Protein AF-L7FKV4-F1 (afdb_monomer)

Organism: NCBI:txid370355

Sequence (551 aa):
MDLTKKTTIVIPFEQIGYYVYSACMPSVFMKAMLFTLEYKGRGYVFIDTRAANRVVYLNQLHMEYADDGNVLERSCKKYSVGKKLDTILSREDDGNTHQGNGIHVRLDNTTDRHYLSFLSENFRVEVKMTLSIICPNDCNAEKGFGRCDTDLGECVCKNGYGGDDCHLLCYYNNIWQIPAESNLCYFGSKDCDQYCQCTNGKGVNNHMCVTAECRNGDIGNGDECKLDTEGCDGGCHCDDKMNYSSYGGVCVSNKCGNGIIDKYYESNGKYIRTEECDGGVNCNITCQCIEGFITSPDDPFSCIEKTLNAGDIVGIVIGSIAFFVIVLGSFLIIFIFVFRYKKIDINIYKTQQPSYHFYISGATRALSGKQSRYSITPTRLDFGNDTKLTAIGHTRFEKMEVKNYSKNKWMMIIFHTPNNPEYTFYFDPQVLIIRPRIASPHTVTCYITIHCTTRIRDLKIPYSTFENWMDDDRKKMKSLCKDVRRRHYDNLVITTDAMNTVHLDMDELNMSETPIAEGAMGRVYIGNYRSVPVAIKHLDGRVYQIQRWLN

InterPro domains:
  IPR000742 EGF-like domain [PS00022] (155-166)
  IPR053215 TKL Ser/Thr protein kinase [PTHR45756] (110-542)

Solvent-accessible surface area (backbone atoms only — not comparable to full-atom values): 30846 Å² total; per-residue (Å²): 131,75,37,87,44,81,41,76,47,76,43,54,38,60,82,72,36,46,80,44,62,37,67,76,41,69,89,48,79,28,36,32,39,80,48,76,49,78,54,82,48,38,25,27,42,38,40,37,43,69,88,48,76,57,75,44,36,39,36,34,46,45,76,43,66,43,98,87,70,48,78,71,46,74,44,56,69,47,76,47,70,45,64,79,82,91,50,74,70,72,63,67,62,50,85,77,56,53,52,46,62,44,46,76,44,80,36,89,43,65,80,57,75,42,40,35,31,44,36,30,84,64,65,82,43,69,46,39,33,35,34,26,55,28,16,41,61,39,1,32,36,94,80,65,28,19,37,61,35,66,53,52,44,38,39,50,46,40,93,65,29,32,60,68,29,14,45,78,31,54,38,48,97,95,38,64,73,46,86,86,53,84,74,35,25,44,52,83,41,70,61,26,38,77,86,16,40,47,46,96,85,27,43,58,44,97,34,23,32,23,43,75,37,27,76,73,56,35,70,34,93,92,46,30,12,29,48,90,37,71,50,29,36,86,41,15,35,35,34,58,92,75,44,21,40,63,55,95,52,38,32,27,45,71,61,51,56,68,80,52,83,50,77,44,60,47,100,88,69,48,78,74,50,64,48,40,12,25,63,34,54,58,30,38,86,73,14,35,44,40,92,69,37,36,57,27,94,91,40,62,37,19,29,36,73,66,71,80,51,74,67,54,57,52,48,53,54,54,51,51,52,54,49,52,52,52,52,53,51,51,51,52,51,50,49,55,54,61,75,61,60,75,81,78,66,72,66,64,55,66,44,80,61,83,76,62,88,84,76,60,83,84,40,45,81,49,68,72,29,82,90,65,32,28,38,59,42,65,48,62,48,45,62,83,60,86,84,62,65,41,54,68,72,43,73,45,60,42,74,28,38,40,36,54,63,32,83,83,38,24,36,36,38,40,60,42,53,74,91,50,91,54,39,32,49,26,50,50,63,42,68,44,78,43,63,41,70,56,88,69,61,47,77,32,37,41,29,42,27,34,63,46,80,48,77,44,75,67,43,68,40,47,33,42,39,39,65,68,63,57,84,74,47,74,79,45,65,88,79,54,93,79,76,70,87,53,32,34,36,50,61,36,32,32,39,47,46,40,40,80,72,90,71,78,64,67,91,53,49,48,67,51,94,60,65,78,46,76,52,101,79,33,40,28,23,48,30,30,50,82,88,40,67,26,41,37,36,42,32,94,84,87,47,76,48,78,43,71,70,77,129

Foldseek 3Di:
DAQQDWDKDKDQLLPAWDWDQDLVHNPDIWTKDKDKDADQFWAKKWKDQVVQQDKKKKWWWDWDADPVRHTPDIHTDDIDIQDHDPDPVVVPVVVQAFSQRTDIDGDDHRDDIIMMMITDRDRRDTGMMIIHTAQTNQLVVVVPQWHGDNRRSATGGDAQFDDRSRDGQCAHPNDGPDPDDQFFAHPPAPQQDRNRHHPPPFTDDPRETEHPQLVVQHADDPAQAGPPAPQADPHSHGPVVQQWGGDPRHTAHPQAQPQDFDWDADPVRHTDGIAQAHPAEQADRNRHHPPQWGQDPVHSRYTDGDDDDPVVVVVVVVVVVVVVVVVVVVVVVVVVVVVPPDDDDPCVQQDADDADDDDPVQADADDADVVVQKHKPPLEDALPPPDDAAEAQDKGKDKIWIDGNDAFKKKKKAWGWDDDPQKHKQKVVRIDIDGHPDPGTDIIMIMMHGHDFDWAFFDWTKMKMFIHDDPVVVVVVVPDPDPGNYMYMDTRTYGHGHDDDPDQDPVQKAWDPDFPDADPFFTWTWTDRNNATWIWGDGPPRDIDTDGDDD

Mean predicted aligned error: 21.02 Å

pLDDT: mean 78.42, std 12.34, range [36.84, 95.25]

Radius of gyration: 61.45 Å; Cα contacts (8 Å, |Δi|>4): 1120; chains: 1; bounding box: 142×75×134 Å

Secondary structure (DSSP, 8-state):
--TTS-EEEEEEHHHH-EEEE-SS-TT-EEEEEEEEE--SSSEEEEEE-GGGTS--EEEEEEEEE-TTS-EEEEEEEEEEEPPPP--SHHHHGGGS--STTSEEEEE--TT--EEEEEEES-TT-EEEEEEEEESGGGGGGGGTSEEEETTTTEEEEPTTEETTTTEEPSEETTEESS---TT-PPTTSTTB-TTS-B-TTPEEETTEEE-HHHHTTS--TT--S-TTSTTB-TTS-B-GGGTEEEETTEEEETTTTSSS--EEE-TTS-EEEE-S-SSSTTB-TTSSBPTTEEE-SS-TTSEEE-PPPHHHHHHHHHHHHHHHHHHHHHHHHHHHHHHT-PPP-GGGGGSPPPPPP---TTEEE--SBGGGTEEEE-SEE-SS-SS-PBPTT-EEEEEEEEEE--SS--EEEEE-----SSEEEEEETSEEEE-TT-SSPEEEEEEEEE-SS-EEEEEEEEEEEEE---TTHHHHTTT-TT----EEEEEEEEEEEBPPPSS--GGGEEEEEEEEEEETTEEEEEEEETTEEEEEEEETTTEEEEEE---

Structure (mmCIF, N/CA/C/O backbone):
data_AF-L7FKV4-F1
#
_entry.id   AF-L7FKV4-F1
#
loop_
_atom_site.group_PDB
_atom_site.id
_atom_site.type_symbol
_atom_site.label_atom_id
_atom_site.label_alt_id
_atom_site.label_comp_id
_atom_site.label_asym_id
_atom_site.label_entity_id
_atom_site.label_seq_id
_atom_site.pdbx_PDB_ins_code
_atom_site.Cartn_x
_atom_site.Cartn_y
_atom_site.Cartn_z
_atom_site.occupancy
_atom_site.B_iso_or_equiv
_atom_site.auth_seq_id
_atom_site.auth_comp_id
_atom_site.auth_asym_id
_atom_site.auth_atom_id
_atom_site.pdbx_PDB_model_num
ATOM 1 N N . MET A 1 1 ? 11.588 -6.712 -40.160 1.00 59.09 1 MET A N 1
ATOM 2 C CA . MET A 1 1 ? 12.020 -7.091 -38.798 1.00 59.09 1 MET A CA 1
ATOM 3 C C . MET A 1 1 ? 12.086 -5.824 -37.976 1.00 59.09 1 MET A C 1
ATOM 5 O O . MET A 1 1 ? 12.503 -4.811 -38.524 1.00 59.09 1 MET A O 1
ATOM 9 N N . ASP A 1 2 ? 11.644 -5.864 -36.723 1.00 61.81 2 ASP A N 1
ATOM 10 C CA . ASP A 1 2 ? 11.835 -4.743 -35.805 1.00 61.81 2 ASP A CA 1
ATOM 11 C C . ASP A 1 2 ? 13.271 -4.790 -35.267 1.00 61.81 2 ASP A C 1
ATOM 13 O O . ASP A 1 2 ? 13.619 -5.668 -34.483 1.00 61.81 2 ASP A O 1
ATOM 17 N N . LEU A 1 3 ? 14.118 -3.888 -35.763 1.00 66.81 3 LEU A N 1
ATOM 18 C CA . LEU A 1 3 ? 15.536 -3.819 -35.404 1.00 66.81 3 LEU A CA 1
ATOM 19 C C . LEU A 1 3 ? 15.799 -2.883 -34.214 1.00 66.81 3 LEU A C 1
ATOM 21 O O . LEU A 1 3 ? 16.955 -2.718 -33.832 1.00 66.81 3 LEU A O 1
ATOM 25 N N . THR A 1 4 ? 14.759 -2.291 -33.609 1.00 65.94 4 THR A N 1
ATOM 26 C CA . THR A 1 4 ? 14.898 -1.584 -32.319 1.00 65.94 4 THR A CA 1
ATOM 27 C C . THR A 1 4 ? 15.267 -2.557 -31.195 1.00 65.94 4 THR A C 1
ATOM 29 O O . THR A 1 4 ? 15.900 -2.181 -30.213 1.00 65.94 4 THR A O 1
ATOM 32 N N . LYS A 1 5 ? 14.952 -3.845 -31.380 1.00 72.38 5 LYS A N 1
ATOM 33 C CA . LYS A 1 5 ? 15.403 -4.953 -30.539 1.00 72.38 5 LYS A CA 1
ATOM 34 C C . LYS A 1 5 ? 16.470 -5.769 -31.260 1.00 72.38 5 LYS A C 1
ATOM 36 O O . LYS A 1 5 ? 16.435 -5.944 -32.480 1.00 72.38 5 LYS A O 1
ATOM 41 N N . LYS A 1 6 ? 17.398 -6.331 -30.480 1.00 80.38 6 LYS A N 1
ATOM 42 C CA . LYS A 1 6 ? 18.415 -7.267 -30.974 1.00 80.38 6 LYS A CA 1
ATOM 43 C C . LYS A 1 6 ? 17.732 -8.460 -31.640 1.00 80.38 6 LYS A C 1
ATOM 45 O O . LYS A 1 6 ? 17.094 -9.271 -30.974 1.00 80.38 6 LYS A O 1
ATOM 50 N N . THR A 1 7 ? 17.888 -8.568 -32.952 1.00 81.88 7 THR A N 1
ATOM 51 C CA . THR A 1 7 ? 17.335 -9.660 -33.749 1.00 81.88 7 THR A CA 1
ATOM 52 C C . THR A 1 7 ? 18.468 -10.544 -34.228 1.00 81.88 7 THR A C 1
ATOM 54 O O . THR A 1 7 ? 19.352 -10.092 -34.953 1.00 81.88 7 THR A O 1
ATOM 57 N N . THR A 1 8 ? 18.447 -11.816 -33.843 1.00 82.19 8 THR A N 1
ATOM 58 C CA . THR A 1 8 ? 19.435 -12.779 -34.324 1.00 82.19 8 THR A CA 1
ATOM 59 C C . THR A 1 8 ? 18.953 -13.460 -35.599 1.00 82.19 8 THR A C 1
ATOM 61 O O . THR A 1 8 ? 17.874 -14.044 -35.633 1.00 82.19 8 THR A O 1
ATOM 64 N N . ILE A 1 9 ? 19.783 -13.417 -36.637 1.00 79.88 9 ILE A N 1
ATOM 65 C CA . ILE A 1 9 ? 19.579 -14.093 -37.915 1.00 79.88 9 ILE A CA 1
ATOM 66 C C . ILE A 1 9 ? 20.662 -15.157 -38.078 1.00 79.88 9 ILE A C 1
ATOM 68 O O . ILE A 1 9 ? 21.834 -14.931 -37.769 1.00 79.88 9 ILE A O 1
ATOM 72 N N . VAL A 1 10 ? 20.266 -16.327 -38.570 1.00 82.69 10 VAL A N 1
ATOM 73 C CA . VAL A 1 10 ? 21.190 -17.386 -38.978 1.00 82.69 10 VAL A CA 1
ATOM 74 C C . VAL A 1 10 ? 21.200 -17.428 -40.497 1.00 82.69 10 VAL A C 1
ATOM 76 O O . VAL A 1 10 ? 20.161 -17.634 -41.119 1.00 82.69 10 VAL A O 1
ATOM 79 N N . ILE A 1 11 ? 22.368 -17.198 -41.094 1.00 77.25 11 ILE A N 1
ATOM 80 C CA . ILE A 1 11 ? 22.549 -17.231 -42.544 1.00 77.25 11 ILE A CA 1
ATOM 81 C C . ILE A 1 11 ? 23.153 -18.584 -42.938 1.00 77.25 11 ILE A C 1
ATOM 83 O O . ILE A 1 11 ? 24.327 -18.829 -42.629 1.00 77.25 11 ILE A O 1
ATOM 87 N N . PRO A 1 12 ? 22.406 -19.447 -43.654 1.00 79.19 12 PRO A N 1
ATOM 88 C CA . PRO A 1 12 ? 22.924 -20.716 -44.146 1.00 79.19 12 PRO A CA 1
ATOM 89 C C . PRO A 1 12 ? 23.738 -20.482 -45.425 1.00 79.19 12 PRO A C 1
ATOM 91 O O . PRO A 1 12 ? 23.258 -20.708 -46.537 1.00 79.19 12 PRO A O 1
ATOM 94 N N . PHE A 1 13 ? 24.989 -20.020 -45.294 1.00 77.75 13 PHE A N 1
ATOM 95 C CA . PHE A 1 13 ? 25.847 -19.727 -46.453 1.00 77.75 13 PHE A CA 1
ATOM 96 C C . PHE A 1 13 ? 25.974 -20.908 -47.408 1.00 77.75 13 PHE A C 1
ATOM 98 O O . PHE A 1 13 ? 26.132 -20.693 -48.606 1.00 77.75 13 PHE A O 1
ATOM 105 N N . GLU A 1 14 ? 25.913 -22.145 -46.910 1.00 77.25 14 GLU A N 1
ATOM 106 C CA . GLU A 1 14 ? 25.954 -23.344 -47.745 1.00 77.25 14 GLU A CA 1
ATOM 107 C C . GLU A 1 14 ? 24.843 -23.343 -48.806 1.00 77.25 14 GLU A C 1
ATOM 109 O O . GLU A 1 14 ? 25.138 -23.577 -49.977 1.00 77.25 14 GLU A O 1
ATOM 114 N N . GLN A 1 15 ? 23.621 -22.979 -48.413 1.00 80.62 15 GLN A N 1
ATOM 115 C CA . GLN A 1 15 ? 22.418 -23.075 -49.239 1.00 80.62 15 GLN A CA 1
ATOM 116 C C . GLN A 1 15 ? 22.200 -21.854 -50.140 1.00 80.62 15 GLN A C 1
ATOM 118 O O . GLN A 1 15 ? 21.789 -22.015 -51.285 1.00 80.62 15 GLN A O 1
ATOM 123 N N . ILE A 1 16 ? 22.463 -20.641 -49.634 1.00 82.62 16 ILE A N 1
ATOM 124 C CA . ILE A 1 16 ? 22.066 -19.389 -50.314 1.00 82.62 16 ILE A CA 1
ATOM 125 C C . ILE A 1 16 ? 23.235 -18.506 -50.769 1.00 82.62 16 ILE A C 1
ATOM 127 O O . ILE A 1 16 ? 23.020 -17.501 -51.442 1.00 82.62 16 ILE A O 1
ATOM 131 N N . GLY A 1 17 ? 24.474 -18.840 -50.398 1.00 82.94 17 GLY A N 1
ATOM 132 C CA . GLY A 1 17 ? 25.644 -18.065 -50.811 1.00 82.94 17 GLY A CA 1
ATOM 133 C C . GLY A 1 17 ? 26.100 -18.404 -52.234 1.00 82.94 17 GLY A C 1
ATOM 134 O O . GLY A 1 17 ? 26.022 -19.555 -52.662 1.00 82.94 17 GLY A O 1
ATOM 135 N N . TYR A 1 18 ? 26.665 -17.426 -52.936 1.00 85.00 18 TYR A N 1
ATOM 136 C CA . TYR A 1 18 ? 27.261 -17.585 -54.266 1.00 85.00 18 TYR A CA 1
ATOM 137 C C . TYR A 1 18 ? 28.745 -17.207 -54.243 1.00 85.00 18 TYR A C 1
ATOM 139 O O . TYR A 1 18 ? 29.188 -16.444 -53.388 1.00 85.00 18 TYR A O 1
ATOM 147 N N . TYR A 1 19 ? 29.540 -17.750 -55.161 1.00 86.00 19 TYR A N 1
ATOM 148 C CA . TYR A 1 19 ? 30.972 -17.457 -55.219 1.00 86.00 19 TYR A CA 1
ATOM 149 C C . TYR A 1 19 ? 31.251 -16.223 -56.070 1.00 86.00 19 TYR A C 1
ATOM 151 O O . TYR A 1 19 ? 30.723 -16.096 -57.175 1.00 86.00 19 TYR A O 1
ATOM 159 N N . VAL A 1 20 ? 32.075 -15.306 -55.563 1.00 86.44 20 VAL A N 1
ATOM 160 C CA . VAL A 1 20 ? 32.351 -14.044 -56.252 1.00 86.44 20 VAL A CA 1
ATOM 161 C C . VAL A 1 20 ? 33.702 -13.457 -55.850 1.00 86.44 20 VAL A C 1
ATOM 163 O O . VAL A 1 20 ? 34.158 -13.618 -54.717 1.00 86.44 20 VAL A O 1
ATOM 166 N N . TYR A 1 21 ? 34.312 -12.714 -56.775 1.00 84.44 21 TYR A N 1
ATOM 167 C CA . TYR A 1 21 ? 35.337 -11.730 -56.438 1.00 84.44 21 TYR A CA 1
ATOM 168 C C . TYR A 1 21 ? 34.661 -10.472 -55.893 1.00 84.44 21 TYR A C 1
ATOM 170 O O . TYR A 1 21 ? 33.859 -9.816 -56.567 1.00 84.44 21 TYR A O 1
ATOM 178 N N . SER A 1 22 ? 34.955 -10.176 -54.635 1.00 82.88 22 SER A N 1
ATOM 179 C CA . SER A 1 22 ? 34.403 -9.043 -53.900 1.00 82.88 22 SER A CA 1
ATOM 180 C C . SER A 1 22 ? 34.744 -7.715 -54.580 1.00 82.88 22 SER A C 1
ATOM 182 O O . SER A 1 22 ? 35.899 -7.483 -54.919 1.00 82.88 22 SER A O 1
ATOM 184 N N . ALA A 1 23 ? 33.784 -6.792 -54.706 1.00 82.81 23 ALA A N 1
ATOM 185 C CA . ALA A 1 23 ? 34.069 -5.451 -55.237 1.00 82.81 23 ALA A CA 1
ATOM 186 C C . ALA A 1 23 ? 35.072 -4.673 -54.361 1.00 82.81 23 ALA A C 1
ATOM 188 O O . ALA A 1 23 ? 35.854 -3.879 -54.870 1.00 82.81 23 ALA A O 1
ATOM 189 N N . CYS A 1 24 ? 35.068 -4.922 -53.047 1.00 83.19 24 CYS A N 1
ATOM 190 C CA . CYS A 1 24 ? 36.008 -4.315 -52.102 1.00 83.19 24 CYS A CA 1
ATOM 191 C C . CYS A 1 24 ? 37.323 -5.098 -51.954 1.00 83.19 24 CYS A C 1
ATOM 193 O O . CYS A 1 24 ? 38.296 -4.558 -51.438 1.00 83.19 24 CYS A O 1
ATOM 195 N N . MET A 1 25 ? 37.358 -6.364 -52.386 1.00 83.31 25 MET A N 1
ATOM 196 C CA . MET A 1 25 ? 38.546 -7.229 -52.354 1.00 83.31 25 MET A CA 1
ATOM 197 C C . MET A 1 25 ? 38.645 -8.027 -53.663 1.00 83.31 25 MET A C 1
ATOM 199 O O . MET A 1 25 ? 38.372 -9.230 -53.673 1.00 83.31 25 MET A O 1
ATOM 203 N N . PRO A 1 26 ? 39.014 -7.377 -54.782 1.00 82.50 26 PRO A N 1
ATOM 204 C CA . PRO A 1 26 ? 38.943 -7.997 -56.107 1.00 82.50 26 PRO A CA 1
ATOM 205 C C . PRO A 1 26 ? 39.879 -9.198 -56.279 1.00 82.50 26 PRO A C 1
ATOM 207 O O . PRO A 1 26 ? 39.667 -10.018 -57.164 1.00 82.50 26 PRO A O 1
ATOM 210 N N . SER A 1 27 ? 40.913 -9.310 -55.441 1.00 83.19 27 SER A N 1
ATOM 211 C CA . SER A 1 27 ? 41.920 -10.373 -55.477 1.00 83.19 27 SER A CA 1
ATOM 212 C C . SER A 1 27 ? 41.555 -11.624 -54.672 1.00 83.19 27 SER A C 1
ATOM 214 O O . SER A 1 27 ? 42.265 -12.623 -54.771 1.00 83.19 27 SER A O 1
ATOM 216 N N . VAL A 1 28 ? 40.472 -11.603 -53.884 1.00 81.75 28 VAL A N 1
ATOM 217 C CA . VAL A 1 28 ? 40.096 -12.712 -52.993 1.00 81.75 28 VAL A CA 1
ATOM 218 C C . VAL A 1 28 ? 38.787 -13.337 -53.469 1.00 81.75 28 VAL A C 1
ATOM 220 O O . VAL A 1 28 ? 37.767 -12.659 -53.606 1.00 81.75 28 VAL A O 1
ATOM 223 N N . PHE A 1 29 ? 38.818 -14.645 -53.728 1.00 84.44 29 PHE A N 1
ATOM 224 C CA . PHE A 1 29 ? 37.644 -15.414 -54.132 1.00 84.44 29 PHE A CA 1
ATOM 225 C C . PHE A 1 29 ? 36.951 -15.995 -52.901 1.00 84.44 29 PHE A C 1
ATOM 227 O O . PHE A 1 29 ? 37.546 -16.776 -52.160 1.00 84.44 29 PHE A O 1
ATOM 234 N N . MET A 1 30 ? 35.700 -15.604 -52.664 1.00 86.50 30 MET A N 1
ATOM 235 C CA . MET A 1 30 ? 34.978 -15.937 -51.433 1.00 86.50 30 MET A CA 1
ATOM 236 C C . MET A 1 30 ? 33.529 -16.304 -51.733 1.00 86.50 30 MET A C 1
ATOM 238 O O . MET A 1 30 ? 32.995 -15.975 -52.796 1.00 86.50 30 MET A O 1
ATOM 242 N N . LYS A 1 31 ? 32.866 -16.956 -50.772 1.00 85.62 31 LYS A N 1
ATOM 243 C CA . LYS A 1 31 ? 31.413 -17.117 -50.819 1.00 85.62 31 LYS A CA 1
ATOM 244 C C . LYS A 1 31 ? 30.771 -15.867 -50.229 1.00 85.62 31 LYS A C 1
ATOM 246 O O . LYS A 1 31 ? 31.114 -15.464 -49.117 1.00 85.62 31 LYS A O 1
ATOM 251 N N . ALA A 1 32 ? 29.865 -15.259 -50.981 1.00 84.88 32 ALA A N 1
ATOM 252 C CA . ALA A 1 32 ? 29.153 -14.054 -50.607 1.00 84.88 32 ALA A CA 1
ATOM 253 C C . ALA A 1 32 ? 27.649 -14.304 -50.501 1.00 84.88 32 ALA A C 1
ATOM 255 O O . ALA A 1 32 ? 27.081 -15.139 -51.205 1.00 84.88 32 ALA A O 1
ATOM 256 N N . MET A 1 33 ? 27.005 -13.542 -49.627 1.00 86.06 33 MET A N 1
ATOM 257 C CA . MET A 1 33 ? 25.555 -13.439 -49.537 1.00 86.06 33 MET A CA 1
ATOM 258 C C . MET A 1 33 ? 25.200 -11.958 -49.590 1.00 86.06 33 MET A C 1
ATOM 260 O O . MET A 1 33 ? 25.654 -11.181 -48.749 1.00 86.06 33 MET A O 1
ATOM 264 N N . LEU A 1 34 ? 24.454 -11.573 -50.624 1.00 85.31 34 LEU A N 1
ATOM 265 C CA . LEU A 1 34 ? 23.971 -10.212 -50.816 1.00 85.31 34 LEU A CA 1
ATOM 266 C C . LEU A 1 34 ? 22.630 -10.064 -50.109 1.00 85.31 34 LEU A C 1
ATOM 268 O O . LEU A 1 34 ? 21.748 -10.910 -50.247 1.00 85.31 34 LEU A O 1
ATOM 272 N N . PHE A 1 35 ? 22.471 -8.965 -49.392 1.00 83.38 35 PHE A N 1
ATOM 273 C CA . PHE A 1 35 ? 21.214 -8.591 -48.781 1.00 83.38 35 PHE A CA 1
ATOM 274 C C . PHE A 1 35 ? 21.026 -7.083 -48.849 1.00 83.38 35 PHE A C 1
ATOM 276 O O . PHE A 1 35 ? 21.955 -6.297 -49.065 1.00 83.38 35 PHE A O 1
ATOM 283 N N . THR A 1 36 ? 19.778 -6.692 -48.670 1.00 84.56 36 THR A N 1
ATOM 284 C CA . THR A 1 36 ? 19.360 -5.308 -48.728 1.00 84.56 36 THR A CA 1
ATOM 285 C C . THR A 1 36 ? 18.807 -4.906 -47.378 1.00 84.56 36 THR A C 1
ATOM 287 O O . THR A 1 36 ? 18.013 -5.631 -46.781 1.00 84.56 36 THR A O 1
ATOM 290 N N . LEU A 1 37 ? 19.227 -3.738 -46.911 1.00 78.81 37 LEU A N 1
ATOM 291 C CA . LEU A 1 37 ? 18.707 -3.118 -45.711 1.00 78.81 37 LEU A CA 1
ATOM 292 C C . LEU A 1 37 ? 17.935 -1.857 -46.104 1.00 78.81 37 LEU A C 1
ATOM 294 O O . LEU A 1 37 ? 18.493 -0.931 -46.692 1.00 78.81 37 LEU A O 1
ATOM 298 N N . GLU A 1 38 ? 16.653 -1.838 -45.754 1.00 78.12 38 GLU A N 1
ATOM 299 C CA . GLU A 1 38 ? 15.785 -0.669 -45.857 1.00 78.12 38 GLU A CA 1
ATOM 300 C C . GLU A 1 38 ? 15.372 -0.256 -44.448 1.00 78.12 38 GLU A C 1
ATOM 302 O O . GLU A 1 38 ? 14.773 -1.042 -43.709 1.00 78.12 38 GLU A O 1
ATOM 307 N N . TYR A 1 39 ? 15.707 0.973 -44.065 1.00 74.81 39 TYR A N 1
ATOM 308 C CA . TYR A 1 39 ? 15.358 1.526 -42.766 1.00 74.81 39 TYR A CA 1
ATOM 309 C C . TYR A 1 39 ? 14.837 2.951 -42.922 1.00 74.81 39 TYR A C 1
ATOM 311 O O . TYR A 1 39 ? 15.443 3.780 -43.595 1.00 74.81 39 TYR A O 1
ATOM 319 N N . LYS A 1 40 ? 13.703 3.235 -42.280 1.00 75.19 40 LYS A N 1
ATOM 320 C CA . LYS A 1 40 ? 13.104 4.570 -42.253 1.00 75.19 40 LYS A CA 1
ATOM 321 C C . LYS A 1 40 ? 13.513 5.272 -40.965 1.00 75.19 40 LYS A C 1
ATOM 323 O O . LYS A 1 40 ? 12.808 5.192 -39.966 1.00 75.19 40 LYS A O 1
ATOM 328 N N . GLY A 1 41 ? 14.652 5.950 -40.997 1.00 77.69 41 GLY A N 1
ATOM 329 C CA . GLY A 1 41 ? 15.142 6.753 -39.881 1.00 77.69 41 GLY A CA 1
ATOM 330 C C . GLY A 1 41 ? 16.622 7.083 -40.029 1.00 77.69 41 GLY A C 1
ATOM 331 O O . GLY A 1 41 ? 17.247 6.723 -41.024 1.00 77.69 41 GLY A O 1
ATOM 332 N N . ARG A 1 42 ? 17.177 7.758 -39.020 1.00 82.75 42 ARG A N 1
ATOM 333 C CA . ARG A 1 42 ? 18.614 8.048 -38.917 1.00 82.75 42 ARG A CA 1
ATOM 334 C C . ARG A 1 42 ? 19.235 7.255 -37.774 1.00 82.75 42 ARG A C 1
ATOM 336 O O . ARG A 1 42 ? 18.547 6.972 -36.793 1.00 82.75 42 ARG A O 1
ATOM 343 N N . GLY A 1 43 ? 20.511 6.910 -37.907 1.00 85.12 43 GLY A N 1
ATOM 344 C CA . GLY A 1 43 ? 21.277 6.199 -36.883 1.00 85.12 43 GLY A CA 1
ATOM 345 C C . GLY A 1 43 ? 22.283 5.235 -37.497 1.00 85.12 43 GLY A C 1
ATOM 346 O O . GLY A 1 43 ? 22.772 5.455 -38.606 1.00 85.12 43 GLY A O 1
ATOM 347 N N . TYR A 1 44 ? 22.578 4.145 -36.793 1.00 84.50 44 TYR A N 1
ATOM 348 C CA . TYR A 1 44 ? 23.475 3.107 -37.290 1.00 84.50 44 TYR A CA 1
ATOM 349 C C . TYR A 1 44 ? 22.838 1.731 -37.126 1.00 84.50 44 TYR A C 1
ATOM 351 O O . TYR A 1 44 ? 22.268 1.422 -36.084 1.00 84.50 44 TYR A O 1
ATOM 359 N N . VAL A 1 45 ? 22.980 0.869 -38.133 1.00 82.69 45 VAL A N 1
ATOM 360 C CA . VAL A 1 45 ? 22.779 -0.567 -37.927 1.00 82.69 45 VAL A CA 1
ATOM 361 C C . VAL A 1 45 ? 24.062 -1.154 -37.377 1.00 82.69 45 VAL A C 1
ATOM 363 O O . VAL A 1 45 ? 25.122 -1.066 -38.001 1.00 82.69 45 VAL A O 1
ATOM 366 N N . PHE A 1 46 ? 23.934 -1.764 -36.210 1.00 81.94 46 PHE A N 1
ATOM 367 C CA . PHE A 1 46 ? 24.941 -2.586 -35.584 1.00 81.94 46 PHE A CA 1
ATOM 368 C C . PHE A 1 46 ? 24.767 -4.042 -36.005 1.00 81.94 46 PHE A C 1
ATOM 370 O O . PHE A 1 46 ? 23.673 -4.605 -35.924 1.00 81.94 46 PHE A O 1
ATOM 377 N N . ILE A 1 47 ? 25.861 -4.643 -36.462 1.00 78.88 47 ILE A N 1
ATOM 378 C CA . ILE A 1 47 ? 25.929 -6.039 -36.878 1.00 78.88 47 ILE A CA 1
ATOM 379 C C . ILE A 1 47 ? 26.983 -6.739 -36.025 1.00 78.88 47 ILE A C 1
ATOM 381 O O . ILE A 1 47 ? 28.183 -6.496 -36.170 1.00 78.88 47 ILE A O 1
ATOM 385 N N . ASP A 1 48 ? 26.526 -7.637 -35.158 1.00 76.44 48 ASP A N 1
ATOM 386 C CA . ASP A 1 48 ? 27.371 -8.446 -34.287 1.00 76.44 48 ASP A CA 1
ATOM 387 C C . ASP A 1 48 ? 27.488 -9.875 -34.818 1.00 76.44 48 ASP A C 1
ATOM 389 O O . ASP A 1 48 ? 26.507 -10.618 -34.869 1.00 76.44 48 ASP A O 1
ATOM 393 N N . THR A 1 49 ? 28.700 -10.284 -35.187 1.00 72.25 49 THR A N 1
ATOM 394 C CA . THR A 1 49 ? 29.009 -11.650 -35.636 1.00 72.25 49 THR A CA 1
ATOM 395 C C . THR A 1 49 ? 29.860 -12.428 -34.625 1.00 72.25 49 THR A C 1
ATOM 397 O O . THR A 1 49 ? 30.329 -13.524 -34.937 1.00 72.25 49 THR A O 1
ATOM 400 N N . ARG A 1 50 ? 30.073 -11.906 -33.406 1.00 69.50 50 ARG A N 1
ATOM 401 C CA . ARG A 1 50 ? 30.960 -12.509 -32.389 1.00 69.50 50 ARG A CA 1
ATOM 402 C C . ARG A 1 50 ? 30.502 -13.900 -31.956 1.00 69.50 50 ARG A C 1
ATOM 404 O O . ARG A 1 50 ? 31.335 -14.773 -31.720 1.00 69.50 50 ARG A O 1
ATOM 411 N N . ALA A 1 51 ? 29.190 -14.148 -31.942 1.00 65.50 51 ALA A N 1
ATOM 412 C CA . ALA A 1 51 ? 28.614 -15.457 -31.622 1.00 65.50 51 ALA A CA 1
ATOM 413 C C . ALA A 1 51 ? 29.084 -16.581 -32.568 1.00 65.50 51 ALA A C 1
ATOM 415 O O . ALA A 1 51 ? 29.114 -17.743 -32.169 1.00 65.50 51 ALA A O 1
ATOM 416 N N . ALA A 1 52 ? 29.477 -16.249 -33.803 1.00 63.97 52 ALA A N 1
ATOM 417 C CA . ALA A 1 52 ? 29.999 -17.217 -34.763 1.00 63.97 52 ALA A CA 1
ATOM 418 C C . ALA A 1 52 ? 31.483 -17.575 -34.525 1.00 63.97 52 ALA A C 1
ATOM 420 O O . ALA A 1 52 ? 31.977 -18.519 -35.142 1.00 63.97 52 ALA A O 1
ATOM 421 N N . ASN A 1 53 ? 32.192 -16.844 -33.646 1.00 61.12 53 ASN A N 1
ATOM 422 C CA . ASN A 1 53 ? 33.622 -16.997 -33.325 1.00 61.12 53 ASN A CA 1
ATOM 423 C C . ASN A 1 53 ? 34.535 -17.102 -34.567 1.00 61.12 53 ASN A C 1
ATOM 425 O O . ASN A 1 53 ? 35.474 -17.902 -34.615 1.00 61.12 53 ASN A O 1
ATOM 429 N N . ARG A 1 54 ? 34.221 -16.346 -35.624 1.00 65.00 54 ARG A N 1
ATOM 430 C CA . ARG A 1 54 ? 34.916 -16.387 -36.918 1.00 65.00 54 ARG A CA 1
ATOM 431 C C . ARG A 1 54 ? 34.967 -14.995 -37.530 1.00 65.00 54 ARG A C 1
ATOM 433 O O . ARG A 1 54 ? 34.076 -14.182 -37.300 1.00 65.00 54 ARG A O 1
ATOM 440 N N . VAL A 1 55 ? 36.002 -14.746 -38.330 1.00 62.12 55 VAL A N 1
ATOM 441 C CA . VAL A 1 55 ? 36.115 -13.507 -39.104 1.00 62.12 55 VAL A CA 1
ATOM 442 C C . VAL A 1 55 ? 35.094 -13.563 -40.235 1.00 62.12 55 VAL A C 1
ATOM 444 O O . VAL A 1 55 ? 35.135 -14.457 -41.082 1.00 62.12 55 VAL A O 1
ATOM 447 N N . VAL A 1 56 ? 34.155 -12.624 -40.211 1.00 72.00 56 VAL A N 1
ATOM 448 C CA . VAL A 1 56 ? 33.198 -12.386 -41.290 1.00 72.00 56 VAL A CA 1
ATOM 449 C C . VAL A 1 56 ? 33.475 -10.995 -41.830 1.00 72.00 56 VAL A C 1
ATOM 451 O O . VAL A 1 56 ? 33.702 -10.045 -41.074 1.00 72.00 56 VAL A O 1
ATOM 454 N N . TYR A 1 57 ? 33.476 -10.894 -43.149 1.00 79.12 57 TYR A N 1
ATOM 455 C CA . TYR A 1 57 ? 33.695 -9.649 -43.858 1.00 79.12 57 TYR A CA 1
ATOM 456 C C . TYR A 1 57 ? 32.352 -9.058 -44.260 1.00 79.12 57 TYR A C 1
ATOM 458 O O . TYR A 1 57 ? 31.464 -9.790 -44.699 1.00 79.12 57 TYR A O 1
ATOM 466 N N . LEU A 1 58 ? 32.207 -7.743 -44.140 1.00 82.12 58 LEU A N 1
ATOM 467 C CA . LEU A 1 58 ? 31.050 -7.015 -44.640 1.00 82.12 58 LEU A CA 1
ATOM 468 C C . LEU A 1 58 ? 31.508 -5.989 -45.668 1.00 82.12 58 LEU A C 1
ATOM 470 O O . LEU A 1 58 ? 32.325 -5.115 -45.371 1.00 82.12 58 LEU A O 1
ATOM 474 N N . ASN A 1 59 ? 30.921 -6.054 -46.857 1.00 85.19 59 ASN A N 1
ATOM 475 C CA . ASN A 1 59 ? 31.003 -4.961 -47.812 1.00 85.19 59 ASN A CA 1
ATOM 476 C C . ASN A 1 59 ? 29.705 -4.175 -47.815 1.00 85.19 59 ASN A C 1
ATOM 478 O O . ASN A 1 59 ? 28.619 -4.752 -47.846 1.00 85.19 59 ASN A O 1
ATOM 482 N N . GLN A 1 60 ? 29.845 -2.865 -47.919 1.00 85.50 60 GLN A N 1
ATOM 483 C CA . GLN A 1 60 ? 28.817 -1.975 -48.412 1.00 85.50 60 GLN A CA 1
ATOM 484 C C . GLN A 1 60 ? 29.113 -1.662 -49.876 1.00 85.50 60 GLN A C 1
ATOM 486 O O . GLN A 1 60 ? 30.219 -1.238 -50.225 1.00 85.50 60 GLN A O 1
ATOM 491 N N . LEU A 1 61 ? 28.120 -1.886 -50.728 1.00 85.44 61 LEU A N 1
ATOM 492 C CA . LEU A 1 61 ? 28.237 -1.762 -52.173 1.00 85.44 61 LEU A CA 1
ATOM 493 C C . LEU A 1 61 ? 27.459 -0.541 -52.660 1.00 85.44 61 LEU A C 1
ATOM 495 O O . LEU A 1 61 ? 26.389 -0.222 -52.140 1.00 85.44 61 LEU A O 1
ATOM 499 N N . HIS A 1 62 ? 28.000 0.121 -53.674 1.00 83.94 62 HIS A N 1
ATOM 500 C CA . HIS A 1 62 ? 27.223 0.983 -54.550 1.00 83.94 62 HIS A CA 1
ATOM 501 C C . HIS A 1 62 ? 26.783 0.140 -55.750 1.00 83.94 62 HIS A C 1
ATOM 503 O O . HIS A 1 62 ? 27.607 -0.567 -56.337 1.00 83.94 62 HIS A O 1
ATOM 509 N N . MET A 1 63 ? 25.484 0.151 -56.048 1.00 82.62 63 MET A N 1
ATOM 510 C CA . MET A 1 63 ? 24.916 -0.558 -57.191 1.00 82.62 63 MET A CA 1
ATOM 511 C C . MET A 1 63 ? 24.085 0.414 -58.014 1.00 82.62 63 MET A C 1
ATOM 513 O O . MET A 1 63 ? 23.141 1.006 -57.490 1.00 82.62 63 MET A O 1
ATOM 517 N N . GLU A 1 64 ? 24.443 0.548 -59.284 1.00 81.50 64 GLU A N 1
ATOM 518 C CA . GLU A 1 64 ? 23.671 1.275 -60.285 1.00 81.50 64 GLU A CA 1
ATOM 519 C C . GLU A 1 64 ? 22.953 0.261 -61.175 1.00 81.50 64 GLU A C 1
ATOM 521 O O . GLU A 1 64 ? 23.523 -0.770 -61.540 1.00 81.50 64 GLU A O 1
ATOM 526 N N . TYR A 1 65 ? 21.692 0.532 -61.496 1.00 80.69 65 TYR A N 1
ATOM 527 C CA . TYR A 1 65 ? 20.850 -0.349 -62.298 1.00 80.69 65 TYR A CA 1
ATOM 528 C C . TYR A 1 65 ? 20.434 0.363 -63.579 1.00 80.69 65 TYR A C 1
ATOM 530 O O . TYR A 1 65 ? 20.135 1.554 -63.554 1.00 80.69 65 TYR A O 1
ATOM 538 N N . ALA A 1 66 ? 20.397 -0.375 -64.681 1.00 80.06 66 ALA A N 1
ATOM 539 C CA . ALA A 1 66 ? 19.791 0.059 -65.927 1.00 80.06 66 ALA A CA 1
ATOM 540 C C . ALA A 1 66 ? 18.264 0.064 -65.811 1.00 80.06 66 ALA A C 1
ATOM 542 O O . ALA A 1 66 ? 17.684 -0.594 -64.943 1.00 80.06 66 ALA A O 1
ATOM 543 N N . ASP A 1 67 ? 17.610 0.761 -66.741 1.00 79.50 67 ASP A N 1
ATOM 544 C CA . ASP A 1 67 ? 16.146 0.841 -66.831 1.00 79.50 67 ASP A CA 1
ATOM 545 C C . ASP A 1 67 ? 15.473 -0.535 -67.019 1.00 79.50 67 ASP A C 1
ATOM 547 O O . ASP A 1 67 ? 14.292 -0.700 -66.718 1.00 79.50 67 ASP A O 1
ATOM 551 N N . ASP A 1 68 ? 16.219 -1.543 -67.485 1.00 80.06 68 ASP A N 1
ATOM 552 C CA . ASP A 1 68 ? 15.775 -2.936 -67.630 1.00 80.06 68 ASP A CA 1
ATOM 553 C C . ASP A 1 68 ? 15.965 -3.788 -66.355 1.00 80.06 68 ASP A C 1
ATOM 555 O O . ASP A 1 68 ? 15.610 -4.969 -66.334 1.00 80.06 68 ASP A O 1
ATOM 559 N N . GLY A 1 69 ? 16.507 -3.198 -65.285 1.00 74.00 69 GLY A N 1
ATOM 560 C CA . GLY A 1 69 ? 16.788 -3.855 -64.010 1.00 74.00 69 GLY A CA 1
ATOM 561 C C . GLY A 1 69 ? 18.126 -4.599 -63.943 1.00 74.00 69 GLY A C 1
ATOM 562 O O . GLY A 1 69 ? 18.429 -5.187 -62.901 1.00 74.00 69 GLY A O 1
ATOM 563 N N . ASN A 1 70 ? 18.948 -4.575 -64.996 1.00 78.81 70 ASN A N 1
ATOM 564 C CA . ASN A 1 70 ? 20.294 -5.146 -64.958 1.00 78.81 70 ASN A CA 1
ATOM 565 C C . ASN A 1 70 ? 21.267 -4.237 -64.194 1.00 78.81 70 ASN A C 1
ATOM 567 O O . ASN A 1 70 ? 21.158 -3.016 -64.225 1.00 78.81 70 ASN A O 1
ATOM 571 N N . VAL A 1 71 ? 22.246 -4.825 -63.501 1.00 76.94 71 VAL A N 1
ATOM 572 C CA . VAL A 1 71 ? 23.273 -4.065 -62.765 1.00 76.94 71 VAL A CA 1
ATOM 573 C C . VAL A 1 71 ? 24.266 -3.455 -63.762 1.00 76.94 71 VAL A C 1
ATOM 575 O O . VAL A 1 71 ? 24.976 -4.196 -64.440 1.00 76.94 71 VAL A O 1
ATOM 578 N N . LEU A 1 72 ? 24.321 -2.122 -63.834 1.00 75.19 72 LEU A N 1
ATOM 579 C CA . LEU A 1 72 ? 25.243 -1.346 -64.675 1.00 75.19 72 LEU A CA 1
ATOM 580 C C . LEU A 1 72 ? 26.629 -1.236 -64.045 1.00 75.19 72 LEU A C 1
ATOM 582 O O . LEU A 1 72 ? 27.636 -1.529 -64.687 1.00 75.19 72 LEU A O 1
ATOM 586 N N . GLU A 1 73 ? 26.678 -0.847 -62.772 1.00 79.50 73 GLU A N 1
ATOM 587 C CA . GLU A 1 73 ? 27.924 -0.664 -62.038 1.00 79.50 73 GLU A CA 1
ATOM 588 C C . GLU A 1 73 ? 27.814 -1.276 -60.642 1.00 79.50 73 GLU A C 1
ATOM 590 O O . GLU A 1 73 ? 26.805 -1.141 -59.948 1.00 79.50 73 GLU A O 1
ATOM 595 N N . ARG A 1 74 ? 28.887 -1.954 -60.220 1.00 82.25 74 ARG A N 1
ATOM 596 C CA . ARG A 1 74 ? 29.063 -2.443 -58.853 1.00 82.25 74 ARG A CA 1
ATOM 597 C C . ARG A 1 74 ? 30.426 -2.014 -58.330 1.00 82.25 74 ARG A C 1
ATOM 599 O O . ARG A 1 74 ? 31.435 -2.636 -58.665 1.00 82.25 74 ARG A O 1
ATOM 606 N N . SER A 1 75 ? 30.444 -1.021 -57.451 1.00 84.25 75 SER A N 1
ATOM 607 C CA . SER A 1 75 ? 31.667 -0.495 -56.841 1.00 84.25 75 SER A CA 1
ATOM 608 C C . SER A 1 75 ? 31.645 -0.598 -55.311 1.00 84.25 75 SER A C 1
ATOM 610 O O . SER A 1 75 ? 30.600 -0.751 -54.668 1.00 84.25 75 SER A O 1
ATOM 612 N N . CYS A 1 76 ? 32.834 -0.612 -54.704 1.00 86.00 76 CYS A N 1
ATOM 613 C CA . CYS A 1 76 ? 32.977 -0.683 -53.253 1.00 86.00 76 CYS A CA 1
ATOM 614 C C . CYS A 1 76 ? 32.699 0.683 -52.621 1.00 86.00 76 CYS A C 1
ATOM 616 O O . CYS A 1 76 ? 33.385 1.651 -52.940 1.00 86.00 76 CYS A O 1
ATOM 618 N N . LYS A 1 77 ? 31.751 0.753 -51.679 1.00 84.06 77 LYS A N 1
ATOM 619 C CA . LYS A 1 77 ? 31.521 1.961 -50.870 1.00 84.06 77 LYS A CA 1
ATOM 620 C C . LYS A 1 77 ? 32.322 1.920 -49.574 1.00 84.06 77 LYS A C 1
ATOM 622 O O . LYS A 1 77 ? 32.999 2.881 -49.225 1.00 84.06 77 LYS A O 1
ATOM 627 N N . LYS A 1 78 ? 32.227 0.812 -48.840 1.00 81.62 78 LYS A N 1
ATOM 628 C CA . LYS A 1 78 ? 32.936 0.621 -47.572 1.00 81.62 78 LYS A CA 1
ATOM 629 C C . LYS A 1 78 ? 33.194 -0.856 -47.342 1.00 81.62 78 LYS A C 1
ATOM 631 O O . LYS A 1 78 ? 32.360 -1.699 -47.655 1.00 81.62 78 LYS A O 1
ATOM 636 N N . TYR A 1 79 ? 34.335 -1.147 -46.747 1.00 80.31 79 TYR A N 1
ATOM 637 C CA . TYR A 1 79 ? 34.705 -2.479 -46.304 1.00 80.31 79 TYR A CA 1
ATOM 638 C C . TYR A 1 79 ? 34.852 -2.486 -44.786 1.00 80.31 79 TYR A C 1
ATOM 640 O O . TYR A 1 79 ? 35.313 -1.510 -44.189 1.00 80.31 79 TYR A O 1
ATOM 648 N N . SER A 1 80 ? 34.402 -3.553 -44.138 1.00 75.31 80 SER A N 1
ATOM 649 C CA . SER A 1 80 ? 34.484 -3.707 -42.690 1.00 75.31 80 SER A CA 1
ATOM 650 C C . SER A 1 80 ? 34.765 -5.158 -42.326 1.00 75.31 80 SER A C 1
ATOM 652 O O . SER A 1 80 ? 34.209 -6.087 -42.911 1.00 75.31 80 SER A O 1
ATOM 654 N N . VAL A 1 81 ? 35.648 -5.342 -41.349 1.00 71.81 81 VAL A N 1
ATOM 655 C CA . VAL A 1 81 ? 36.066 -6.652 -40.846 1.00 71.81 81 VAL A CA 1
ATOM 656 C C . VAL A 1 81 ? 35.637 -6.744 -39.396 1.00 71.81 81 VAL A C 1
ATOM 658 O O . VAL A 1 81 ? 35.966 -5.854 -38.613 1.00 71.81 81 VAL A O 1
ATOM 661 N N . GLY A 1 82 ? 34.920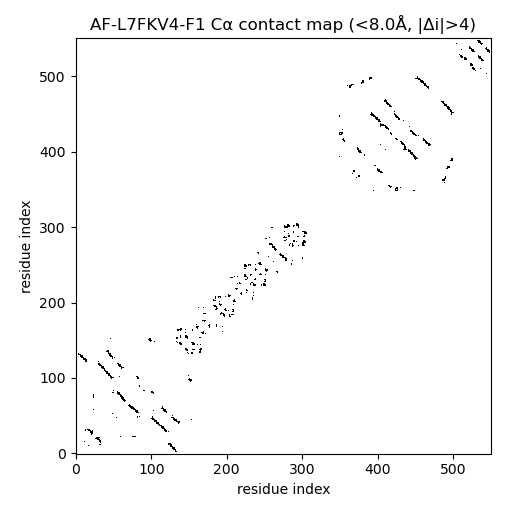 -7.805 -39.029 1.00 62.94 82 GLY A N 1
ATOM 662 C CA . GLY A 1 82 ? 34.674 -8.086 -37.616 1.00 62.94 82 GLY A CA 1
ATOM 663 C C . GLY A 1 82 ? 35.996 -8.378 -36.899 1.00 62.94 82 GLY A C 1
ATOM 664 O O . GLY A 1 82 ? 36.783 -9.201 -37.374 1.00 62.94 82 GLY A O 1
ATOM 665 N N . LYS A 1 83 ? 36.262 -7.716 -35.767 1.00 58.38 83 LYS A N 1
ATOM 666 C CA . LYS A 1 83 ? 37.440 -8.020 -34.942 1.00 58.38 83 LYS A CA 1
ATOM 667 C C . LYS A 1 83 ? 37.236 -9.347 -34.205 1.00 58.38 83 LYS A C 1
ATOM 669 O O . LYS A 1 83 ? 36.154 -9.628 -33.693 1.00 58.38 83 LYS A O 1
ATOM 674 N N . LYS A 1 84 ? 38.286 -10.169 -34.147 1.00 52.41 84 LYS A N 1
ATOM 675 C CA . LYS A 1 84 ? 38.319 -11.377 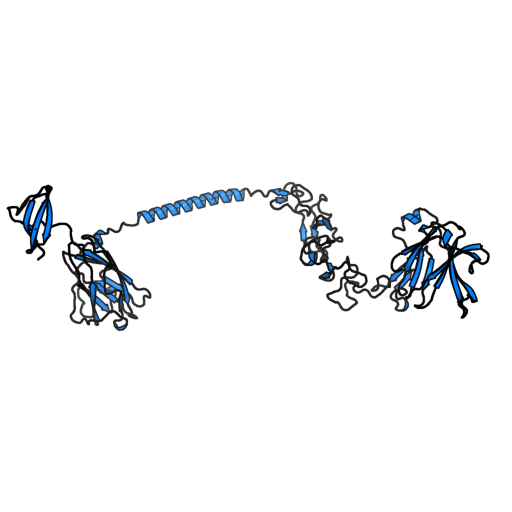-33.315 1.00 52.41 84 LYS A CA 1
ATOM 676 C C . LYS A 1 84 ? 38.578 -10.956 -31.862 1.00 52.41 84 LYS A C 1
ATOM 678 O O . LYS A 1 84 ? 39.434 -10.113 -31.626 1.00 52.41 84 LYS A O 1
ATOM 683 N N . LEU A 1 85 ? 37.842 -11.523 -30.906 1.00 54.22 85 LEU A N 1
ATOM 684 C CA . LEU A 1 85 ? 38.163 -11.385 -29.482 1.00 54.22 85 LEU A CA 1
ATOM 685 C C . LEU A 1 85 ? 39.420 -12.219 -29.196 1.00 54.22 85 LEU A C 1
ATOM 687 O O . LEU A 1 85 ? 39.409 -13.436 -29.394 1.00 54.22 85 LEU A O 1
ATOM 691 N N . ASP A 1 86 ? 40.504 -11.564 -28.781 1.00 45.12 86 ASP A N 1
ATOM 692 C CA . ASP A 1 86 ? 41.819 -12.199 -28.611 1.00 45.12 86 ASP A CA 1
ATOM 693 C C . ASP A 1 86 ? 41.938 -13.049 -27.326 1.00 45.12 86 ASP A C 1
ATOM 695 O O . ASP A 1 86 ? 42.883 -13.828 -27.197 1.00 45.12 86 ASP A O 1
ATOM 699 N N . THR A 1 87 ? 40.983 -12.979 -26.385 1.00 48.44 87 THR A N 1
ATOM 700 C CA . THR A 1 87 ? 41.037 -13.719 -25.104 1.00 48.44 87 THR A CA 1
ATOM 701 C C . THR A 1 87 ? 39.667 -14.210 -24.613 1.00 48.44 87 THR A C 1
ATOM 703 O O . THR A 1 87 ? 38.629 -13.648 -24.938 1.00 48.44 87 THR A O 1
ATOM 706 N N . ILE A 1 88 ? 39.654 -15.271 -23.794 1.00 46.34 88 ILE A N 1
ATOM 707 C CA . ILE A 1 88 ? 38.436 -15.813 -23.151 1.00 46.34 88 ILE A CA 1
ATOM 708 C C . ILE A 1 88 ? 37.885 -14.852 -22.081 1.00 46.34 88 ILE A C 1
ATOM 710 O O . ILE A 1 88 ? 36.674 -14.731 -21.952 1.00 46.34 88 ILE A O 1
ATOM 714 N N . LEU A 1 89 ? 38.751 -14.104 -21.388 1.00 45.22 89 LEU A N 1
ATOM 715 C CA . LEU A 1 89 ? 38.361 -13.126 -20.357 1.00 45.22 89 LEU A CA 1
ATOM 716 C C . LEU A 1 89 ? 37.519 -11.964 -20.917 1.00 45.22 89 LEU A C 1
ATOM 718 O O . LEU A 1 89 ? 36.615 -11.484 -20.250 1.00 45.22 89 LEU A O 1
ATOM 722 N N . SER A 1 90 ? 37.730 -11.581 -22.181 1.00 48.00 90 SER A N 1
ATOM 723 C CA . SER A 1 90 ? 36.899 -10.574 -22.861 1.00 48.00 90 SER A CA 1
ATOM 724 C C . SER A 1 90 ? 35.527 -11.099 -23.318 1.00 48.00 90 SER A C 1
ATOM 726 O O . SER A 1 90 ? 34.731 -10.332 -23.845 1.00 48.00 90 SER A O 1
ATOM 728 N N . ARG A 1 91 ? 35.219 -12.395 -23.119 1.00 46.69 91 ARG A N 1
ATOM 729 C CA . ARG A 1 91 ? 33.867 -12.959 -23.319 1.00 46.69 91 ARG A CA 1
ATOM 730 C C . ARG A 1 91 ? 33.011 -12.949 -22.052 1.00 46.69 91 ARG A C 1
ATOM 732 O O . ARG A 1 91 ? 31.797 -13.049 -22.192 1.00 46.69 91 ARG A O 1
ATOM 739 N N . GLU A 1 92 ? 33.616 -12.894 -20.863 1.00 41.00 92 GLU A N 1
ATOM 740 C CA . GLU A 1 92 ? 32.904 -13.017 -19.577 1.00 41.00 92 GLU A CA 1
ATOM 741 C C . GLU A 1 92 ? 32.501 -11.656 -18.980 1.00 41.00 92 GLU A C 1
ATOM 743 O O . GLU A 1 92 ? 31.418 -11.564 -18.409 1.00 41.00 92 GLU A O 1
ATOM 748 N N . ASP A 1 93 ? 33.272 -10.583 -19.209 1.00 43.12 93 ASP A N 1
ATOM 749 C CA . ASP A 1 93 ? 32.893 -9.209 -18.807 1.00 43.12 93 ASP A CA 1
ATOM 750 C C . ASP A 1 93 ? 31.779 -8.590 -19.691 1.00 43.12 93 ASP A C 1
ATOM 752 O O . ASP A 1 93 ? 31.063 -7.674 -19.281 1.00 43.12 93 ASP A O 1
ATOM 756 N N . ASP A 1 94 ? 31.542 -9.152 -20.882 1.00 45.75 94 ASP A N 1
ATOM 757 C CA . ASP A 1 94 ? 30.587 -8.659 -21.893 1.00 45.75 94 ASP A CA 1
ATOM 758 C C . ASP A 1 94 ? 29.106 -8.946 -21.577 1.00 45.75 94 ASP A C 1
ATOM 760 O O . ASP A 1 94 ? 28.219 -8.654 -22.385 1.00 45.75 94 ASP A O 1
ATOM 764 N N . GLY A 1 95 ? 28.808 -9.447 -20.374 1.00 44.09 95 GLY A N 1
ATOM 765 C CA . GLY A 1 95 ? 27.464 -9.323 -19.808 1.00 44.09 95 GLY A CA 1
ATOM 766 C C . GLY A 1 95 ? 27.017 -7.858 -19.693 1.00 44.09 95 GLY A C 1
ATOM 767 O O . GLY A 1 95 ? 25.815 -7.605 -19.731 1.00 44.09 95 GLY A O 1
ATOM 768 N N . ASN A 1 96 ? 27.971 -6.911 -19.623 1.00 42.34 96 ASN A N 1
ATOM 769 C CA . ASN A 1 96 ? 27.708 -5.480 -19.445 1.00 42.34 96 ASN A CA 1
ATOM 770 C C . ASN A 1 96 ? 28.519 -4.504 -20.327 1.00 42.34 96 ASN A C 1
ATOM 772 O O . ASN A 1 96 ? 28.312 -3.301 -20.199 1.00 42.34 96 ASN A O 1
ATOM 776 N N . THR A 1 97 ? 29.395 -4.934 -21.241 1.00 42.16 97 THR A N 1
ATOM 777 C CA . THR A 1 97 ? 30.286 -3.997 -21.958 1.00 42.16 97 THR A CA 1
ATOM 778 C C . THR A 1 97 ? 30.010 -3.877 -23.464 1.00 42.16 97 THR A C 1
ATOM 780 O O . THR A 1 97 ? 30.229 -4.785 -24.255 1.00 42.16 97 THR A O 1
ATOM 783 N N . HIS A 1 98 ? 29.489 -2.703 -23.833 1.00 51.84 98 HIS A N 1
ATOM 784 C CA . HIS A 1 98 ? 29.856 -1.868 -24.987 1.00 51.84 98 HIS A CA 1
ATOM 785 C C . HIS A 1 98 ? 30.032 -2.535 -26.370 1.00 51.84 98 HIS A C 1
ATOM 787 O O . HIS A 1 98 ? 30.923 -3.341 -26.626 1.00 51.84 98 HIS A O 1
ATOM 793 N N . GLN A 1 99 ? 29.184 -2.137 -27.325 1.00 54.22 99 GLN A N 1
ATOM 794 C CA . GLN A 1 99 ? 29.061 -2.745 -28.660 1.00 54.22 99 GLN A CA 1
ATOM 795 C C . GLN A 1 99 ? 30.226 -2.445 -29.634 1.00 54.22 99 GLN A C 1
ATOM 797 O O . GLN A 1 99 ? 30.124 -2.760 -30.816 1.00 54.22 99 GLN A O 1
ATOM 802 N N . GLY A 1 100 ? 31.352 -1.893 -29.187 1.00 51.22 100 GLY A N 1
ATOM 803 C CA . GLY A 1 100 ? 32.403 -1.321 -30.046 1.00 51.22 100 GLY A CA 1
ATOM 804 C C . GLY A 1 100 ? 33.213 -2.292 -30.901 1.00 51.22 100 GLY A C 1
ATOM 805 O O . GLY A 1 100 ? 34.086 -1.877 -31.660 1.00 51.22 100 GLY A O 1
ATOM 806 N N . ASN A 1 101 ? 32.942 -3.594 -30.805 1.00 56.66 101 ASN A N 1
ATOM 807 C CA . ASN A 1 101 ? 33.654 -4.630 -31.557 1.00 56.66 101 ASN A CA 1
ATOM 808 C C . ASN A 1 101 ? 32.865 -5.202 -32.750 1.00 56.66 101 ASN A C 1
ATOM 810 O O . ASN A 1 101 ? 33.363 -6.111 -33.421 1.00 56.66 101 ASN A O 1
ATOM 814 N N . GLY A 1 102 ? 31.654 -4.707 -33.029 1.00 65.56 102 GLY A N 1
ATOM 815 C CA . GLY A 1 102 ? 30.877 -5.109 -34.210 1.00 65.56 102 GLY A CA 1
ATOM 816 C C . GLY A 1 102 ? 30.996 -4.138 -35.387 1.00 65.56 102 GLY A C 1
ATOM 817 O O . GLY A 1 102 ? 31.810 -3.217 -35.399 1.00 65.56 102 GLY A O 1
ATOM 818 N N . ILE A 1 103 ? 30.212 -4.385 -36.437 1.00 72.75 103 ILE A N 1
ATOM 819 C CA . ILE A 1 103 ? 30.245 -3.580 -37.661 1.00 72.75 103 ILE A CA 1
ATOM 820 C C . ILE A 1 103 ? 29.101 -2.568 -37.636 1.00 72.75 103 ILE A C 1
ATOM 822 O O . ILE A 1 103 ? 27.947 -2.943 -37.440 1.00 72.75 103 ILE A O 1
ATOM 826 N N . HIS A 1 104 ? 29.421 -1.297 -37.890 1.00 76.12 104 HIS A N 1
ATOM 827 C CA . HIS A 1 104 ? 28.455 -0.199 -37.897 1.00 76.12 104 HIS A CA 1
ATOM 828 C C . HIS A 1 104 ? 28.229 0.327 -39.319 1.00 76.12 104 HIS A C 1
ATOM 830 O O . HIS A 1 104 ? 29.162 0.787 -39.993 1.00 76.12 104 HIS A O 1
ATOM 836 N N . VAL A 1 105 ? 26.973 0.297 -39.763 1.00 77.62 105 VAL A N 1
ATOM 837 C CA . VAL A 1 105 ? 26.529 0.863 -41.042 1.00 77.62 105 VAL A CA 1
ATOM 838 C C . VAL A 1 105 ? 25.704 2.111 -40.759 1.00 77.62 105 VAL A C 1
ATOM 840 O O . VAL A 1 105 ? 24.634 2.019 -40.164 1.00 77.62 105 VAL A O 1
ATOM 843 N N . ARG A 1 106 ? 26.207 3.275 -41.179 1.00 80.62 106 ARG A N 1
ATOM 844 C CA . ARG A 1 106 ? 25.526 4.564 -41.014 1.00 80.62 106 ARG A CA 1
ATOM 845 C C . ARG A 1 106 ? 24.303 4.658 -41.932 1.00 80.62 106 ARG A C 1
ATOM 847 O O . ARG A 1 106 ? 24.392 4.295 -43.108 1.00 80.62 106 ARG A O 1
ATOM 854 N N . LEU A 1 107 ? 23.198 5.153 -41.383 1.00 78.81 107 LEU A N 1
ATOM 855 C CA . LEU A 1 107 ? 21.908 5.342 -42.042 1.00 78.81 107 LEU A CA 1
ATOM 856 C C . LEU A 1 107 ? 21.609 6.843 -42.060 1.00 78.81 107 LEU A C 1
ATOM 858 O O . LEU A 1 107 ? 21.201 7.414 -41.048 1.00 78.81 107 LEU A O 1
ATOM 862 N N . ASP A 1 108 ? 21.871 7.486 -43.196 1.00 68.69 108 ASP A N 1
ATOM 863 C CA . ASP A 1 108 ? 21.818 8.948 -43.314 1.00 68.69 108 ASP A CA 1
ATOM 864 C C . ASP A 1 108 ? 20.516 9.485 -43.916 1.00 68.69 108 ASP A C 1
ATOM 866 O O . ASP A 1 108 ? 20.304 10.697 -43.898 1.00 68.69 108 ASP A O 1
ATOM 870 N N . ASN A 1 109 ? 19.614 8.634 -44.422 1.00 64.00 109 ASN A N 1
ATOM 871 C CA . ASN A 1 109 ? 18.358 9.120 -44.990 1.00 64.00 109 ASN A CA 1
ATOM 872 C C . ASN A 1 109 ? 17.247 8.065 -45.075 1.00 64.00 109 ASN A C 1
ATOM 874 O O . ASN A 1 109 ? 17.501 6.869 -45.175 1.00 64.00 109 ASN A O 1
ATOM 878 N N . THR A 1 110 ? 15.997 8.533 -45.085 1.00 55.44 110 THR A N 1
ATOM 879 C CA . THR A 1 110 ? 14.772 7.711 -44.987 1.00 55.44 110 THR A CA 1
ATOM 880 C C . THR A 1 110 ? 14.393 6.946 -46.266 1.00 55.44 110 THR A C 1
ATOM 882 O O . THR A 1 110 ? 13.383 6.239 -46.270 1.00 55.44 110 THR A O 1
ATOM 885 N N . THR A 1 111 ? 15.184 7.054 -47.338 1.00 54.56 111 THR A N 1
ATOM 886 C CA . THR A 1 111 ? 14.882 6.474 -48.662 1.00 54.56 111 THR A CA 1
ATOM 887 C C . THR A 1 111 ? 15.998 5.623 -49.259 1.00 54.56 111 THR A C 1
ATOM 889 O O . THR A 1 111 ? 15.799 5.036 -50.321 1.00 54.56 111 THR A O 1
ATOM 892 N N . ASP A 1 112 ? 17.157 5.527 -48.607 1.00 65.12 112 ASP A N 1
ATOM 893 C CA . ASP A 1 112 ? 18.303 4.849 -49.205 1.00 65.12 112 ASP A CA 1
ATOM 894 C C . ASP A 1 112 ? 18.236 3.342 -48.962 1.00 65.12 112 ASP A C 1
ATOM 896 O O . ASP A 1 112 ? 18.238 2.843 -47.835 1.00 65.12 112 ASP A O 1
ATOM 900 N N . ARG A 1 113 ? 18.191 2.594 -50.062 1.00 76.94 113 ARG A N 1
ATOM 901 C CA . ARG A 1 113 ? 18.349 1.146 -50.064 1.00 76.94 113 ARG A CA 1
ATOM 902 C C . ARG A 1 113 ? 19.835 0.822 -49.906 1.00 76.94 113 ARG A C 1
ATOM 904 O O . ARG A 1 113 ? 20.630 1.072 -50.810 1.00 76.94 113 ARG A O 1
ATOM 911 N N . HIS A 1 114 ? 20.226 0.254 -48.767 1.00 79.50 114 HIS A N 1
ATOM 912 C CA . HIS A 1 114 ? 21.617 -0.119 -48.517 1.00 79.50 114 HIS A CA 1
ATOM 913 C C . HIS A 1 114 ? 21.889 -1.535 -49.025 1.00 79.50 114 HIS A C 1
ATOM 915 O O . HIS A 1 114 ? 21.278 -2.500 -48.564 1.00 79.50 114 HIS A O 1
ATOM 921 N N . TYR A 1 115 ? 22.842 -1.663 -49.946 1.00 85.38 115 TYR A N 1
ATOM 922 C CA . TYR A 1 115 ? 23.301 -2.951 -50.455 1.00 85.38 115 TYR A CA 1
ATOM 923 C C . TYR A 1 115 ? 24.519 -3.428 -49.677 1.00 85.38 115 TYR A C 1
ATOM 925 O O . TYR A 1 115 ? 25.564 -2.771 -49.652 1.00 85.38 115 TYR A O 1
ATOM 933 N N . LEU A 1 116 ? 24.371 -4.576 -49.028 1.00 84.50 116 LEU A N 1
ATOM 934 C CA . LEU A 1 116 ? 25.367 -5.142 -48.136 1.00 84.50 116 LEU A CA 1
ATOM 935 C C . LEU A 1 116 ? 25.661 -6.579 -48.558 1.00 84.50 116 LEU A C 1
ATOM 937 O O . LEU A 1 116 ? 24.759 -7.319 -48.944 1.00 84.50 116 LEU A O 1
ATOM 941 N N . SER A 1 117 ? 26.922 -6.992 -48.485 1.00 84.31 117 SER A N 1
ATOM 942 C CA . SER A 1 117 ? 27.288 -8.385 -48.734 1.00 84.31 117 SER A CA 1
ATOM 943 C C . SER A 1 117 ? 28.175 -8.920 -47.629 1.00 84.31 117 SER A C 1
ATOM 945 O O . SER A 1 117 ? 29.244 -8.357 -47.378 1.00 84.31 117 SER A O 1
ATOM 947 N N . PHE A 1 118 ? 27.770 -10.032 -47.025 1.00 83.56 118 PHE A N 1
ATOM 948 C CA . PHE A 1 118 ? 28.650 -10.790 -46.148 1.00 83.56 118 PHE A CA 1
ATOM 949 C C . PHE A 1 118 ? 29.546 -11.697 -46.974 1.00 83.56 118 PHE A C 1
ATOM 951 O O . PHE A 1 118 ? 29.060 -12.343 -47.902 1.00 83.56 118 PHE A O 1
ATOM 958 N N . LEU A 1 119 ? 30.825 -11.787 -46.617 1.00 81.62 119 LEU A N 1
ATOM 959 C CA . LEU A 1 119 ? 31.770 -12.694 -47.257 1.00 81.62 119 LEU A CA 1
ATOM 960 C C . LEU A 1 119 ? 32.450 -13.585 -46.230 1.00 81.62 119 LEU A C 1
ATOM 962 O O . LEU A 1 119 ? 32.808 -13.150 -45.132 1.00 81.62 119 LEU A O 1
ATOM 966 N N . SER A 1 120 ? 32.655 -14.838 -46.623 1.00 79.62 120 SER A N 1
ATOM 967 C CA . SER A 1 120 ? 33.415 -15.809 -45.852 1.00 79.62 120 SER A CA 1
ATOM 968 C C . SER A 1 120 ? 34.288 -16.663 -46.764 1.00 79.62 120 SER A C 1
ATOM 970 O O . SER A 1 120 ? 33.872 -17.076 -47.849 1.00 79.62 120 SER A O 1
ATOM 972 N N . GLU A 1 121 ? 35.501 -16.954 -46.299 1.00 76.75 121 GLU A N 1
ATOM 973 C CA . GLU A 1 121 ? 36.387 -17.948 -46.915 1.00 76.75 121 GLU A CA 1
ATOM 974 C C . GLU A 1 121 ? 35.926 -19.380 -46.601 1.00 76.75 121 GLU A C 1
ATOM 976 O O . GLU A 1 121 ? 36.268 -20.319 -47.317 1.00 76.75 121 GLU A O 1
ATOM 981 N N . ASN A 1 122 ? 35.112 -19.569 -45.553 1.00 74.25 122 ASN A N 1
ATOM 982 C CA . ASN A 1 122 ? 34.640 -20.883 -45.140 1.00 74.25 122 ASN A CA 1
ATOM 983 C C . ASN A 1 122 ? 33.220 -21.154 -45.662 1.00 74.25 122 ASN A C 1
ATOM 985 O O . ASN A 1 122 ? 32.226 -20.615 -45.181 1.00 74.25 122 ASN A O 1
ATOM 989 N N . PHE A 1 123 ? 33.142 -22.022 -46.665 1.00 69.06 123 PHE A N 1
ATOM 990 C CA . PHE A 1 123 ? 31.986 -22.209 -47.544 1.00 69.06 123 PHE A CA 1
ATOM 991 C C . PHE A 1 123 ? 30.863 -23.112 -46.994 1.00 69.06 123 PHE A C 1
ATOM 993 O O . PHE A 1 123 ? 29.810 -23.192 -47.631 1.00 69.06 123 PHE A O 1
ATOM 1000 N N . ARG A 1 124 ? 31.057 -23.771 -45.839 1.00 68.88 124 ARG A N 1
ATOM 1001 C CA . ARG A 1 124 ? 30.085 -24.704 -45.209 1.00 68.88 124 ARG A CA 1
ATOM 1002 C C . ARG A 1 124 ? 29.519 -24.212 -43.870 1.00 68.88 124 ARG A C 1
ATOM 1004 O O . ARG A 1 124 ? 29.189 -25.012 -43.004 1.00 68.88 124 ARG A O 1
ATOM 1011 N N . VAL A 1 125 ? 29.518 -22.903 -43.630 1.00 67.31 125 VAL A N 1
ATOM 1012 C CA . VAL A 1 125 ? 29.297 -22.360 -42.279 1.00 67.31 125 VAL A CA 1
ATOM 1013 C C . VAL A 1 125 ? 27.954 -21.668 -42.173 1.00 67.31 125 VAL A C 1
ATOM 1015 O O . VAL A 1 125 ? 27.609 -20.842 -43.009 1.00 67.31 125 VAL A O 1
ATOM 1018 N N . GLU A 1 126 ? 27.228 -21.940 -41.097 1.00 73.25 126 GLU A N 1
ATOM 1019 C CA . GLU A 1 126 ? 26.117 -21.094 -40.679 1.00 73.25 126 GLU A CA 1
ATOM 1020 C C . GLU A 1 126 ? 26.660 -19.880 -39.925 1.00 73.25 126 GLU A C 1
ATOM 1022 O O . GLU A 1 126 ? 27.324 -20.008 -38.893 1.00 73.25 126 GLU A O 1
ATOM 1027 N N . VAL A 1 127 ? 26.404 -18.683 -40.449 1.00 73.75 127 VAL A N 1
ATOM 1028 C CA . VAL A 1 127 ? 26.821 -17.441 -39.794 1.00 73.75 127 VAL A CA 1
ATOM 1029 C C . VAL A 1 127 ? 25.660 -16.931 -38.956 1.00 73.75 127 VAL A C 1
ATOM 1031 O O . VAL A 1 127 ? 24.650 -16.475 -39.491 1.00 73.75 127 VAL A O 1
ATOM 1034 N N . LYS A 1 128 ? 25.812 -17.007 -37.633 1.00 76.50 128 LYS A N 1
ATOM 1035 C CA . LYS A 1 128 ? 24.889 -16.392 -36.678 1.00 76.50 128 LYS A CA 1
ATOM 1036 C C . LYS A 1 128 ? 25.281 -14.934 -36.465 1.00 76.50 128 LYS A C 1
ATOM 1038 O O . LYS A 1 128 ? 26.419 -14.653 -36.088 1.00 76.50 128 LYS A O 1
ATOM 1043 N N . MET A 1 129 ? 24.337 -14.028 -36.682 1.00 76.56 129 MET A N 1
ATOM 1044 C CA . MET A 1 129 ? 24.532 -12.593 -36.506 1.00 76.56 129 MET A CA 1
ATOM 1045 C C . MET A 1 129 ? 23.389 -11.957 -35.744 1.00 76.56 129 MET A C 1
ATOM 1047 O O . MET A 1 129 ? 22.245 -12.373 -35.888 1.00 76.56 129 MET A O 1
ATOM 1051 N N . THR A 1 130 ? 23.693 -10.923 -34.977 1.00 79.00 130 THR A N 1
ATOM 1052 C CA . THR A 1 130 ? 22.695 -10.113 -34.289 1.00 79.00 130 THR A CA 1
ATOM 1053 C C . THR A 1 130 ? 22.679 -8.725 -34.904 1.00 79.00 130 THR A C 1
ATOM 1055 O O . THR A 1 130 ? 23.714 -8.072 -34.997 1.00 79.00 130 THR A O 1
ATOM 1058 N N . LEU A 1 131 ? 21.500 -8.299 -35.340 1.00 80.38 131 LEU A N 1
ATOM 1059 C CA . LEU A 1 131 ? 21.239 -6.976 -35.883 1.00 80.38 131 LEU A CA 1
ATOM 1060 C C . LEU A 1 131 ? 20.504 -6.138 -34.840 1.00 80.38 131 LEU A C 1
ATOM 1062 O O . LEU A 1 131 ? 19.548 -6.616 -34.224 1.00 80.38 131 LEU A O 1
ATOM 1066 N N . SER A 1 132 ? 20.912 -4.887 -34.680 1.00 84.00 132 SER A N 1
ATOM 1067 C CA . SER A 1 132 ? 20.173 -3.886 -33.908 1.00 84.00 132 SER A CA 1
ATOM 1068 C C . SER A 1 132 ? 20.425 -2.490 -34.454 1.00 84.00 132 SER A C 1
ATOM 1070 O O . SER A 1 132 ? 21.451 -2.233 -35.078 1.00 84.00 132 SER A O 1
ATOM 1072 N N . ILE A 1 133 ? 19.498 -1.575 -34.212 1.00 84.19 133 ILE A N 1
ATOM 1073 C CA . ILE A 1 133 ? 19.720 -0.149 -34.425 1.00 84.19 133 ILE A CA 1
ATOM 1074 C C . ILE A 1 133 ? 20.371 0.415 -33.170 1.00 84.19 133 ILE A C 1
ATOM 1076 O O . ILE A 1 133 ? 19.922 0.149 -32.058 1.00 84.19 133 ILE A O 1
ATOM 1080 N N . ILE A 1 134 ? 21.427 1.193 -33.365 1.00 86.12 134 ILE A N 1
ATOM 1081 C CA . ILE A 1 134 ? 22.028 2.018 -32.324 1.00 86.12 134 ILE A CA 1
ATOM 1082 C C . ILE A 1 134 ? 21.922 3.479 -32.725 1.00 86.12 134 ILE A C 1
ATOM 1084 O O . ILE A 1 134 ? 21.851 3.817 -33.914 1.00 86.12 134 ILE A O 1
ATOM 1088 N N . CYS A 1 135 ? 21.957 4.340 -31.717 1.00 87.69 135 CYS A N 1
ATOM 1089 C CA . CYS A 1 135 ? 21.886 5.781 -31.889 1.00 87.69 135 CYS A CA 1
ATOM 1090 C C . CYS A 1 135 ? 20.709 6.242 -32.768 1.00 87.69 135 CYS A C 1
ATOM 1092 O O . CYS A 1 135 ? 20.929 6.908 -33.789 1.00 87.69 135 CYS A O 1
ATOM 1094 N N . PRO A 1 136 ? 19.462 5.862 -32.429 1.00 88.25 136 PRO A N 1
ATOM 1095 C CA . PRO A 1 136 ? 18.288 6.343 -33.146 1.00 88.25 136 PRO A CA 1
ATOM 1096 C C . PRO A 1 136 ? 18.288 7.876 -33.231 1.00 88.25 136 PRO A C 1
ATOM 1098 O O . PRO A 1 136 ? 18.764 8.574 -32.337 1.00 88.25 136 PRO A O 1
ATOM 1101 N N . ASN A 1 137 ? 17.808 8.403 -34.360 1.00 88.06 137 ASN A N 1
ATOM 1102 C CA . ASN A 1 137 ? 17.771 9.839 -34.663 1.00 88.06 137 ASN A CA 1
ATOM 1103 C C . ASN A 1 137 ? 19.129 10.556 -34.544 1.00 88.06 137 ASN A C 1
ATOM 1105 O O . ASN A 1 137 ? 19.159 11.773 -34.347 1.00 88.06 137 ASN A O 1
ATOM 1109 N N . ASP A 1 138 ? 20.234 9.815 -34.675 1.00 89.56 138 ASP A N 1
ATOM 1110 C CA . ASP A 1 138 ? 21.598 10.313 -34.459 1.00 89.56 138 ASP A CA 1
ATOM 1111 C C . ASP A 1 138 ? 21.766 10.987 -33.083 1.00 89.56 138 ASP A C 1
ATOM 1113 O O . ASP A 1 138 ? 22.414 12.024 -32.948 1.00 89.56 138 ASP A O 1
ATOM 1117 N N . CYS A 1 139 ? 21.106 10.439 -32.054 1.00 91.50 139 CYS A N 1
ATOM 1118 C CA . CYS A 1 139 ? 21.119 10.964 -30.683 1.00 91.50 139 CYS A CA 1
ATOM 1119 C C . CYS A 1 139 ? 20.729 12.449 -30.581 1.00 91.50 139 CYS A C 1
ATOM 1121 O O . CYS A 1 139 ? 21.229 13.176 -29.717 1.00 91.50 139 CYS A O 1
ATOM 1123 N N . ASN A 1 140 ? 19.913 12.932 -31.529 1.00 91.94 140 ASN A N 1
ATOM 1124 C CA . ASN A 1 140 ? 19.572 14.344 -31.684 1.00 91.94 140 ASN A CA 1
ATOM 1125 C C . ASN A 1 140 ? 20.817 15.270 -31.682 1.00 91.94 140 ASN A C 1
ATOM 1127 O O . ASN A 1 140 ? 20.767 16.398 -31.176 1.00 91.94 140 ASN A O 1
ATOM 1131 N N . ALA A 1 141 ? 21.936 14.821 -32.266 1.00 90.69 141 ALA A N 1
ATOM 1132 C CA . ALA A 1 141 ? 23.206 15.549 -32.276 1.00 90.69 141 ALA A CA 1
ATOM 1133 C C . ALA A 1 141 ? 23.111 16.925 -32.953 1.00 90.69 141 ALA A C 1
ATOM 1135 O O . ALA A 1 141 ? 23.695 17.891 -32.466 1.00 90.69 141 ALA A O 1
ATOM 1136 N N . GLU A 1 142 ? 22.303 17.056 -34.010 1.00 89.38 142 GLU A N 1
ATOM 1137 C CA . GLU A 1 142 ? 22.033 18.339 -34.683 1.00 89.38 142 GLU A CA 1
ATOM 1138 C C . GLU A 1 142 ? 21.377 19.375 -33.761 1.00 89.38 142 GLU A C 1
ATOM 1140 O O . GLU A 1 142 ? 21.638 20.570 -33.882 1.00 89.38 142 GLU A O 1
ATOM 1145 N N . LYS A 1 143 ? 20.543 18.922 -32.815 1.00 91.06 143 LYS A N 1
ATOM 1146 C CA . LYS A 1 143 ? 19.943 19.778 -31.779 1.00 91.06 143 LYS A CA 1
ATOM 1147 C C . LYS A 1 143 ? 20.892 19.997 -30.598 1.00 91.06 143 LYS A C 1
ATOM 1149 O O . LYS A 1 143 ? 20.604 20.783 -29.700 1.00 91.06 143 LYS A O 1
ATOM 1154 N N . GLY A 1 144 ? 22.025 19.297 -30.590 1.00 92.31 144 GLY A N 1
ATOM 1155 C CA . GLY A 1 144 ? 23.028 19.348 -29.541 1.00 92.31 144 GLY A CA 1
ATOM 1156 C C . GLY A 1 144 ? 22.625 18.621 -28.260 1.00 92.31 144 GLY A C 1
ATOM 1157 O O . GLY A 1 144 ? 23.170 18.977 -27.217 1.00 92.31 144 GLY A O 1
ATOM 1158 N N . PHE A 1 145 ? 21.702 17.655 -28.307 1.00 94.88 145 PHE A N 1
ATOM 1159 C CA . PHE A 1 145 ? 21.190 16.955 -27.115 1.00 94.88 145 PHE A CA 1
ATOM 1160 C C . PHE A 1 145 ? 22.070 15.782 -26.677 1.00 94.88 145 PHE A C 1
ATOM 1162 O O . PHE A 1 145 ? 22.195 15.503 -25.487 1.00 94.88 145 PHE A O 1
ATOM 1169 N N . GLY A 1 146 ? 22.747 15.143 -27.623 1.00 94.62 146 GLY A N 1
ATOM 1170 C CA . GLY A 1 146 ? 23.677 14.057 -27.358 1.00 94.62 146 GLY A CA 1
ATOM 1171 C C . GLY A 1 146 ? 24.647 13.849 -28.509 1.00 94.62 146 GLY A C 1
ATOM 1172 O O . GLY A 1 146 ? 24.699 14.637 -29.454 1.00 94.62 146 GLY A O 1
ATOM 1173 N N . ARG A 1 147 ? 25.442 12.788 -28.410 1.00 93.38 147 ARG A N 1
ATOM 1174 C CA . ARG A 1 147 ? 26.281 12.281 -29.499 1.00 93.38 147 ARG A CA 1
ATOM 1175 C C . ARG A 1 147 ? 26.192 10.763 -29.536 1.00 93.38 147 ARG A C 1
ATOM 1177 O O . ARG A 1 147 ? 26.096 10.134 -28.485 1.00 93.38 147 ARG A O 1
ATOM 1184 N N . CYS A 1 148 ? 26.268 10.184 -30.727 1.00 88.88 148 CYS A N 1
ATOM 1185 C CA . CYS A 1 148 ? 26.415 8.741 -30.854 1.00 88.88 148 CYS A CA 1
ATOM 1186 C C . CYS A 1 148 ? 27.828 8.327 -30.444 1.00 88.88 148 CYS A C 1
ATOM 1188 O O . CYS A 1 148 ? 28.805 8.890 -30.947 1.00 88.88 148 CYS A O 1
ATOM 1190 N N . ASP A 1 149 ? 27.932 7.349 -29.550 1.00 86.31 149 ASP A N 1
ATOM 1191 C CA . ASP A 1 149 ? 29.188 6.680 -29.252 1.00 86.31 149 ASP A CA 1
ATOM 1192 C C . ASP A 1 149 ? 29.140 5.262 -29.822 1.00 86.31 149 ASP A C 1
ATOM 1194 O O . ASP A 1 149 ? 28.514 4.355 -29.273 1.00 86.31 149 ASP A O 1
ATOM 1198 N N . THR A 1 150 ? 29.754 5.085 -30.991 1.00 77.50 150 THR A N 1
ATOM 1199 C CA . THR A 1 150 ? 29.737 3.805 -31.708 1.00 77.50 150 THR A CA 1
ATOM 1200 C C . THR A 1 150 ? 30.521 2.720 -30.980 1.00 77.50 150 THR A C 1
ATOM 1202 O O . THR A 1 150 ? 30.191 1.549 -31.139 1.00 77.50 150 THR A O 1
ATOM 1205 N N . ASP A 1 151 ? 31.505 3.099 -30.159 1.00 72.75 151 ASP A N 1
ATOM 1206 C CA . ASP A 1 151 ? 32.298 2.151 -29.374 1.00 72.75 151 ASP A CA 1
ATOM 1207 C C . ASP A 1 151 ? 31.495 1.616 -28.177 1.00 72.75 151 ASP A C 1
ATOM 1209 O O . ASP A 1 151 ? 31.637 0.459 -27.784 1.00 72.75 151 ASP A O 1
ATOM 1213 N N . LEU A 1 152 ? 30.592 2.424 -27.620 1.00 74.06 152 LEU A N 1
ATOM 1214 C CA . LEU A 1 152 ? 29.653 1.972 -26.590 1.00 74.06 152 LEU A CA 1
ATOM 1215 C C . LEU A 1 152 ? 28.394 1.328 -27.196 1.00 74.06 152 LEU A C 1
ATOM 1217 O O . LEU A 1 152 ? 27.809 0.421 -26.602 1.00 74.06 152 LEU A O 1
ATOM 1221 N N . GLY A 1 153 ? 28.024 1.720 -28.417 1.00 76.62 153 GLY A N 1
ATOM 1222 C CA . GLY A 1 153 ? 26.794 1.287 -29.079 1.00 76.62 153 GLY A CA 1
ATOM 1223 C C . GLY A 1 153 ? 25.544 1.990 -28.569 1.00 76.62 153 GLY A C 1
ATOM 1224 O O . GLY A 1 153 ? 24.451 1.435 -28.676 1.00 76.62 153 GLY A O 1
ATOM 1225 N N . GLU A 1 154 ? 25.698 3.172 -27.984 1.00 85.31 154 GLU A N 1
ATOM 1226 C CA . GLU A 1 154 ? 24.627 3.903 -27.313 1.00 85.31 154 GLU A CA 1
ATOM 1227 C C . GLU A 1 154 ? 24.769 5.413 -27.519 1.00 85.31 154 GLU A C 1
ATOM 1229 O O . GLU A 1 154 ? 25.795 5.924 -27.984 1.00 85.31 154 GLU A O 1
ATOM 1234 N N . CYS A 1 155 ? 23.706 6.138 -27.189 1.00 89.81 155 CYS A N 1
ATOM 1235 C CA . CYS A 1 155 ? 23.734 7.586 -27.188 1.00 89.81 155 CYS A CA 1
ATOM 1236 C C . CYS A 1 155 ? 24.307 8.125 -25.877 1.00 89.81 155 CYS A C 1
ATOM 1238 O O . CYS A 1 155 ? 23.813 7.821 -24.795 1.00 89.81 155 CYS A O 1
ATOM 1240 N N . VAL A 1 156 ? 25.305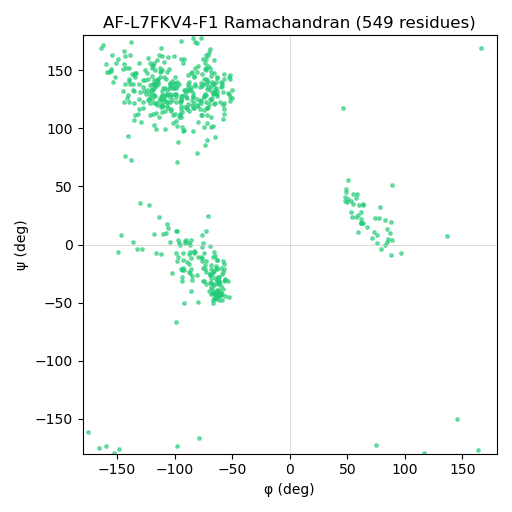 9.003 -25.977 1.00 93.00 156 VAL A N 1
ATOM 1241 C CA . VAL A 1 156 ? 25.828 9.759 -24.835 1.00 93.00 156 VAL A CA 1
ATOM 1242 C C . VAL A 1 156 ? 25.102 11.098 -24.777 1.00 93.00 156 VAL A C 1
ATOM 1244 O O . VAL A 1 156 ? 25.395 12.018 -25.550 1.00 93.00 156 VAL A O 1
ATOM 1247 N N . CYS A 1 157 ? 24.129 11.189 -23.875 1.00 94.56 157 CYS A N 1
ATOM 1248 C CA . CYS A 1 157 ? 23.266 12.357 -23.729 1.00 94.56 157 CYS A CA 1
ATOM 1249 C C . CYS A 1 157 ? 23.884 13.434 -22.835 1.00 94.56 157 CYS A C 1
ATOM 1251 O O . CYS A 1 157 ? 24.631 13.151 -21.899 1.00 94.56 157 CYS A O 1
ATOM 1253 N N . LYS A 1 158 ? 23.563 14.699 -23.120 1.00 95.25 158 LYS A N 1
ATOM 1254 C CA . LYS A 1 158 ? 23.863 15.811 -22.214 1.00 95.25 158 LYS A CA 1
ATOM 1255 C C . LYS A 1 158 ? 22.889 15.815 -21.037 1.00 95.25 158 LYS A C 1
ATOM 1257 O O . LYS A 1 158 ? 21.776 15.310 -21.134 1.00 95.25 158 LYS A O 1
ATOM 1262 N N . ASN A 1 159 ? 23.285 16.474 -19.950 1.00 93.62 159 ASN A N 1
ATOM 1263 C CA . ASN A 1 159 ? 22.427 16.700 -18.785 1.00 93.62 159 ASN A CA 1
ATOM 1264 C C . ASN A 1 159 ? 21.064 17.289 -19.193 1.00 93.62 159 ASN A C 1
ATOM 1266 O O . ASN A 1 159 ? 21.015 18.245 -19.968 1.00 93.62 159 ASN A O 1
ATOM 1270 N N . GLY A 1 160 ? 19.978 16.726 -18.656 1.00 90.56 160 GLY A N 1
ATOM 1271 C CA . GLY A 1 160 ? 18.596 17.083 -19.008 1.00 90.56 160 GLY A CA 1
ATOM 1272 C C . GLY A 1 160 ? 18.011 16.301 -20.193 1.00 90.56 160 GLY A C 1
ATOM 1273 O O . GLY A 1 160 ? 16.803 16.359 -20.416 1.00 90.56 160 GLY A O 1
ATOM 1274 N N . TYR A 1 161 ? 18.824 15.524 -20.909 1.00 93.81 161 TYR A N 1
ATOM 1275 C CA . TYR A 1 161 ? 18.405 14.671 -22.022 1.00 93.81 161 TYR A CA 1
ATOM 1276 C C . TYR A 1 161 ? 18.706 13.203 -21.715 1.00 93.81 161 TYR A C 1
ATOM 1278 O O . TYR A 1 161 ? 19.619 12.897 -20.948 1.00 93.81 161 TYR A O 1
ATOM 1286 N N . GLY A 1 162 ? 17.946 12.289 -22.310 1.00 91.19 162 GLY A N 1
ATOM 1287 C CA . GLY A 1 162 ? 18.120 10.856 -22.093 1.00 91.19 162 GLY A CA 1
ATOM 1288 C C . GLY A 1 162 ? 17.210 10.011 -22.975 1.00 91.19 162 GLY A C 1
ATOM 1289 O O . GLY A 1 162 ? 16.735 10.476 -24.009 1.00 91.19 162 GLY A O 1
ATOM 1290 N N . GLY A 1 163 ? 17.016 8.755 -22.579 1.00 88.75 163 GLY A N 1
ATOM 1291 C CA . GLY A 1 163 ? 16.429 7.744 -23.454 1.00 88.75 163 GLY A CA 1
ATOM 1292 C C . GLY A 1 163 ? 17.408 7.252 -24.522 1.00 88.75 163 GLY A C 1
ATOM 1293 O O . GLY A 1 163 ? 18.595 7.581 -24.510 1.00 88.75 163 GLY A O 1
ATOM 1294 N N . ASP A 1 164 ? 16.900 6.448 -25.444 1.00 89.00 164 ASP A N 1
ATOM 1295 C CA . ASP A 1 164 ? 17.664 5.820 -26.521 1.00 89.00 164 ASP A CA 1
ATOM 1296 C C . ASP A 1 164 ? 18.160 6.803 -27.594 1.00 89.00 164 ASP A C 1
ATOM 1298 O O . ASP A 1 164 ? 19.168 6.519 -28.237 1.00 89.00 164 ASP A O 1
ATOM 1302 N N . ASP A 1 165 ? 17.496 7.950 -27.774 1.00 90.69 165 ASP A N 1
ATOM 1303 C CA . ASP A 1 165 ? 17.811 8.967 -28.787 1.00 90.69 165 ASP A CA 1
ATOM 1304 C C . ASP A 1 165 ? 18.214 10.344 -28.218 1.00 90.69 165 ASP A C 1
ATOM 1306 O O . ASP A 1 165 ? 18.346 11.313 -28.972 1.00 90.69 165 ASP A O 1
ATOM 1310 N N . CYS A 1 166 ? 18.433 10.456 -26.904 1.00 93.38 166 CYS A N 1
ATOM 1311 C CA . CYS A 1 166 ? 18.681 11.725 -26.203 1.00 93.38 166 CYS A CA 1
ATOM 1312 C C . CYS A 1 166 ? 17.592 12.786 -26.413 1.00 93.38 166 CYS A C 1
ATOM 1314 O O . CYS A 1 166 ? 17.890 13.965 -26.633 1.00 93.38 166 CYS A O 1
ATOM 1316 N N . HIS A 1 167 ? 16.322 12.404 -26.350 1.00 92.19 167 HIS A N 1
ATOM 1317 C CA . HIS A 1 167 ? 15.243 13.378 -26.250 1.00 92.19 167 HIS A CA 1
ATOM 1318 C C . HIS A 1 167 ? 15.242 14.079 -24.879 1.00 92.19 167 HIS A C 1
ATOM 1320 O O . HIS A 1 167 ? 15.960 13.713 -23.945 1.00 92.19 167 HIS A O 1
ATOM 1326 N N . LEU A 1 168 ? 14.455 15.152 -24.773 1.00 92.50 168 LEU A N 1
ATOM 1327 C CA . LEU A 1 168 ? 14.292 15.907 -23.531 1.00 92.50 168 LEU A CA 1
ATOM 1328 C C . LEU A 1 168 ? 13.626 15.021 -22.470 1.00 92.50 168 LEU A C 1
ATOM 1330 O O . LEU A 1 168 ? 12.503 14.569 -22.683 1.00 92.50 168 LEU A O 1
ATOM 1334 N N . LEU A 1 169 ? 14.283 14.813 -21.326 1.00 92.56 169 LEU A N 1
ATOM 1335 C CA . LEU A 1 169 ? 13.698 14.033 -20.231 1.00 92.56 169 LEU A CA 1
ATOM 1336 C C . LEU A 1 169 ? 12.483 14.756 -19.664 1.00 92.56 169 LEU A C 1
ATOM 1338 O O . LEU A 1 169 ? 12.555 15.956 -19.408 1.00 92.56 169 LEU A O 1
ATOM 1342 N N . CYS A 1 170 ? 11.398 14.043 -19.367 1.00 92.00 170 CYS A N 1
ATOM 1343 C CA . CYS A 1 170 ? 10.237 14.680 -18.744 1.00 92.00 170 CYS A CA 1
ATOM 1344 C C . CYS A 1 170 ? 10.570 15.275 -17.359 1.00 92.00 170 CYS A C 1
ATOM 1346 O O . CYS A 1 170 ? 10.042 16.324 -16.989 1.00 92.00 170 CYS A O 1
ATOM 1348 N N . TYR A 1 171 ? 11.470 14.622 -16.616 1.00 91.00 171 TYR A N 1
ATOM 1349 C CA . TYR A 1 171 ? 11.803 14.916 -15.229 1.00 91.00 171 TYR A CA 1
ATOM 1350 C C . TYR A 1 171 ? 13.306 14.744 -15.008 1.00 91.00 171 TYR A C 1
ATOM 1352 O O . TYR A 1 171 ? 13.875 13.706 -15.339 1.00 91.00 171 TYR A O 1
ATOM 1360 N N . TYR A 1 172 ? 13.958 15.772 -14.471 1.00 91.62 172 TYR A N 1
ATOM 1361 C CA . TYR A 1 172 ? 15.400 15.785 -14.233 1.00 91.62 172 TYR A CA 1
ATOM 1362 C C . TYR A 1 172 ? 15.741 16.740 -13.084 1.00 91.62 172 TYR A C 1
ATOM 1364 O O . TYR A 1 172 ? 15.159 17.817 -12.981 1.00 91.62 172 TYR A O 1
ATOM 1372 N N . ASN A 1 173 ? 16.683 16.362 -12.211 1.00 88.81 173 ASN A N 1
ATOM 1373 C CA . ASN A 1 173 ? 17.093 17.158 -11.041 1.00 88.81 173 ASN A CA 1
ATOM 1374 C C . ASN A 1 173 ? 15.915 17.672 -10.190 1.00 88.81 173 ASN A C 1
ATOM 1376 O O . ASN A 1 173 ? 15.887 18.829 -9.776 1.00 88.81 173 ASN A O 1
ATOM 1380 N N . ASN A 1 174 ? 14.946 16.796 -9.921 1.00 86.50 174 ASN A N 1
ATOM 1381 C CA . ASN A 1 174 ? 13.725 17.085 -9.166 1.00 86.50 174 ASN A CA 1
ATOM 1382 C C . ASN A 1 174 ? 12.791 18.144 -9.791 1.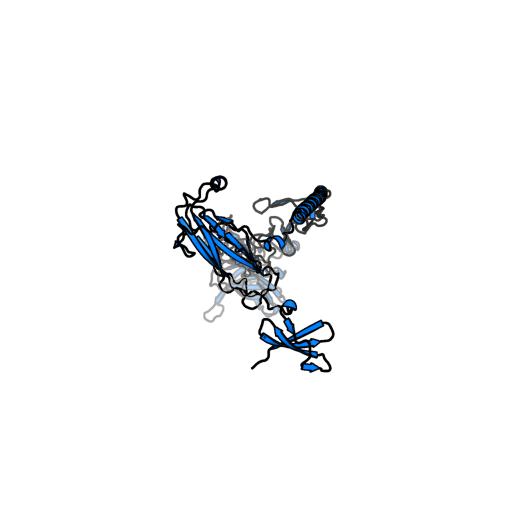00 86.50 174 ASN A C 1
ATOM 1384 O O . ASN A 1 174 ? 11.936 18.698 -9.099 1.00 86.50 174 ASN A O 1
ATOM 1388 N N . ILE A 1 175 ? 12.939 18.437 -11.088 1.00 88.38 175 ILE A N 1
ATOM 1389 C CA . ILE A 1 175 ? 12.151 19.438 -11.814 1.00 88.38 175 ILE A CA 1
ATOM 1390 C C . ILE A 1 175 ? 11.555 18.802 -13.077 1.00 88.38 175 ILE A C 1
ATOM 1392 O O . ILE A 1 175 ? 12.236 18.096 -13.822 1.00 88.38 175 ILE A O 1
ATOM 1396 N N . TRP A 1 176 ? 10.276 19.081 -13.336 1.00 90.44 176 TRP A N 1
ATOM 1397 C CA . TRP A 1 176 ? 9.627 18.752 -14.605 1.00 90.44 176 TRP A CA 1
ATOM 1398 C C . TRP A 1 176 ? 10.132 19.686 -15.708 1.00 90.44 176 TRP A C 1
ATOM 1400 O O . TRP A 1 176 ? 10.031 20.907 -15.587 1.00 90.44 176 TRP A O 1
ATOM 1410 N N . GLN A 1 177 ? 10.687 19.121 -16.780 1.00 90.06 177 GLN A N 1
ATOM 1411 C CA . GLN A 1 177 ? 11.163 19.893 -17.938 1.00 90.06 177 GLN A CA 1
ATOM 1412 C C . GLN A 1 177 ? 10.073 20.096 -18.998 1.00 90.06 177 GLN A C 1
ATOM 1414 O O . GLN A 1 177 ? 10.205 20.948 -19.875 1.00 90.06 177 GLN A O 1
ATOM 1419 N N . ILE A 1 178 ? 8.993 19.323 -18.905 1.00 87.56 178 ILE A N 1
ATOM 1420 C CA . ILE A 1 178 ? 7.755 19.496 -19.667 1.00 87.56 178 ILE A CA 1
ATOM 1421 C C . ILE A 1 178 ? 6.637 19.946 -18.716 1.00 87.56 178 ILE A C 1
ATOM 1423 O O . ILE A 1 178 ? 6.790 19.792 -17.503 1.00 87.56 178 ILE A O 1
ATOM 1427 N N . PRO A 1 179 ? 5.523 20.517 -19.213 1.00 81.88 179 PRO A N 1
ATOM 1428 C CA . PRO A 1 179 ? 4.377 20.829 -18.365 1.00 81.88 179 PRO A CA 1
ATOM 1429 C C . PRO A 1 179 ? 3.984 19.606 -17.531 1.00 81.88 179 PRO A C 1
ATOM 1431 O O . PRO A 1 179 ? 3.818 18.515 -18.073 1.00 81.88 179 PRO A O 1
ATOM 1434 N N . ALA A 1 180 ? 3.908 19.783 -16.210 1.00 69.81 180 ALA A N 1
ATOM 1435 C CA . ALA A 1 180 ? 3.606 18.694 -15.293 1.00 69.81 180 ALA A CA 1
ATOM 1436 C C . ALA A 1 180 ? 2.152 18.246 -15.495 1.00 69.81 180 ALA A C 1
ATOM 1438 O O . ALA A 1 180 ? 1.217 18.896 -15.029 1.00 69.81 180 ALA A O 1
ATOM 1439 N N . GLU A 1 181 ? 1.975 17.141 -16.210 1.00 72.75 181 GLU A N 1
ATOM 1440 C CA . GLU A 1 181 ? 0.688 16.476 -16.375 1.00 72.75 181 GLU A CA 1
ATOM 1441 C C . GLU A 1 181 ? 0.478 15.479 -15.229 1.00 72.75 181 GLU A C 1
ATOM 1443 O O . GLU A 1 181 ? 1.394 14.748 -14.844 1.00 72.75 181 GLU A O 1
ATOM 1448 N N . SER A 1 182 ? -0.746 15.388 -14.703 1.00 73.31 182 SER A N 1
ATOM 1449 C CA . SER A 1 182 ? -1.092 14.452 -13.616 1.00 73.31 182 SER A CA 1
ATOM 1450 C C . SER A 1 182 ? -0.951 12.971 -13.997 1.00 73.31 182 SER A C 1
ATOM 1452 O O . SER A 1 182 ? -0.963 12.108 -13.123 1.00 73.31 182 SER A O 1
ATOM 1454 N N . ASN A 1 183 ? -0.804 12.677 -15.291 1.00 85.06 183 ASN A N 1
ATOM 1455 C CA . ASN A 1 183 ? -0.776 11.330 -15.860 1.00 85.06 183 ASN A CA 1
ATOM 1456 C C . ASN A 1 183 ? 0.626 10.872 -16.299 1.00 85.06 183 ASN A C 1
ATOM 1458 O O . ASN A 1 183 ? 0.727 9.941 -17.095 1.00 85.06 183 ASN A O 1
ATOM 1462 N N . LEU A 1 184 ? 1.696 11.514 -15.820 1.00 91.75 184 LEU A N 1
ATOM 1463 C CA . LEU A 1 184 ? 3.080 11.124 -16.122 1.00 91.75 184 LEU A CA 1
ATOM 1464 C C . LEU A 1 184 ? 3.797 10.593 -14.881 1.00 91.75 184 LEU A C 1
ATOM 1466 O O . LEU A 1 184 ? 3.588 11.106 -13.781 1.00 91.75 184 LEU A O 1
ATOM 1470 N N . CYS A 1 185 ? 4.660 9.595 -15.062 1.00 91.25 185 CYS A N 1
ATOM 1471 C CA . CYS A 1 185 ? 5.511 9.051 -14.003 1.00 91.25 185 CYS A CA 1
ATOM 1472 C C . CYS A 1 185 ? 6.885 9.736 -13.950 1.00 91.25 185 CYS A C 1
ATOM 1474 O O . CYS A 1 185 ? 7.320 10.361 -14.915 1.00 91.25 185 CYS A O 1
ATOM 1476 N N . TYR A 1 186 ? 7.585 9.648 -12.819 1.00 90.25 186 TYR A N 1
ATOM 1477 C CA . TYR A 1 186 ? 8.941 10.185 -12.711 1.00 90.25 186 TYR A CA 1
ATOM 1478 C C . TYR A 1 186 ? 9.912 9.385 -13.579 1.00 90.25 186 TYR A C 1
ATOM 1480 O O . TYR A 1 186 ? 10.029 8.169 -13.422 1.00 90.25 186 TYR A O 1
ATOM 1488 N N . PHE A 1 187 ? 10.655 10.065 -14.453 1.00 90.56 187 PHE A N 1
ATOM 1489 C CA . PHE A 1 187 ? 11.690 9.420 -15.261 1.00 90.56 187 PHE A CA 1
ATOM 1490 C C . PHE A 1 187 ? 12.688 8.646 -14.382 1.00 90.56 187 PHE A C 1
ATOM 1492 O O . PHE A 1 187 ? 13.213 9.186 -13.406 1.00 90.56 187 PHE A O 1
ATOM 1499 N N . GLY A 1 188 ? 12.950 7.386 -14.739 1.00 84.94 188 GLY A N 1
ATOM 1500 C CA . GLY A 1 188 ? 13.840 6.490 -13.992 1.00 84.94 188 GLY A CA 1
ATOM 1501 C C . GLY A 1 188 ? 13.192 5.784 -12.795 1.00 84.94 188 GLY A C 1
ATOM 1502 O O . GLY A 1 188 ? 13.866 4.997 -12.133 1.00 84.94 188 GLY A O 1
ATOM 1503 N N . SER A 1 189 ? 11.908 6.034 -12.511 1.00 86.81 189 SER A N 1
ATOM 1504 C CA . SER A 1 189 ? 11.138 5.208 -11.571 1.00 86.81 189 SER A CA 1
ATOM 1505 C C . SER A 1 189 ? 10.793 3.840 -12.176 1.00 86.81 189 SER A C 1
ATOM 1507 O O . SER A 1 189 ? 10.834 3.644 -13.394 1.00 86.81 189 SER A O 1
ATOM 1509 N N . LYS A 1 190 ? 10.483 2.864 -11.319 1.00 85.88 190 LYS A N 1
ATOM 1510 C CA . LYS A 1 190 ? 10.157 1.496 -11.738 1.00 85.88 190 LYS A CA 1
ATOM 1511 C C . LYS A 1 190 ? 8.879 1.474 -12.581 1.00 85.88 190 LYS A C 1
ATOM 1513 O O . LYS A 1 190 ? 7.935 2.210 -12.311 1.00 85.88 190 LYS A O 1
ATOM 1518 N N . ASP A 1 191 ? 8.888 0.655 -13.633 1.00 88.38 191 ASP A N 1
ATOM 1519 C CA . ASP A 1 191 ? 7.818 0.541 -14.638 1.00 88.38 191 ASP A CA 1
ATOM 1520 C C . ASP A 1 191 ? 7.478 1.836 -15.407 1.00 88.38 191 ASP A C 1
ATOM 1522 O O . ASP A 1 191 ? 6.506 1.855 -16.167 1.00 88.38 191 ASP A O 1
ATOM 1526 N N . CYS A 1 192 ? 8.292 2.885 -15.272 1.00 91.06 192 CYS A N 1
ATOM 1527 C CA . CYS A 1 192 ? 8.178 4.127 -16.025 1.00 91.06 192 CYS A CA 1
ATOM 1528 C C . CYS A 1 192 ? 9.096 4.084 -17.252 1.00 91.06 192 CYS A C 1
ATOM 1530 O O . CYS A 1 192 ? 10.304 3.870 -17.126 1.00 91.06 192 CYS A O 1
ATOM 1532 N N . ASP A 1 193 ? 8.536 4.264 -18.447 1.00 91.25 193 ASP A N 1
ATOM 1533 C CA . ASP A 1 193 ? 9.326 4.273 -19.675 1.00 91.25 193 ASP A CA 1
ATOM 1534 C C . ASP A 1 193 ? 10.090 5.591 -19.890 1.00 91.25 193 ASP A C 1
ATOM 1536 O O . ASP A 1 193 ? 9.987 6.558 -19.130 1.00 91.25 193 ASP A O 1
ATOM 1540 N N . GLN A 1 194 ? 10.874 5.633 -20.970 1.00 89.62 194 GLN A N 1
ATOM 1541 C CA . GLN A 1 194 ? 11.674 6.805 -21.319 1.00 89.62 194 GLN A CA 1
ATOM 1542 C C . GLN A 1 194 ? 10.845 8.059 -21.641 1.00 89.62 194 GLN A C 1
ATOM 1544 O O . GLN A 1 194 ? 11.353 9.167 -21.506 1.00 89.62 194 GLN A O 1
ATOM 1549 N N . TYR A 1 195 ? 9.565 7.896 -21.989 1.00 89.56 195 TYR A N 1
ATOM 1550 C CA . TYR A 1 195 ? 8.621 8.984 -22.252 1.00 89.56 195 TYR A CA 1
ATOM 1551 C C . TYR A 1 195 ? 7.722 9.290 -21.050 1.00 89.56 195 TYR A C 1
ATOM 1553 O O . TYR A 1 195 ? 6.761 10.055 -21.172 1.00 89.56 195 TYR A O 1
ATOM 1561 N N . CYS A 1 196 ? 8.054 8.734 -19.885 1.00 91.75 196 CYS A N 1
ATOM 1562 C CA . CYS A 1 196 ? 7.364 8.951 -18.625 1.00 91.75 196 CYS A CA 1
ATOM 1563 C C . CYS A 1 196 ? 5.922 8.458 -18.608 1.00 91.75 196 CYS A C 1
ATOM 1565 O O . CYS A 1 196 ? 5.046 9.038 -17.958 1.00 91.75 196 CYS A O 1
ATOM 1567 N N . GLN A 1 197 ? 5.697 7.357 -19.316 1.00 92.12 197 GLN A N 1
ATOM 1568 C CA . GLN A 1 197 ? 4.456 6.609 -19.316 1.00 92.12 197 GLN A CA 1
ATOM 1569 C C . GLN A 1 197 ? 4.641 5.303 -18.551 1.00 92.12 197 GLN A C 1
ATOM 1571 O O . GLN A 1 197 ? 5.683 4.648 -18.620 1.00 92.12 197 GLN A O 1
ATOM 1576 N N . CYS A 1 198 ? 3.603 4.916 -17.818 1.00 91.00 198 CYS A N 1
ATOM 1577 C CA . CYS A 1 198 ? 3.609 3.639 -17.132 1.00 91.00 198 CYS A CA 1
ATOM 1578 C C . CYS A 1 198 ? 3.456 2.490 -18.120 1.00 91.00 198 CYS A C 1
ATOM 1580 O O . CYS A 1 198 ? 2.594 2.493 -19.000 1.00 91.00 198 CYS A O 1
ATOM 1582 N N . THR A 1 199 ? 4.297 1.485 -17.938 1.00 89.69 199 THR A N 1
ATOM 1583 C CA . THR A 1 199 ? 4.309 0.267 -18.743 1.00 89.69 199 THR A CA 1
ATOM 1584 C C . THR A 1 199 ? 3.480 -0.834 -18.079 1.00 89.69 199 THR A C 1
ATOM 1586 O O . THR A 1 199 ? 2.941 -0.666 -16.984 1.00 89.69 199 THR A O 1
ATOM 1589 N N . ASN A 1 200 ? 3.319 -1.972 -18.761 1.00 84.88 200 ASN A N 1
ATOM 1590 C CA . ASN A 1 200 ? 2.663 -3.168 -18.210 1.00 84.88 200 ASN A CA 1
ATOM 1591 C C . ASN A 1 200 ? 1.201 -2.967 -17.754 1.00 84.88 200 ASN A C 1
ATOM 1593 O O . ASN A 1 200 ? 0.709 -3.700 -16.902 1.00 84.88 200 ASN A O 1
ATOM 1597 N N . GLY A 1 201 ? 0.487 -1.989 -18.327 1.00 82.50 201 GLY A N 1
ATOM 1598 C CA . GLY A 1 201 ? -0.913 -1.707 -17.984 1.00 82.50 201 GLY A CA 1
ATOM 1599 C C . GLY A 1 201 ? -1.111 -1.031 -16.621 1.00 82.50 201 GLY A C 1
ATOM 1600 O O . GLY A 1 201 ? -2.248 -0.928 -16.164 1.00 82.50 201 GLY A O 1
ATOM 1601 N N . LYS A 1 202 ? -0.030 -0.563 -15.981 1.00 87.50 202 LYS A N 1
ATOM 1602 C CA . LYS A 1 202 ? -0.077 0.205 -14.732 1.00 87.50 202 LYS A CA 1
ATOM 1603 C C . LYS A 1 202 ? -0.590 1.629 -14.973 1.00 87.50 202 LYS A C 1
ATOM 1605 O O . LYS A 1 202 ? -0.401 2.206 -16.043 1.00 87.50 202 LYS A O 1
ATOM 1610 N N . GLY A 1 203 ? -1.246 2.197 -13.965 1.00 88.00 203 GLY A N 1
ATOM 1611 C CA . GLY A 1 203 ? -1.703 3.587 -13.955 1.00 88.00 203 GLY A CA 1
ATOM 1612 C C . GLY A 1 203 ? -0.768 4.487 -13.150 1.00 88.00 203 GLY A C 1
ATOM 1613 O O . GLY A 1 203 ? 0.002 4.012 -12.321 1.00 88.00 203 GLY A O 1
ATOM 1614 N N . VAL A 1 204 ? -0.862 5.799 -13.363 1.00 89.31 204 VAL A N 1
ATOM 1615 C CA . VAL A 1 204 ? -0.112 6.781 -12.567 1.00 89.31 204 VAL A CA 1
ATOM 1616 C C . VAL A 1 204 ? -0.861 7.098 -11.271 1.00 89.31 204 VAL A C 1
ATOM 1618 O O . VAL A 1 204 ? -2.049 7.429 -11.294 1.00 89.31 204 VAL A O 1
ATOM 1621 N N . ASN A 1 205 ? -0.155 7.040 -10.144 1.00 87.06 205 ASN A N 1
ATOM 1622 C CA . ASN A 1 205 ? -0.594 7.547 -8.846 1.00 87.06 205 ASN A CA 1
ATOM 1623 C C . ASN A 1 205 ? 0.566 8.319 -8.204 1.00 87.06 205 ASN A C 1
ATOM 1625 O O . ASN A 1 205 ? 1.648 7.768 -8.046 1.00 87.06 205 ASN A O 1
ATOM 1629 N N . ASN A 1 206 ? 0.373 9.604 -7.888 1.00 85.44 206 ASN A N 1
ATOM 1630 C CA . ASN A 1 206 ? 1.431 10.488 -7.373 1.00 85.44 206 ASN A CA 1
ATOM 1631 C C . ASN A 1 206 ? 2.744 10.432 -8.183 1.00 85.44 206 ASN A C 1
ATOM 1633 O O . ASN A 1 206 ? 3.833 10.432 -7.611 1.00 85.44 206 ASN A O 1
ATOM 1637 N N . HIS A 1 207 ? 2.635 10.382 -9.516 1.00 89.31 207 HIS A N 1
ATOM 1638 C CA . HIS A 1 207 ? 3.768 10.248 -10.443 1.00 89.31 207 HIS A CA 1
ATOM 1639 C C . HIS A 1 207 ? 4.592 8.948 -10.290 1.00 89.31 207 HIS A C 1
ATOM 1641 O O . HIS A 1 207 ? 5.706 8.859 -10.802 1.00 89.31 207 HIS A O 1
ATOM 1647 N N . MET A 1 208 ? 4.032 7.919 -9.650 1.00 88.56 208 MET A N 1
ATOM 1648 C CA . MET A 1 208 ? 4.560 6.551 -9.603 1.00 88.56 208 MET A CA 1
ATOM 1649 C C . MET A 1 208 ? 3.643 5.600 -10.378 1.00 88.56 208 MET A C 1
ATOM 1651 O O . MET A 1 208 ? 2.431 5.819 -10.461 1.00 88.56 208 MET A O 1
ATOM 1655 N N . CYS A 1 209 ? 4.217 4.547 -10.957 1.00 88.94 209 CYS A N 1
ATOM 1656 C CA . CYS A 1 209 ? 3.468 3.540 -11.703 1.00 88.94 209 CYS A CA 1
ATOM 1657 C C . CYS A 1 209 ? 2.957 2.437 -10.784 1.00 88.94 209 CYS A C 1
ATOM 1659 O O . CYS A 1 209 ? 3.740 1.665 -10.243 1.00 88.94 209 CYS A O 1
ATOM 1661 N N . VAL A 1 210 ? 1.635 2.335 -10.654 1.00 89.94 210 VAL A N 1
ATOM 1662 C CA . VAL A 1 210 ? 0.970 1.392 -9.748 1.00 89.94 210 VAL A CA 1
ATOM 1663 C C . VAL A 1 210 ? -0.048 0.525 -10.476 1.00 89.94 210 VAL A C 1
ATOM 1665 O O . VAL A 1 210 ? -0.673 0.943 -11.456 1.00 89.94 210 VAL A O 1
ATOM 1668 N N . THR A 1 211 ? -0.250 -0.692 -9.981 1.00 90.50 211 THR A N 1
ATOM 1669 C CA . THR A 1 211 ? -1.370 -1.541 -10.404 1.00 90.50 211 THR A CA 1
ATOM 1670 C C . THR A 1 211 ? -2.705 -0.978 -9.890 1.00 90.50 211 THR A C 1
ATOM 1672 O O . THR A 1 211 ? -2.755 -0.101 -9.017 1.00 90.50 211 THR A O 1
ATOM 1675 N N . ALA A 1 212 ? -3.819 -1.472 -10.435 1.00 88.62 212 ALA A N 1
ATOM 1676 C CA . ALA A 1 212 ? -5.146 -1.085 -9.958 1.00 88.62 212 ALA A CA 1
ATOM 1677 C C . ALA A 1 212 ? -5.400 -1.592 -8.526 1.00 88.62 212 ALA A C 1
ATOM 1679 O O . ALA A 1 212 ? -6.059 -0.917 -7.738 1.00 88.62 212 ALA A O 1
ATOM 1680 N N . GLU A 1 213 ? -4.854 -2.757 -8.192 1.00 89.94 213 GLU A N 1
ATOM 1681 C CA . GLU A 1 213 ? -4.929 -3.405 -6.887 1.00 89.94 213 GLU A CA 1
ATOM 1682 C C . GLU A 1 213 ? -4.166 -2.602 -5.826 1.00 89.94 213 GLU A C 1
ATOM 1684 O O . GLU A 1 213 ? -4.763 -2.220 -4.819 1.00 89.94 213 GLU A O 1
ATOM 1689 N N . CYS A 1 214 ? -2.908 -2.231 -6.103 1.00 88.44 214 CYS A N 1
ATOM 1690 C CA . CYS A 1 214 ? -2.092 -1.356 -5.250 1.00 88.44 214 CYS A CA 1
ATOM 1691 C C . CYS A 1 214 ? -2.817 -0.049 -4.922 1.00 88.44 214 CYS A C 1
ATOM 1693 O O . CYS A 1 214 ? -2.889 0.374 -3.767 1.00 88.44 214 CYS A O 1
ATOM 1695 N N . ARG A 1 215 ? -3.433 0.572 -5.934 1.00 85.06 215 ARG A N 1
ATOM 1696 C CA . ARG A 1 215 ? -4.199 1.811 -5.760 1.00 85.06 215 ARG A CA 1
ATOM 1697 C C . ARG A 1 215 ? -5.395 1.651 -4.814 1.00 85.06 215 ARG A C 1
ATOM 1699 O O . ARG A 1 215 ? -5.793 2.626 -4.181 1.00 85.06 215 ARG A O 1
ATOM 1706 N N . ASN A 1 216 ? -5.956 0.449 -4.717 1.00 86.44 216 ASN A N 1
ATOM 1707 C CA . ASN A 1 216 ? -7.058 0.129 -3.810 1.00 86.44 216 ASN A CA 1
ATOM 1708 C C . ASN A 1 216 ? -6.580 -0.371 -2.434 1.00 86.44 216 ASN A C 1
ATOM 1710 O O . ASN A 1 216 ? -7.411 -0.664 -1.575 1.00 86.44 216 ASN A O 1
ATOM 1714 N N . GLY A 1 217 ? -5.265 -0.435 -2.199 1.00 83.75 217 GLY A N 1
ATOM 1715 C CA . GLY A 1 217 ? -4.678 -0.925 -0.955 1.00 83.75 217 GLY A CA 1
ATOM 1716 C C . GLY A 1 217 ? -4.561 -2.449 -0.880 1.00 83.75 217 GLY A C 1
ATOM 1717 O O . GLY A 1 217 ? -4.456 -2.983 0.223 1.00 83.75 217 GLY A O 1
ATOM 1718 N N . ASP A 1 218 ? -4.575 -3.147 -2.012 1.00 86.75 218 ASP A N 1
ATOM 1719 C CA . ASP A 1 218 ? -4.309 -4.584 -2.111 1.00 86.75 218 ASP A CA 1
ATOM 1720 C C . ASP A 1 218 ? -2.991 -4.844 -2.854 1.00 86.75 218 ASP A C 1
ATOM 1722 O O . ASP A 1 218 ? -2.400 -3.936 -3.429 1.00 86.75 218 ASP A O 1
ATOM 1726 N N . ILE A 1 219 ? -2.501 -6.083 -2.826 1.00 87.38 219 ILE A N 1
ATOM 1727 C CA . ILE A 1 219 ? -1.258 -6.465 -3.510 1.00 87.38 219 ILE A CA 1
ATOM 1728 C C . ILE A 1 219 ? -1.616 -7.047 -4.876 1.00 87.38 219 ILE A C 1
ATOM 1730 O O . ILE A 1 219 ? -2.227 -8.115 -4.959 1.00 87.38 219 ILE A O 1
ATOM 1734 N N . GLY A 1 220 ? -1.263 -6.329 -5.941 1.00 84.06 220 GLY A N 1
ATOM 1735 C CA . GLY A 1 220 ? -1.438 -6.763 -7.320 1.00 84.06 220 GLY A CA 1
ATOM 1736 C C . GLY A 1 220 ? -0.309 -7.662 -7.816 1.00 84.06 220 GLY A C 1
ATOM 1737 O O . GLY A 1 220 ? 0.676 -7.941 -7.132 1.00 84.06 220 GLY A O 1
ATOM 1738 N N . ASN A 1 221 ? -0.447 -8.134 -9.054 1.00 80.62 221 ASN A N 1
ATOM 1739 C CA . ASN A 1 221 ? 0.588 -8.943 -9.689 1.00 80.62 221 ASN A CA 1
ATOM 1740 C C . ASN A 1 221 ? 1.811 -8.075 -10.035 1.00 80.62 221 ASN A C 1
ATOM 1742 O O . ASN A 1 221 ? 1.707 -7.155 -10.847 1.00 80.62 221 ASN A O 1
ATOM 1746 N N . GLY A 1 222 ? 2.964 -8.391 -9.439 1.00 79.44 222 GLY A N 1
ATOM 1747 C CA . GLY A 1 222 ? 4.204 -7.624 -9.592 1.00 79.44 222 GLY A CA 1
ATOM 1748 C C . GLY A 1 222 ? 4.384 -6.488 -8.579 1.00 79.44 222 GLY A C 1
ATOM 1749 O O . GLY A 1 222 ? 5.377 -5.766 -8.676 1.00 79.44 222 GLY A O 1
ATOM 1750 N N . ASP A 1 223 ? 3.465 -6.339 -7.621 1.00 87.50 223 ASP A N 1
ATOM 1751 C CA . ASP A 1 223 ? 3.648 -5.455 -6.468 1.00 87.50 223 ASP A CA 1
ATOM 1752 C C . ASP A 1 223 ? 4.402 -6.183 -5.353 1.00 87.50 223 ASP A C 1
ATOM 1754 O O . ASP A 1 223 ? 4.278 -7.396 -5.171 1.00 87.50 223 ASP A O 1
ATOM 1758 N N . GLU A 1 224 ? 5.191 -5.433 -4.594 1.00 89.38 224 GLU A N 1
ATOM 1759 C CA . GLU A 1 224 ? 6.047 -5.974 -3.533 1.00 89.38 224 GLU A CA 1
ATOM 1760 C C . GLU A 1 224 ? 5.457 -5.759 -2.144 1.00 89.38 224 GLU A C 1
ATOM 1762 O O . GLU A 1 224 ? 5.785 -6.494 -1.207 1.00 89.38 224 GLU A O 1
ATOM 1767 N N . CYS A 1 225 ? 4.600 -4.753 -2.010 1.00 89.50 225 CYS A N 1
ATOM 1768 C CA . CYS A 1 225 ? 4.026 -4.343 -0.746 1.00 89.50 225 CYS A CA 1
ATOM 1769 C C . CYS A 1 225 ? 2.686 -3.646 -0.922 1.00 89.50 225 CYS A C 1
ATOM 1771 O O . CYS A 1 225 ? 2.314 -3.200 -2.006 1.00 89.50 225 CYS A O 1
ATOM 1773 N N . LYS A 1 226 ? 1.951 -3.560 0.183 1.00 89.06 226 LYS A N 1
ATOM 1774 C CA . LYS A 1 226 ? 0.700 -2.816 0.260 1.00 89.06 226 LYS A CA 1
ATOM 1775 C C . LYS A 1 226 ? 0.977 -1.328 0.479 1.00 89.06 226 LYS A C 1
ATOM 1777 O O . LYS A 1 226 ? 1.794 -0.974 1.329 1.00 89.06 226 LYS A O 1
ATOM 1782 N N . LEU A 1 227 ? 0.253 -0.470 -0.240 1.00 84.75 227 LEU A N 1
ATOM 1783 C CA . LEU A 1 227 ? 0.339 0.984 -0.088 1.00 84.75 227 LEU A CA 1
ATOM 1784 C C . LEU A 1 227 ? 0.174 1.396 1.388 1.00 84.75 227 LEU A C 1
ATOM 1786 O O . LEU A 1 227 ? -0.617 0.796 2.119 1.00 84.75 227 LEU A O 1
ATOM 1790 N N . ASP A 1 228 ? 0.926 2.413 1.809 1.00 79.38 228 ASP A N 1
ATOM 1791 C CA . ASP A 1 228 ? 0.963 2.951 3.180 1.00 79.38 228 ASP A CA 1
ATOM 1792 C C . ASP A 1 228 ? 1.467 1.979 4.269 1.00 79.38 228 ASP A C 1
ATOM 1794 O O . ASP A 1 228 ? 1.246 2.203 5.462 1.00 79.38 228 ASP A O 1
ATOM 1798 N N . THR A 1 229 ? 2.169 0.904 3.893 1.00 86.38 229 THR A N 1
ATOM 1799 C CA . THR A 1 229 ? 2.893 0.049 4.851 1.00 86.38 229 THR A CA 1
ATOM 1800 C C . THR A 1 229 ? 4.348 0.486 5.032 1.00 86.38 229 THR A C 1
ATOM 1802 O O . THR A 1 229 ? 4.931 1.157 4.181 1.00 86.38 229 THR A O 1
ATOM 1805 N N . GLU A 1 230 ? 4.942 0.146 6.179 1.00 87.31 230 GLU A N 1
ATOM 1806 C CA . GLU A 1 230 ? 6.327 0.511 6.499 1.00 87.31 230 GLU A CA 1
ATOM 1807 C C . GLU A 1 230 ? 7.302 -0.034 5.447 1.00 87.31 230 GLU A C 1
ATOM 1809 O O . GLU A 1 230 ? 7.235 -1.204 5.081 1.00 87.31 230 GLU A O 1
ATOM 1814 N N . GLY A 1 231 ? 8.201 0.825 4.959 1.00 86.81 231 GLY A N 1
ATOM 1815 C CA . GLY A 1 231 ? 9.176 0.463 3.930 1.00 86.81 231 GLY A CA 1
ATOM 1816 C C . GLY A 1 231 ? 8.607 0.353 2.514 1.00 86.81 231 GLY A C 1
ATOM 1817 O O . GLY A 1 231 ? 9.372 0.049 1.605 1.00 86.81 231 GLY A O 1
ATOM 1818 N N . CYS A 1 232 ? 7.310 0.607 2.315 1.00 88.19 232 CYS A N 1
ATOM 1819 C CA . CYS A 1 232 ? 6.661 0.608 1.008 1.00 88.19 232 CYS A CA 1
ATOM 1820 C C . CYS A 1 232 ? 6.615 2.024 0.418 1.00 88.19 232 CYS A C 1
ATOM 1822 O O . CYS A 1 232 ? 6.160 2.966 1.073 1.00 88.19 232 CYS A O 1
ATOM 1824 N N . ASP A 1 233 ? 7.080 2.188 -0.817 1.00 84.44 233 ASP A N 1
ATOM 1825 C CA . ASP A 1 233 ? 7.023 3.453 -1.540 1.00 84.44 233 ASP A CA 1
ATOM 1826 C C . ASP A 1 233 ? 5.637 3.706 -2.171 1.00 84.44 233 ASP A C 1
ATOM 1828 O O . ASP A 1 233 ? 4.740 2.858 -2.176 1.00 84.44 233 ASP A O 1
ATOM 1832 N N . GLY A 1 234 ? 5.443 4.904 -2.734 1.00 80.75 234 GLY A N 1
ATOM 1833 C CA . GLY A 1 234 ? 4.187 5.271 -3.403 1.00 80.75 234 GLY A CA 1
ATOM 1834 C C . GLY A 1 234 ? 3.879 4.470 -4.678 1.00 80.75 234 GLY A C 1
ATOM 1835 O O . GLY A 1 234 ? 2.805 4.645 -5.251 1.00 80.75 234 GLY A O 1
ATOM 1836 N N . GLY A 1 235 ? 4.812 3.629 -5.132 1.00 82.75 235 GLY A N 1
ATOM 1837 C CA . GLY A 1 235 ? 4.692 2.710 -6.259 1.00 82.75 235 GLY A CA 1
ATOM 1838 C C . GLY A 1 235 ? 4.323 1.273 -5.867 1.00 82.75 235 GLY A C 1
ATOM 1839 O O . GLY A 1 235 ? 4.268 0.426 -6.752 1.00 82.75 235 GLY A O 1
ATOM 1840 N N . CYS A 1 236 ? 4.068 0.981 -4.584 1.00 89.06 236 CYS A N 1
ATOM 1841 C CA . CYS A 1 236 ? 3.940 -0.389 -4.061 1.00 89.06 236 CYS A CA 1
ATOM 1842 C C . CYS A 1 236 ? 5.202 -1.248 -4.256 1.00 89.06 236 CYS A C 1
ATOM 1844 O O . CYS A 1 236 ? 5.134 -2.471 -4.448 1.00 89.06 236 CYS A O 1
ATOM 1846 N N . HIS A 1 237 ? 6.364 -0.600 -4.175 1.00 88.31 237 HIS A N 1
ATOM 1847 C CA . HIS A 1 237 ? 7.675 -1.231 -4.159 1.00 88.31 237 HIS A CA 1
ATOM 1848 C C . HIS A 1 237 ? 8.354 -1.039 -2.808 1.00 88.31 237 HIS A C 1
ATOM 1850 O O . HIS A 1 237 ? 8.131 -0.037 -2.127 1.00 88.31 237 HIS A O 1
ATOM 1856 N N . CYS A 1 238 ? 9.176 -2.000 -2.397 1.00 89.81 238 CYS A N 1
ATOM 1857 C CA . CYS A 1 238 ? 9.962 -1.813 -1.186 1.00 89.81 238 CYS A CA 1
ATOM 1858 C C . CYS A 1 238 ? 11.070 -0.783 -1.429 1.00 89.81 238 CYS A C 1
ATOM 1860 O O . CYS A 1 238 ? 11.686 -0.754 -2.492 1.00 89.81 238 CYS A O 1
ATOM 1862 N N . ASP A 1 239 ? 11.314 0.090 -0.448 1.00 86.94 239 ASP A N 1
ATOM 1863 C CA . ASP A 1 239 ? 12.338 1.128 -0.553 1.00 86.94 239 ASP A CA 1
ATOM 1864 C C . ASP A 1 239 ? 13.744 0.512 -0.465 1.00 86.94 239 ASP A C 1
ATOM 1866 O O . ASP A 1 239 ? 14.348 0.396 0.610 1.00 86.94 239 ASP A O 1
ATOM 1870 N N . ASP A 1 240 ? 14.280 0.156 -1.632 1.00 83.44 240 ASP A N 1
ATOM 1871 C CA . ASP A 1 240 ? 15.634 -0.371 -1.801 1.00 83.44 240 ASP A CA 1
ATOM 1872 C C . ASP A 1 240 ? 16.701 0.591 -1.252 1.00 83.44 240 ASP A C 1
ATOM 1874 O O . ASP A 1 240 ? 17.733 0.151 -0.743 1.00 83.44 240 ASP A O 1
ATOM 1878 N N . LYS A 1 241 ? 16.471 1.916 -1.293 1.00 82.25 241 LYS A N 1
ATOM 1879 C CA . LYS A 1 241 ? 17.446 2.904 -0.784 1.00 82.25 241 LYS A CA 1
ATOM 1880 C C . LYS A 1 241 ? 17.574 2.843 0.733 1.00 82.25 241 LYS A C 1
ATOM 1882 O O . LYS A 1 241 ? 18.619 3.203 1.271 1.00 82.25 241 LYS A O 1
ATOM 1887 N N . MET A 1 242 ? 16.522 2.389 1.406 1.00 81.75 242 MET A N 1
ATOM 1888 C CA . MET A 1 242 ? 16.493 2.147 2.845 1.00 81.75 242 MET A CA 1
ATOM 1889 C C . MET A 1 242 ? 16.733 0.674 3.208 1.00 81.75 242 MET A C 1
ATOM 1891 O O . MET A 1 242 ? 16.594 0.300 4.373 1.00 81.75 242 MET A O 1
ATOM 1895 N N . ASN A 1 243 ? 17.159 -0.141 2.236 1.00 87.69 243 ASN A N 1
ATOM 1896 C CA . ASN A 1 243 ? 17.417 -1.574 2.366 1.00 87.69 243 ASN A CA 1
ATOM 1897 C C . ASN A 1 243 ? 16.206 -2.389 2.856 1.00 87.69 243 ASN A C 1
ATOM 1899 O O . ASN A 1 243 ? 16.349 -3.301 3.679 1.00 87.69 243 ASN A O 1
ATOM 1903 N N . TYR A 1 244 ? 15.014 -2.057 2.368 1.00 90.50 244 TYR A N 1
ATOM 1904 C CA . TYR A 1 244 ? 13.843 -2.910 2.532 1.00 90.50 244 TYR A CA 1
ATOM 1905 C C . TYR A 1 244 ? 13.751 -3.922 1.394 1.00 90.50 244 TYR A C 1
ATOM 1907 O O . TYR A 1 244 ? 14.098 -3.631 0.259 1.00 90.50 244 TYR A O 1
ATOM 1915 N N . SER A 1 245 ? 13.259 -5.116 1.705 1.00 90.88 245 SER A N 1
ATOM 1916 C CA . SER A 1 245 ? 13.075 -6.205 0.749 1.00 90.88 245 SER A CA 1
ATOM 1917 C C . SER A 1 245 ? 11.700 -6.837 0.924 1.00 90.88 245 SER A C 1
ATOM 1919 O O . SER A 1 245 ? 11.189 -6.926 2.039 1.00 90.88 245 SER A O 1
ATOM 1921 N N . SER A 1 246 ? 11.074 -7.256 -0.175 1.00 90.88 246 SER A N 1
ATOM 1922 C CA . SER A 1 246 ? 9.735 -7.847 -0.119 1.00 90.88 246 SER A CA 1
ATOM 1923 C C . SER A 1 246 ? 9.771 -9.269 0.431 1.00 90.88 246 SER A C 1
ATOM 1925 O O . SER A 1 246 ? 10.473 -10.136 -0.094 1.00 90.88 246 SER A O 1
ATOM 1927 N N . TYR A 1 247 ? 8.957 -9.529 1.452 1.00 88.62 247 TYR A N 1
ATOM 1928 C CA . TYR A 1 247 ? 8.711 -10.860 1.985 1.00 88.62 247 TYR A CA 1
ATOM 1929 C C . TYR A 1 247 ? 7.212 -11.067 2.220 1.00 88.62 247 TYR A C 1
ATOM 1931 O O . TYR A 1 247 ? 6.617 -10.496 3.132 1.00 88.62 247 TYR A O 1
ATOM 1939 N N . GLY A 1 248 ? 6.574 -11.879 1.371 1.00 84.06 248 GLY A N 1
ATOM 1940 C CA . GLY A 1 248 ? 5.148 -12.200 1.503 1.00 84.06 248 GLY A CA 1
ATOM 1941 C C . GLY A 1 248 ? 4.211 -10.991 1.378 1.00 84.06 248 GLY A C 1
ATOM 1942 O O . GLY A 1 248 ? 3.134 -11.007 1.968 1.00 84.06 248 GLY A O 1
ATOM 1943 N N . GLY A 1 249 ? 4.616 -9.948 0.643 1.00 85.88 249 GLY A N 1
ATOM 1944 C CA . GLY A 1 249 ? 3.827 -8.723 0.490 1.00 85.88 249 GLY A CA 1
ATOM 1945 C C . GLY A 1 249 ? 4.046 -7.669 1.580 1.00 85.88 249 GLY A C 1
ATOM 1946 O O . GLY A 1 249 ? 3.296 -6.696 1.658 1.00 85.88 249 GLY A O 1
ATOM 1947 N N . VAL A 1 250 ? 5.053 -7.865 2.433 1.00 89.62 250 VAL A N 1
ATOM 1948 C CA . VAL A 1 250 ? 5.483 -6.914 3.462 1.00 89.62 250 VAL A CA 1
ATOM 1949 C C . VAL A 1 250 ? 6.941 -6.553 3.211 1.00 89.62 250 VAL A C 1
ATOM 1951 O O . VAL A 1 250 ? 7.753 -7.428 2.914 1.00 89.62 250 VAL A O 1
ATOM 1954 N N . CYS A 1 251 ? 7.284 -5.276 3.339 1.00 91.56 251 CYS A N 1
ATOM 1955 C CA . CYS A 1 251 ? 8.669 -4.839 3.255 1.00 91.56 251 CYS A CA 1
ATOM 1956 C C . CYS A 1 251 ? 9.388 -5.089 4.581 1.00 91.56 251 CYS A C 1
ATOM 1958 O O . CYS A 1 251 ? 9.018 -4.550 5.621 1.00 91.56 251 CYS A O 1
ATOM 1960 N N . VAL A 1 252 ? 10.439 -5.900 4.530 1.00 91.50 252 VAL A N 1
ATOM 1961 C CA . VAL A 1 252 ? 11.291 -6.248 5.666 1.00 91.50 252 VAL A CA 1
ATOM 1962 C C . VAL A 1 252 ? 12.644 -5.580 5.484 1.00 91.50 252 VAL A C 1
ATOM 1964 O O . VAL A 1 252 ? 13.296 -5.754 4.451 1.00 91.50 252 VAL A O 1
ATOM 1967 N N . SER A 1 253 ? 13.068 -4.803 6.479 1.00 91.62 253 SER A N 1
ATOM 1968 C CA . SER A 1 253 ? 14.399 -4.204 6.463 1.00 91.62 253 SER A CA 1
ATOM 1969 C C . SER A 1 253 ? 15.472 -5.255 6.713 1.00 91.62 253 SER A C 1
ATOM 1971 O O . SER A 1 253 ? 15.317 -6.109 7.580 1.00 91.62 253 SER A O 1
ATOM 1973 N N . ASN A 1 254 ? 16.601 -5.137 6.018 1.00 89.81 254 ASN A N 1
ATOM 1974 C CA . ASN A 1 254 ? 17.787 -5.960 6.266 1.00 89.81 254 ASN A CA 1
ATOM 1975 C C . ASN A 1 254 ? 18.444 -5.731 7.640 1.00 89.81 254 ASN A C 1
ATOM 1977 O O . ASN A 1 254 ? 19.370 -6.456 8.000 1.00 89.81 254 ASN A O 1
ATOM 1981 N N . LYS A 1 255 ? 18.013 -4.694 8.363 1.00 90.31 255 LYS A N 1
ATOM 1982 C CA . LYS A 1 255 ? 18.419 -4.430 9.742 1.00 90.31 255 LYS A CA 1
ATOM 1983 C C . LYS A 1 255 ? 17.752 -5.388 10.719 1.00 90.31 255 LYS A C 1
ATOM 1985 O O . LYS A 1 255 ? 18.381 -5.786 11.683 1.00 90.31 255 LYS A O 1
ATOM 1990 N N . CYS A 1 256 ? 16.542 -5.832 10.400 1.00 90.94 256 CYS A N 1
ATOM 1991 C CA . CYS A 1 256 ? 15.837 -6.787 11.226 1.00 90.94 256 CYS A CA 1
ATOM 1992 C C . CYS A 1 256 ? 16.512 -8.168 11.179 1.00 90.94 256 CYS A C 1
ATOM 1994 O O . CYS A 1 256 ? 16.689 -8.760 10.112 1.00 90.94 256 CYS A O 1
ATOM 1996 N N . GLY A 1 257 ? 16.854 -8.696 12.348 1.00 89.50 257 GLY A N 1
ATOM 1997 C CA . GLY A 1 257 ? 17.548 -9.961 12.580 1.00 89.50 257 GLY A CA 1
ATOM 1998 C C . GLY A 1 257 ? 1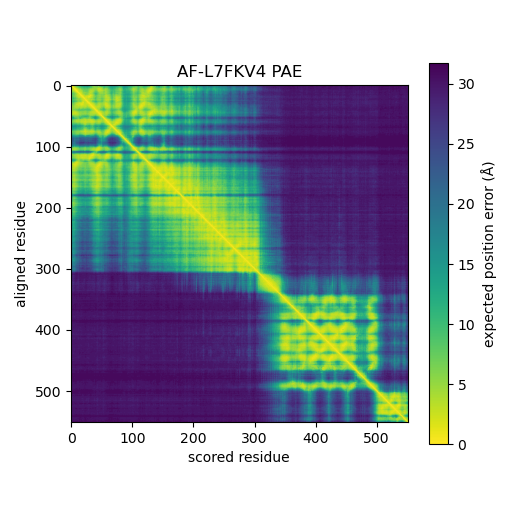9.079 -9.864 12.579 1.00 89.50 257 GLY A C 1
ATOM 1999 O O . GLY A 1 257 ? 19.733 -10.885 12.346 1.00 89.50 257 GLY A O 1
ATOM 2000 N N . ASN A 1 258 ? 19.671 -8.680 12.773 1.00 90.88 258 ASN A N 1
ATOM 2001 C CA . ASN A 1 258 ? 21.120 -8.463 12.623 1.00 90.88 258 ASN A CA 1
ATOM 2002 C C . ASN A 1 258 ? 21.937 -8.549 13.936 1.00 90.88 258 ASN A C 1
ATOM 2004 O O . ASN A 1 258 ? 23.165 -8.427 13.907 1.00 90.88 258 ASN A O 1
ATOM 2008 N N . GLY A 1 259 ? 21.285 -8.792 15.069 1.00 88.69 259 GLY A N 1
ATOM 2009 C CA . GLY A 1 259 ? 21.853 -8.794 16.419 1.00 88.69 259 GLY A CA 1
ATOM 2010 C C . GLY A 1 259 ? 21.941 -7.411 17.088 1.00 88.69 259 GLY A C 1
ATOM 2011 O O . GLY A 1 259 ? 22.684 -7.269 18.065 1.00 88.69 259 GLY A O 1
ATOM 2012 N N . ILE A 1 260 ? 21.274 -6.379 16.562 1.00 91.62 260 ILE A N 1
ATOM 2013 C CA . ILE A 1 260 ? 21.339 -4.981 16.998 1.00 91.62 260 ILE A CA 1
ATOM 2014 C C . ILE A 1 260 ? 19.944 -4.348 16.949 1.00 91.62 260 ILE A C 1
ATOM 2016 O O . ILE A 1 260 ? 19.306 -4.319 15.913 1.00 91.62 260 ILE A O 1
ATOM 2020 N N . ILE A 1 261 ? 19.520 -3.717 18.050 1.00 91.75 261 ILE A N 1
ATOM 2021 C CA . ILE A 1 261 ? 18.269 -2.943 18.086 1.00 91.75 261 ILE A CA 1
ATOM 2022 C C . ILE A 1 261 ? 18.426 -1.647 17.286 1.00 91.75 261 ILE A C 1
ATOM 2024 O O . ILE A 1 261 ? 19.052 -0.677 17.739 1.00 91.75 261 ILE A O 1
ATOM 2028 N N . ASP A 1 262 ? 17.837 -1.635 16.097 1.00 92.62 262 ASP A N 1
ATOM 2029 C CA . ASP A 1 262 ? 17.976 -0.577 15.109 1.00 92.62 262 ASP A CA 1
ATOM 2030 C C . ASP A 1 262 ? 16.865 0.487 15.169 1.00 92.62 262 ASP A C 1
ATOM 2032 O O . ASP A 1 262 ? 15.764 0.300 15.696 1.00 92.62 262 ASP A O 1
ATOM 2036 N N . LYS A 1 263 ? 17.165 1.663 14.601 1.00 91.19 263 LYS A N 1
ATOM 2037 C CA . LYS A 1 263 ? 16.198 2.755 14.394 1.00 91.19 263 LYS A CA 1
ATOM 2038 C C . LYS A 1 263 ? 15.823 2.872 12.922 1.00 91.19 263 LYS A C 1
ATOM 2040 O O . LYS A 1 263 ? 16.701 2.942 12.055 1.00 91.19 263 LYS A O 1
ATOM 2045 N N . TYR A 1 264 ? 14.524 2.985 12.669 1.00 88.44 264 TYR A N 1
ATOM 2046 C CA . TYR A 1 264 ? 13.936 3.126 11.344 1.00 88.44 264 TYR A CA 1
ATOM 2047 C C . TYR A 1 264 ? 13.586 4.576 11.018 1.00 88.44 264 TYR A C 1
ATOM 2049 O O . TYR A 1 264 ? 13.063 5.323 11.852 1.00 88.44 264 TYR A O 1
ATOM 2057 N N . TYR A 1 265 ? 13.868 4.959 9.773 1.00 84.50 265 TYR A N 1
ATOM 2058 C CA . TYR A 1 265 ? 13.657 6.299 9.234 1.00 84.50 265 TYR A CA 1
ATOM 2059 C C . TYR A 1 265 ? 13.010 6.210 7.844 1.00 84.50 265 TYR A C 1
ATOM 2061 O O . TYR A 1 265 ? 13.305 5.288 7.087 1.00 84.50 265 TYR A O 1
ATOM 2069 N N . GLU A 1 266 ? 12.148 7.169 7.508 1.00 78.81 266 GLU A N 1
ATOM 2070 C CA . GLU A 1 266 ? 11.616 7.374 6.152 1.00 78.81 266 GLU A CA 1
ATOM 2071 C C . GLU A 1 266 ? 12.707 7.929 5.219 1.00 78.81 266 GLU A C 1
ATOM 2073 O O . GLU A 1 266 ? 13.690 8.519 5.678 1.00 78.81 266 GLU A O 1
ATOM 2078 N N . SER A 1 267 ? 12.506 7.842 3.898 1.00 73.06 267 SER A N 1
ATOM 2079 C CA . SER A 1 267 ? 13.436 8.336 2.861 1.00 73.06 267 SER A CA 1
ATOM 2080 C C . SER A 1 267 ? 13.774 9.835 2.979 1.00 73.06 267 SER A C 1
ATOM 2082 O O . SER A 1 267 ? 14.803 10.286 2.482 1.00 73.06 267 SER A O 1
ATOM 2084 N N . ASN A 1 268 ? 12.934 10.614 3.668 1.00 72.75 268 ASN A N 1
ATOM 2085 C CA . ASN A 1 268 ? 13.138 12.035 3.983 1.00 72.75 268 ASN A CA 1
ATOM 2086 C C . ASN A 1 268 ? 13.932 12.281 5.293 1.00 72.75 268 ASN A C 1
ATOM 2088 O O . ASN A 1 268 ? 14.129 13.432 5.682 1.00 72.75 268 ASN A O 1
ATOM 2092 N N . GLY A 1 269 ? 14.365 11.222 5.987 1.00 78.44 269 GLY A N 1
ATOM 2093 C CA . GLY A 1 269 ? 15.081 11.273 7.266 1.00 78.44 269 GLY A CA 1
ATOM 2094 C C . GLY A 1 269 ? 14.192 11.353 8.515 1.00 78.44 269 GLY A C 1
ATOM 2095 O O . GLY A 1 269 ? 14.709 11.486 9.625 1.00 78.44 269 GLY A O 1
ATOM 2096 N N . LYS A 1 270 ? 12.865 11.281 8.380 1.00 84.06 270 LYS A N 1
ATOM 2097 C CA . LYS A 1 270 ? 11.925 11.312 9.507 1.00 84.06 270 LYS A CA 1
ATOM 2098 C C . LYS A 1 270 ? 11.958 9.993 10.276 1.00 84.06 270 LYS A C 1
ATOM 2100 O O . LYS A 1 270 ? 11.832 8.925 9.692 1.00 84.06 270 LYS A O 1
ATOM 2105 N N . TYR A 1 271 ? 12.107 10.072 11.595 1.00 88.00 271 TYR A N 1
ATOM 2106 C CA . TYR A 1 271 ? 12.084 8.904 12.478 1.00 88.00 271 TYR A CA 1
ATOM 2107 C C . TYR A 1 271 ? 10.700 8.237 12.485 1.00 88.00 271 TYR A C 1
ATOM 2109 O O . TYR A 1 271 ? 9.693 8.922 12.675 1.00 88.00 271 TYR A O 1
ATOM 2117 N N . ILE A 1 272 ? 10.678 6.913 12.310 1.00 88.25 272 ILE A N 1
ATOM 2118 C CA . ILE A 1 272 ? 9.467 6.082 12.330 1.00 88.25 272 ILE A CA 1
ATOM 2119 C C . ILE A 1 272 ? 9.331 5.429 13.707 1.00 88.25 272 ILE A C 1
ATOM 2121 O O . ILE A 1 272 ? 8.418 5.748 14.468 1.00 88.25 272 ILE A O 1
ATOM 2125 N N . ARG A 1 273 ? 10.263 4.524 14.033 1.00 91.69 273 ARG A N 1
ATOM 2126 C CA . ARG A 1 273 ? 10.289 3.744 15.277 1.00 91.69 273 ARG A CA 1
ATOM 2127 C C . ARG A 1 273 ? 11.675 3.149 15.541 1.00 91.69 273 ARG A C 1
ATOM 2129 O O . ARG A 1 273 ? 12.559 3.205 14.690 1.00 91.69 273 ARG A O 1
ATOM 2136 N N . THR A 1 274 ? 11.842 2.575 16.725 1.00 92.25 274 THR A N 1
ATOM 2137 C CA . THR A 1 274 ? 12.963 1.694 17.086 1.00 92.25 274 THR A CA 1
ATOM 2138 C C . THR A 1 274 ? 12.426 0.261 17.108 1.00 92.25 274 THR A C 1
ATOM 2140 O O . THR A 1 274 ? 11.231 0.074 17.347 1.00 92.25 274 THR A O 1
ATOM 2143 N N . GLU A 1 275 ? 13.267 -0.726 16.822 1.00 93.12 275 GLU A N 1
ATOM 2144 C CA . GLU A 1 275 ? 12.922 -2.142 16.973 1.00 93.12 275 GLU A CA 1
ATOM 2145 C C . GLU A 1 275 ? 12.485 -2.482 18.397 1.00 93.12 275 GLU A C 1
ATOM 2147 O O . GLU A 1 275 ? 13.016 -1.953 19.374 1.00 93.12 275 GLU A O 1
ATOM 2152 N N . GLU A 1 276 ? 11.493 -3.365 18.504 1.00 93.06 276 GLU A N 1
ATOM 2153 C CA . GLU A 1 276 ? 11.033 -3.886 19.798 1.00 93.06 276 GLU A CA 1
ATOM 2154 C C . GLU A 1 276 ? 11.748 -5.190 20.170 1.00 93.06 276 GLU A C 1
ATOM 2156 O O . GLU A 1 276 ? 11.745 -5.586 21.333 1.00 93.06 276 GLU A O 1
ATOM 2161 N N . CYS A 1 277 ? 12.319 -5.862 19.175 1.00 92.31 277 CYS A N 1
ATOM 2162 C CA . CYS A 1 277 ? 13.035 -7.127 19.245 1.00 92.31 277 CYS A CA 1
ATOM 2163 C C . CYS A 1 277 ? 13.839 -7.296 17.956 1.00 92.31 277 CYS A C 1
ATOM 2165 O O . CYS A 1 277 ? 13.603 -6.568 16.996 1.00 92.31 277 CYS A O 1
ATOM 2167 N N . ASP A 1 278 ? 14.737 -8.275 17.911 1.00 92.44 278 ASP A N 1
ATOM 2168 C CA . ASP A 1 278 ? 15.632 -8.458 16.770 1.00 92.44 278 ASP A CA 1
ATOM 2169 C C . ASP A 1 278 ? 15.866 -9.949 16.482 1.00 92.44 278 ASP A C 1
ATOM 2171 O O . ASP A 1 278 ? 16.856 -10.559 16.882 1.00 92.44 278 ASP A O 1
ATOM 2175 N N . GLY A 1 279 ? 14.865 -10.583 15.867 1.00 86.81 279 GLY A N 1
ATOM 2176 C CA . GLY A 1 279 ? 14.908 -12.005 15.500 1.00 86.81 279 GLY A CA 1
ATOM 2177 C C . GLY A 1 279 ? 14.822 -13.005 16.665 1.00 86.81 279 GLY A C 1
ATOM 2178 O O . GLY A 1 279 ? 14.943 -14.210 16.436 1.00 86.81 279 GLY A O 1
ATOM 2179 N N . GLY A 1 280 ? 14.607 -12.542 17.901 1.00 90.38 280 GLY A N 1
ATOM 2180 C CA . GLY A 1 280 ? 14.442 -13.389 19.084 1.00 90.38 280 GLY A CA 1
ATOM 2181 C C . GLY A 1 280 ? 13.050 -14.017 19.232 1.00 90.38 280 GLY A C 1
ATOM 2182 O O . GLY A 1 280 ? 12.226 -14.048 18.314 1.00 90.38 280 GLY A O 1
ATOM 2183 N N . VAL A 1 281 ? 12.765 -14.555 20.420 1.00 92.19 281 VAL A N 1
ATOM 2184 C CA . VAL A 1 281 ? 11.515 -15.294 20.683 1.00 92.19 281 VAL A CA 1
ATOM 2185 C C . VAL A 1 281 ? 10.313 -14.344 20.645 1.00 92.19 281 VAL A C 1
ATOM 2187 O O . VAL A 1 281 ? 10.366 -13.260 21.215 1.00 92.19 281 VAL A O 1
ATOM 2190 N N . ASN A 1 282 ? 9.217 -14.752 19.996 1.00 92.62 282 ASN A N 1
ATOM 2191 C CA . ASN A 1 282 ? 7.998 -13.945 19.801 1.00 92.62 282 ASN A CA 1
ATOM 2192 C C . ASN A 1 282 ? 8.223 -12.597 19.085 1.00 92.62 282 ASN A C 1
ATOM 2194 O O . ASN A 1 282 ? 7.420 -11.672 19.233 1.00 92.62 282 ASN A O 1
ATOM 2198 N N . CYS A 1 283 ? 9.298 -12.500 18.302 1.00 93.19 283 CYS A N 1
ATOM 2199 C CA . CYS A 1 283 ? 9.572 -11.388 17.406 1.00 93.19 283 CYS A CA 1
ATOM 2200 C C . CYS A 1 283 ? 9.004 -11.687 16.011 1.00 93.19 283 CYS A C 1
ATOM 2202 O O . CYS A 1 283 ? 9.180 -12.792 15.492 1.00 93.19 283 CYS A O 1
ATOM 2204 N N . ASN A 1 284 ? 8.291 -10.739 15.406 1.00 91.88 284 ASN A N 1
ATOM 2205 C CA . ASN A 1 284 ? 7.765 -10.899 14.052 1.00 91.88 284 ASN A CA 1
ATOM 2206 C C . ASN A 1 284 ? 8.833 -10.577 12.981 1.00 91.88 284 ASN A C 1
ATOM 2208 O O . ASN A 1 284 ? 9.924 -10.098 13.284 1.00 91.88 284 ASN A O 1
ATOM 2212 N N . ILE A 1 285 ? 8.503 -10.810 11.705 1.00 90.12 285 ILE A N 1
ATOM 2213 C CA . ILE A 1 285 ? 9.425 -10.578 10.575 1.00 90.12 285 ILE A CA 1
ATOM 2214 C C . ILE A 1 285 ? 9.776 -9.098 10.339 1.00 90.12 285 ILE A C 1
ATOM 2216 O O . ILE A 1 285 ? 10.661 -8.817 9.543 1.00 90.12 285 ILE A O 1
ATOM 2220 N N . THR A 1 286 ? 9.087 -8.157 10.989 1.00 90.88 286 THR A N 1
ATOM 2221 C CA . THR A 1 286 ? 9.357 -6.712 10.913 1.00 90.88 286 THR A CA 1
ATOM 2222 C C . THR A 1 286 ? 10.025 -6.179 12.186 1.00 90.88 286 THR A C 1
ATOM 2224 O O . THR A 1 286 ? 10.084 -4.964 12.389 1.00 90.88 286 THR A O 1
ATOM 2227 N N . CYS A 1 287 ? 10.540 -7.061 13.049 1.00 92.75 287 CYS A N 1
ATOM 2228 C CA . CYS A 1 287 ? 11.207 -6.704 14.302 1.00 92.75 287 CYS A CA 1
ATOM 2229 C C . CYS A 1 287 ? 10.320 -5.881 15.253 1.00 92.75 287 CYS A C 1
ATOM 2231 O O . CYS A 1 287 ? 10.711 -4.864 15.839 1.00 92.75 287 CYS A O 1
ATOM 2233 N N . GLN A 1 288 ? 9.069 -6.325 15.361 1.00 92.62 288 GLN A N 1
ATOM 2234 C CA . GLN A 1 288 ? 8.087 -5.911 16.358 1.00 92.62 288 GLN A CA 1
ATOM 2235 C C . GLN A 1 288 ? 7.655 -7.131 17.173 1.00 92.62 288 GLN A C 1
ATOM 2237 O O . GLN A 1 288 ? 7.641 -8.263 16.674 1.00 92.62 288 GLN A O 1
ATOM 2242 N N . CYS A 1 289 ? 7.262 -6.911 18.422 1.00 93.06 289 CYS A N 1
ATOM 2243 C CA . CYS A 1 289 ? 6.697 -7.976 19.227 1.00 93.06 289 CYS A CA 1
ATOM 2244 C C . CYS A 1 289 ? 5.350 -8.415 18.646 1.00 93.06 289 CYS A C 1
ATOM 2246 O O . CYS A 1 289 ? 4.526 -7.598 18.231 1.00 93.06 289 CYS A O 1
ATOM 2248 N N . ILE A 1 290 ? 5.113 -9.728 18.621 1.00 92.75 290 ILE A N 1
ATOM 2249 C CA . ILE A 1 290 ? 3.802 -10.271 18.250 1.00 92.75 290 ILE A CA 1
ATOM 2250 C C . ILE A 1 290 ? 2.737 -9.686 19.195 1.00 92.75 290 ILE A C 1
ATOM 2252 O O . ILE A 1 290 ? 3.001 -9.427 20.371 1.00 92.75 290 ILE A O 1
ATOM 2256 N N . GLU A 1 291 ? 1.523 -9.467 18.688 1.00 90.25 291 GLU A N 1
ATOM 2257 C CA . GLU A 1 291 ? 0.423 -8.904 19.474 1.00 90.25 291 GLU A CA 1
ATOM 2258 C C . GLU A 1 291 ? 0.217 -9.677 20.795 1.00 90.25 291 GLU A C 1
ATOM 2260 O O . GLU A 1 291 ? 0.093 -10.902 20.804 1.00 90.25 291 GLU A O 1
ATOM 2265 N N . GLY A 1 292 ? 0.209 -8.954 21.923 1.00 86.44 292 GLY A N 1
ATOM 2266 C CA . GLY A 1 292 ? 0.135 -9.529 23.277 1.00 86.44 292 GLY A CA 1
ATOM 2267 C C . GLY A 1 292 ? 1.484 -9.699 23.993 1.00 86.44 292 GLY A C 1
ATOM 2268 O O . GLY A 1 292 ? 1.500 -9.979 25.194 1.00 86.44 292 GLY A O 1
ATOM 2269 N N . PHE A 1 293 ? 2.600 -9.464 23.302 1.00 91.56 293 PHE A N 1
ATOM 2270 C CA . PHE A 1 293 ? 3.954 -9.544 23.849 1.00 91.56 293 PHE A CA 1
ATOM 2271 C C . PHE A 1 293 ? 4.586 -8.149 23.990 1.00 91.56 293 PHE A C 1
ATOM 2273 O O . PHE A 1 293 ? 4.166 -7.191 23.344 1.00 91.56 293 PHE A O 1
ATOM 2280 N N . ILE A 1 294 ? 5.579 -8.024 24.870 1.00 90.81 294 ILE A N 1
ATOM 2281 C CA . ILE A 1 294 ? 6.385 -6.812 25.081 1.00 90.81 294 ILE A CA 1
ATOM 2282 C C . ILE A 1 294 ? 7.873 -7.171 25.069 1.00 90.81 294 ILE A C 1
ATOM 2284 O O . ILE A 1 294 ? 8.221 -8.310 25.384 1.00 90.81 294 ILE A O 1
ATOM 2288 N N . THR A 1 295 ? 8.747 -6.212 24.754 1.00 91.62 295 THR A N 1
ATOM 2289 C CA . THR A 1 295 ? 10.205 -6.398 24.819 1.00 91.62 295 THR A CA 1
ATOM 2290 C C . THR A 1 295 ? 10.617 -6.925 26.191 1.00 91.62 295 THR A C 1
ATOM 2292 O O . THR A 1 295 ? 10.220 -6.372 27.223 1.00 91.62 295 THR A O 1
ATOM 2295 N N . SER A 1 296 ? 11.402 -8.001 26.211 1.00 89.19 296 SER A N 1
ATOM 2296 C CA . SER A 1 296 ? 11.892 -8.576 27.459 1.00 89.19 296 SER A CA 1
ATOM 2297 C C . SER A 1 296 ? 12.862 -7.606 28.145 1.00 89.19 296 SER A C 1
ATOM 2299 O O . SER A 1 296 ? 13.815 -7.149 27.512 1.00 89.19 296 SER A O 1
ATOM 2301 N N . PRO A 1 297 ? 12.682 -7.306 29.444 1.00 86.12 297 PRO A N 1
ATOM 2302 C CA . PRO A 1 297 ? 13.638 -6.493 30.197 1.00 86.12 297 PRO A CA 1
ATOM 2303 C C . PRO A 1 297 ? 15.026 -7.137 30.307 1.00 86.12 297 PRO A C 1
ATOM 2305 O O . PRO A 1 297 ? 16.020 -6.424 30.434 1.00 86.12 297 PRO A O 1
ATOM 2308 N N . ASP A 1 298 ? 15.079 -8.473 30.271 1.00 87.00 298 ASP A N 1
ATOM 2309 C CA . ASP A 1 298 ? 16.304 -9.258 30.454 1.00 87.00 298 ASP A CA 1
ATOM 2310 C C . ASP A 1 298 ? 16.993 -9.609 29.123 1.00 87.00 298 ASP A C 1
ATOM 2312 O O . ASP A 1 298 ? 18.192 -9.884 29.104 1.00 87.00 298 ASP A O 1
ATOM 2316 N N . ASP A 1 299 ? 16.246 -9.600 28.014 1.00 88.81 299 ASP A N 1
ATOM 2317 C CA . ASP A 1 299 ? 16.745 -9.904 26.668 1.00 88.81 299 ASP A CA 1
ATOM 2318 C C . ASP A 1 299 ? 16.105 -8.966 25.629 1.00 88.81 299 ASP A C 1
ATOM 2320 O O . ASP A 1 299 ? 15.029 -9.269 25.107 1.00 88.81 299 ASP A O 1
ATOM 2324 N N . PRO A 1 300 ? 16.743 -7.834 25.287 1.00 88.94 300 PRO A N 1
ATOM 2325 C CA . PRO A 1 300 ? 16.153 -6.845 24.387 1.00 88.94 300 PRO A CA 1
ATOM 2326 C C . PRO A 1 300 ? 15.896 -7.378 22.969 1.00 88.94 300 PRO A C 1
ATOM 2328 O O . PRO A 1 300 ? 15.175 -6.735 22.214 1.00 88.94 300 PRO A O 1
ATOM 2331 N N . PHE A 1 301 ? 16.449 -8.538 22.600 1.00 92.88 301 PHE A N 1
ATOM 2332 C CA . PHE A 1 301 ? 16.250 -9.147 21.287 1.00 92.88 301 PHE A CA 1
ATOM 2333 C C . PHE A 1 301 ? 14.982 -10.012 21.202 1.00 92.88 301 PHE A C 1
ATOM 2335 O O . PHE A 1 301 ? 14.570 -10.368 20.097 1.00 92.88 301 PHE A O 1
ATOM 2342 N N . SER A 1 302 ? 14.338 -10.320 22.334 1.00 92.81 302 SER A N 1
ATOM 2343 C CA . SER A 1 302 ? 13.156 -11.190 22.428 1.00 92.81 302 SER A CA 1
ATOM 2344 C C . SER A 1 302 ? 11.961 -10.493 23.090 1.00 92.81 302 SER A C 1
ATOM 2346 O O . SER A 1 302 ? 12.101 -9.533 23.848 1.00 92.81 302 SER A O 1
ATOM 2348 N N . CYS A 1 303 ? 10.763 -11.035 22.866 1.00 93.19 303 CYS A N 1
ATOM 2349 C CA . CYS A 1 303 ? 9.520 -10.570 23.471 1.00 93.19 303 CYS A CA 1
ATOM 2350 C C . CYS A 1 303 ? 8.912 -11.610 24.423 1.00 93.19 303 CYS A C 1
ATOM 2352 O O . CYS A 1 303 ? 8.865 -12.812 24.139 1.00 93.19 303 CYS A O 1
ATOM 2354 N N . ILE A 1 304 ? 8.389 -11.135 25.552 1.00 90.56 304 ILE A N 1
ATOM 2355 C CA . ILE A 1 304 ? 7.707 -11.941 26.571 1.00 90.56 304 ILE A CA 1
ATOM 2356 C C . ILE A 1 304 ? 6.225 -11.594 26.635 1.00 90.56 304 ILE A C 1
ATOM 2358 O O . ILE A 1 304 ? 5.817 -10.479 26.313 1.00 90.56 304 ILE A O 1
ATOM 2362 N N . GLU A 1 305 ? 5.409 -12.565 27.040 1.00 88.62 305 GLU A N 1
ATOM 2363 C CA . GLU A 1 305 ? 3.974 -12.352 27.207 1.00 88.62 305 GLU A CA 1
ATOM 2364 C C . GLU A 1 305 ? 3.741 -11.240 28.234 1.00 88.62 305 GLU A C 1
ATOM 2366 O O . GLU A 1 305 ? 4.403 -11.181 29.278 1.00 88.62 305 GLU A O 1
ATOM 2371 N N . LYS A 1 306 ? 2.808 -10.336 27.932 1.00 79.06 306 LYS A N 1
ATOM 2372 C CA . LYS A 1 306 ? 2.476 -9.218 28.809 1.00 79.06 306 LYS A CA 1
ATOM 2373 C C . LYS A 1 306 ? 1.874 -9.737 30.116 1.00 79.06 306 LYS A C 1
ATOM 2375 O O . LYS A 1 306 ? 0.667 -9.935 30.236 1.00 79.06 306 LYS A O 1
ATOM 2380 N N . THR A 1 307 ? 2.720 -9.935 31.120 1.00 74.75 307 THR A N 1
ATOM 2381 C CA . THR A 1 307 ? 2.278 -10.283 32.470 1.00 74.75 307 THR A CA 1
ATOM 2382 C C . THR A 1 307 ? 1.699 -9.050 33.162 1.00 74.75 307 THR A C 1
ATOM 2384 O O . THR A 1 307 ? 2.205 -7.934 33.029 1.00 74.75 307 THR A O 1
ATOM 2387 N N . LEU A 1 308 ? 0.583 -9.237 33.872 1.00 64.75 308 LEU A N 1
ATOM 2388 C CA . LEU A 1 308 ? -0.011 -8.176 34.683 1.00 64.75 308 LEU A CA 1
ATOM 2389 C C . LEU A 1 308 ? 0.951 -7.820 35.813 1.00 64.75 308 LEU A C 1
ATOM 2391 O O . LEU A 1 308 ? 1.482 -8.701 36.494 1.00 64.75 308 LEU A O 1
ATOM 2395 N N . ASN A 1 309 ? 1.163 -6.525 36.021 1.00 64.25 309 ASN A N 1
ATOM 2396 C CA . ASN A 1 309 ? 2.097 -6.055 37.025 1.00 64.25 309 ASN A CA 1
ATOM 2397 C C . ASN A 1 309 ? 1.574 -6.439 38.422 1.00 64.25 309 ASN A C 1
ATOM 2399 O O . ASN A 1 309 ? 0.363 -6.441 38.659 1.00 64.25 309 ASN A O 1
ATOM 2403 N N . ALA A 1 310 ? 2.454 -6.728 39.386 1.00 62.22 310 ALA A N 1
ATOM 2404 C CA . ALA A 1 310 ? 2.021 -7.124 40.735 1.00 62.22 310 ALA A CA 1
ATOM 2405 C C . ALA A 1 310 ? 1.099 -6.071 41.393 1.00 62.22 310 ALA A C 1
ATOM 2407 O O . ALA A 1 310 ? 0.194 -6.413 42.157 1.00 62.22 310 ALA A O 1
ATOM 2408 N N . GLY A 1 311 ? 1.282 -4.791 41.042 1.00 67.75 311 GLY A N 1
ATOM 2409 C CA . GLY A 1 311 ? 0.406 -3.693 41.457 1.00 67.75 311 GLY A CA 1
ATOM 2410 C C . GLY A 1 311 ? -1.018 -3.775 40.895 1.00 67.75 311 GLY A C 1
ATOM 2411 O O . GLY A 1 311 ? -1.965 -3.457 41.614 1.00 67.75 311 GLY A O 1
ATOM 2412 N N . ASP A 1 312 ? -1.191 -4.268 39.667 1.00 70.12 312 ASP A N 1
ATOM 2413 C CA . ASP A 1 312 ? -2.506 -4.417 39.032 1.00 70.12 312 ASP A CA 1
ATOM 2414 C C . ASP A 1 312 ? -3.312 -5.528 39.715 1.00 70.12 312 ASP A C 1
ATOM 2416 O O . ASP A 1 312 ? -4.499 -5.368 40.002 1.00 70.12 312 ASP A O 1
ATOM 2420 N N . ILE A 1 313 ? -2.643 -6.628 40.076 1.00 72.81 313 ILE A N 1
ATOM 2421 C CA . ILE A 1 313 ? -3.252 -7.746 40.809 1.00 72.81 313 ILE A CA 1
ATOM 2422 C C . ILE A 1 313 ? -3.716 -7.284 42.199 1.00 72.81 313 ILE A C 1
ATOM 2424 O O . ILE A 1 313 ? -4.851 -7.550 42.599 1.00 72.81 313 ILE A O 1
ATOM 2428 N N . VAL A 1 314 ? -2.878 -6.537 42.926 1.00 76.81 314 VAL A N 1
ATOM 2429 C CA . VAL A 1 314 ? -3.234 -5.984 44.245 1.00 76.81 314 VAL A CA 1
ATOM 2430 C C . VAL A 1 314 ? -4.395 -4.986 44.135 1.00 76.81 314 VAL A C 1
ATOM 2432 O O . VAL A 1 314 ? -5.313 -5.019 44.959 1.00 76.81 314 VAL A O 1
ATOM 2435 N N . GLY A 1 315 ? -4.407 -4.147 43.095 1.00 78.44 315 GLY A N 1
ATOM 2436 C CA . GLY A 1 315 ? -5.488 -3.198 42.827 1.00 78.44 315 GLY A CA 1
ATOM 2437 C C . GLY A 1 315 ? -6.837 -3.877 42.577 1.00 78.44 315 GLY A C 1
ATOM 2438 O O . GLY A 1 315 ? -7.846 -3.472 43.161 1.00 78.44 315 GLY A O 1
ATOM 2439 N N . ILE A 1 316 ? -6.858 -4.952 41.782 1.00 82.06 316 ILE A N 1
ATOM 2440 C CA . ILE A 1 316 ? -8.074 -5.729 41.497 1.00 82.06 316 ILE A CA 1
ATOM 2441 C C . ILE A 1 316 ? -8.617 -6.390 42.771 1.00 82.06 316 ILE A C 1
ATOM 2443 O O . ILE A 1 316 ? -9.827 -6.354 43.019 1.00 82.06 316 ILE A O 1
ATOM 2447 N N . VAL A 1 317 ? -7.745 -6.953 43.612 1.00 83.75 317 VAL A N 1
ATOM 2448 C CA . VAL A 1 317 ? -8.157 -7.617 44.860 1.00 83.75 317 VAL A CA 1
ATOM 2449 C C . VAL A 1 317 ? -8.739 -6.610 45.858 1.00 83.75 317 VAL A C 1
ATOM 2451 O O . VAL A 1 317 ? -9.832 -6.830 46.383 1.00 83.75 317 VAL A O 1
ATOM 2454 N N . ILE A 1 318 ? -8.072 -5.473 46.080 1.00 85.31 318 ILE A N 1
ATOM 2455 C CA . ILE A 1 318 ? -8.553 -4.429 47.001 1.00 85.31 318 ILE A CA 1
ATOM 2456 C C . ILE A 1 318 ? -9.856 -3.803 46.485 1.00 85.31 318 ILE A C 1
ATOM 2458 O O . ILE A 1 318 ? -10.801 -3.619 47.258 1.00 85.31 318 ILE A O 1
ATOM 2462 N N . GLY A 1 319 ? -9.939 -3.525 45.180 1.00 85.25 319 GLY A N 1
ATOM 2463 C CA . GLY A 1 319 ? -11.141 -2.981 44.547 1.00 85.25 319 GLY A CA 1
ATOM 2464 C C . GLY A 1 319 ? -12.345 -3.915 44.677 1.00 85.25 319 GLY A C 1
ATOM 2465 O O . GLY A 1 319 ? -13.442 -3.467 45.015 1.00 85.25 319 GLY A O 1
ATOM 2466 N N . SER A 1 320 ? -12.132 -5.222 44.503 1.00 83.12 320 SER A N 1
ATOM 2467 C CA . SER A 1 320 ? -13.186 -6.235 44.637 1.00 83.12 320 SER A CA 1
ATOM 2468 C C . SER A 1 320 ? -13.712 -6.338 46.073 1.00 83.12 320 SER A C 1
ATOM 2470 O O . SER A 1 320 ? -14.923 -6.416 46.284 1.00 83.12 320 SER A O 1
ATOM 2472 N N . ILE A 1 321 ? -12.824 -6.270 47.072 1.00 89.00 321 ILE A N 1
ATOM 2473 C CA . ILE A 1 321 ? -13.209 -6.287 48.492 1.00 89.00 321 ILE A CA 1
ATOM 2474 C C . ILE A 1 321 ? -14.003 -5.024 48.854 1.00 89.00 321 ILE A C 1
ATOM 2476 O O . ILE A 1 321 ? -15.061 -5.118 49.478 1.00 89.00 321 ILE A O 1
ATOM 2480 N N . ALA A 1 322 ? -13.537 -3.844 48.433 1.00 87.12 322 ALA A N 1
ATOM 2481 C CA . ALA A 1 322 ? -14.228 -2.583 48.696 1.00 87.12 322 ALA A CA 1
ATOM 2482 C C . ALA A 1 322 ? -15.625 -2.552 48.051 1.00 87.12 322 ALA A C 1
ATOM 2484 O O . ALA A 1 322 ? -16.601 -2.159 48.694 1.00 87.12 322 ALA A O 1
ATOM 2485 N N . PHE A 1 323 ? -15.740 -3.031 46.810 1.00 87.81 323 PHE A N 1
ATOM 2486 C CA . PHE A 1 323 ? -17.019 -3.145 46.115 1.00 87.81 323 PHE A CA 1
ATOM 2487 C C . PHE A 1 323 ? -17.987 -4.083 46.848 1.00 87.81 323 PHE A C 1
ATOM 2489 O O . PHE A 1 323 ? -19.148 -3.732 47.055 1.00 87.81 323 PHE A O 1
ATOM 2496 N N . PHE A 1 324 ? -17.509 -5.236 47.323 1.00 88.38 324 PHE A N 1
ATOM 2497 C CA . PHE A 1 324 ? -18.333 -6.187 48.071 1.00 88.38 324 PHE A CA 1
ATOM 2498 C C . PHE A 1 324 ? -18.894 -5.592 49.376 1.00 88.38 324 PHE A C 1
ATOM 2500 O O . PHE A 1 324 ? -20.067 -5.793 49.697 1.00 88.38 324 PHE A O 1
ATOM 2507 N N . VAL A 1 325 ? -18.101 -4.790 50.097 1.00 90.00 325 VAL A N 1
ATOM 2508 C CA . VAL A 1 325 ? -18.552 -4.087 51.313 1.00 90.00 325 VAL A CA 1
ATOM 2509 C C . VAL A 1 325 ? -19.632 -3.047 50.996 1.00 90.00 325 VAL A C 1
ATOM 2511 O O . VAL A 1 325 ? -20.627 -2.956 51.719 1.00 90.00 325 VAL A O 1
ATOM 2514 N N . ILE A 1 326 ? -19.484 -2.295 49.901 1.00 89.44 326 ILE A N 1
ATOM 2515 C CA . ILE A 1 326 ? -20.490 -1.317 49.455 1.00 89.44 326 ILE A CA 1
ATOM 2516 C C . ILE A 1 326 ? -21.801 -2.022 49.089 1.00 89.44 326 ILE A C 1
ATOM 2518 O O . ILE A 1 326 ? -22.878 -1.584 49.501 1.00 89.44 326 ILE A O 1
ATOM 2522 N N . VAL A 1 327 ? -21.716 -3.140 48.365 1.00 89.56 327 VAL A N 1
ATOM 2523 C CA . VAL A 1 327 ? -22.881 -3.945 47.987 1.00 89.56 327 VAL A CA 1
ATOM 2524 C C . VAL A 1 327 ? -23.597 -4.476 49.232 1.00 89.56 327 VAL A C 1
ATOM 2526 O O . VAL A 1 327 ? -24.806 -4.274 49.361 1.00 89.56 327 VAL A O 1
ATOM 2529 N N . LEU A 1 328 ? -22.876 -5.050 50.198 1.00 88.94 328 LEU A N 1
ATOM 2530 C CA . LEU A 1 328 ? -23.459 -5.497 51.470 1.00 88.94 328 LEU A CA 1
ATOM 2531 C C . LEU A 1 328 ? -24.129 -4.354 52.245 1.00 88.94 328 LEU A C 1
ATOM 2533 O O . LEU A 1 328 ? -25.244 -4.521 52.741 1.00 88.94 328 LEU A O 1
ATOM 2537 N N . GLY A 1 329 ? -23.496 -3.180 52.307 1.00 88.75 329 GLY A N 1
ATOM 2538 C CA . GLY A 1 329 ? -24.079 -1.993 52.934 1.00 88.75 329 GLY A CA 1
ATOM 2539 C C . GLY A 1 329 ? -25.375 -1.546 52.253 1.00 88.75 329 GLY A C 1
ATOM 2540 O O . GLY A 1 329 ? -26.361 -1.249 52.929 1.00 88.75 329 GLY A O 1
ATOM 2541 N N . SER A 1 330 ? -25.414 -1.567 50.919 1.00 86.69 330 SER A N 1
ATOM 2542 C CA . SER A 1 330 ? -26.614 -1.218 50.152 1.00 86.69 330 SER A CA 1
ATOM 2543 C C . SER A 1 330 ? -27.769 -2.193 50.401 1.00 86.69 330 SER A C 1
ATOM 2545 O O . SER A 1 330 ? -28.898 -1.755 50.633 1.00 86.69 330 SER A O 1
ATOM 2547 N N . PHE A 1 331 ? -27.491 -3.501 50.472 1.00 86.75 331 PHE A N 1
ATOM 2548 C CA . PHE A 1 331 ? -28.497 -4.507 50.814 1.00 86.75 331 PHE A CA 1
ATOM 2549 C C . PHE A 1 331 ? -29.044 -4.304 52.225 1.00 86.75 331 PHE A C 1
ATOM 2551 O O . PHE A 1 331 ? -30.251 -4.413 52.431 1.00 86.75 331 PHE A O 1
ATOM 2558 N N . LEU A 1 332 ? -28.189 -3.945 53.182 1.00 87.00 332 LEU A N 1
ATOM 2559 C CA . LEU A 1 332 ? -28.590 -3.702 54.566 1.00 87.00 332 LEU A CA 1
ATOM 2560 C C . LEU A 1 332 ? -29.482 -2.452 54.688 1.00 87.00 332 LEU A C 1
ATOM 2562 O O . LEU A 1 332 ? -30.484 -2.472 55.403 1.00 87.00 332 LEU A O 1
ATOM 2566 N N . ILE A 1 333 ? -29.192 -1.395 53.922 1.00 85.12 333 ILE A N 1
ATOM 2567 C CA . ILE A 1 333 ? -30.044 -0.197 53.829 1.00 85.12 333 ILE A CA 1
ATOM 2568 C C . ILE A 1 333 ? -31.402 -0.537 53.204 1.00 85.12 333 ILE A C 1
ATOM 2570 O O . ILE A 1 333 ? -32.439 -0.156 53.751 1.00 85.12 333 ILE A O 1
ATOM 2574 N N . ILE A 1 334 ? -31.419 -1.279 52.092 1.00 84.56 334 ILE A N 1
ATOM 2575 C CA . ILE A 1 334 ? -32.661 -1.719 51.437 1.00 84.56 334 ILE A CA 1
ATOM 2576 C C . ILE A 1 334 ? -33.494 -2.566 52.402 1.00 84.56 334 ILE A C 1
ATOM 2578 O O . ILE A 1 334 ? -34.695 -2.337 52.537 1.00 84.56 334 ILE A O 1
ATOM 2582 N N . PHE A 1 335 ? -32.858 -3.485 53.129 1.00 82.69 335 PHE A N 1
ATOM 2583 C CA . PHE A 1 335 ? -33.514 -4.314 54.133 1.00 82.69 335 PHE A CA 1
ATOM 2584 C C . PHE A 1 335 ? -34.174 -3.447 55.217 1.00 82.69 335 PHE A C 1
ATOM 2586 O O . PHE A 1 335 ? -35.362 -3.600 55.495 1.00 82.69 335 PHE A O 1
ATOM 2593 N N . ILE A 1 336 ? -33.468 -2.449 55.759 1.00 82.44 336 ILE A N 1
ATOM 2594 C CA . ILE A 1 336 ? -34.036 -1.507 56.738 1.00 82.44 336 ILE A CA 1
ATOM 2595 C C . ILE A 1 336 ? -35.241 -0.742 56.164 1.00 82.44 336 ILE A C 1
ATOM 2597 O O . ILE A 1 336 ? -36.240 -0.565 56.864 1.00 82.44 336 ILE A O 1
ATOM 2601 N N . PHE A 1 337 ? -35.180 -0.290 54.909 1.00 75.44 337 PHE A N 1
ATOM 2602 C CA . PHE A 1 337 ? -36.285 0.438 54.276 1.00 75.44 337 PHE A CA 1
ATOM 2603 C C . PHE A 1 337 ? -37.510 -0.447 54.022 1.00 75.44 337 PHE A C 1
ATOM 2605 O O . PHE A 1 337 ? -38.627 -0.023 54.318 1.00 75.44 337 PHE A O 1
ATOM 2612 N N . VAL A 1 338 ? -37.320 -1.678 53.539 1.00 72.69 338 VAL A N 1
ATOM 2613 C CA . VAL A 1 338 ? -38.413 -2.631 53.280 1.00 72.69 338 VAL A CA 1
ATOM 2614 C C . VAL A 1 338 ? -39.132 -3.002 54.576 1.00 72.69 338 VAL A C 1
ATOM 2616 O O . VAL A 1 338 ? -40.359 -2.945 54.634 1.00 72.69 338 VAL A O 1
ATOM 2619 N N . PHE A 1 339 ? -38.393 -3.285 55.651 1.00 66.94 339 PHE A N 1
ATOM 2620 C CA . PHE A 1 339 ? -38.994 -3.603 56.952 1.00 66.94 339 PHE A CA 1
ATOM 2621 C C . PHE A 1 339 ? -39.611 -2.388 57.663 1.00 66.94 339 PHE A C 1
ATOM 2623 O O . PHE A 1 339 ? -40.395 -2.556 58.597 1.00 66.94 339 PHE A O 1
ATOM 2630 N N . ARG A 1 340 ? -39.316 -1.161 57.213 1.00 63.88 340 ARG A N 1
ATOM 2631 C CA . ARG A 1 340 ? -39.963 0.067 57.700 1.00 63.88 340 ARG A CA 1
ATOM 2632 C C . ARG A 1 340 ? -41.258 0.433 56.979 1.00 63.88 340 ARG A C 1
ATOM 2634 O O . ARG A 1 340 ? -41.944 1.346 57.448 1.00 63.88 340 ARG A O 1
ATOM 2641 N N . TYR A 1 341 ? -41.644 -0.266 55.909 1.00 60.12 341 TYR A N 1
ATOM 2642 C CA . TYR A 1 341 ? -42.968 -0.077 55.318 1.00 60.12 341 TYR A CA 1
ATOM 2643 C C . TYR A 1 341 ? -44.045 -0.568 56.291 1.00 60.12 341 TYR A C 1
ATOM 2645 O O . TYR A 1 341 ? -44.295 -1.762 56.451 1.00 60.12 341 TYR A O 1
ATOM 2653 N N . LYS A 1 342 ? -44.695 0.387 56.965 1.00 57.56 342 LYS A N 1
ATOM 2654 C CA . LYS A 1 342 ? -45.893 0.133 57.767 1.00 57.56 342 LYS A CA 1
ATOM 2655 C C . LYS A 1 342 ? -46.955 -0.506 56.871 1.00 57.56 342 LYS A C 1
ATOM 2657 O O . LYS A 1 342 ? -47.372 0.100 55.886 1.00 57.56 342 LYS A O 1
ATOM 2662 N N . LYS A 1 343 ? -47.423 -1.703 57.237 1.00 55.88 343 LYS A N 1
ATOM 2663 C CA . LYS A 1 343 ? -48.650 -2.282 56.675 1.00 55.88 343 LYS A CA 1
ATOM 2664 C C . LYS A 1 343 ? -49.795 -1.295 56.934 1.00 55.88 343 LYS A C 1
ATOM 2666 O O . LYS A 1 343 ? -50.087 -0.995 58.089 1.00 55.88 343 LYS A O 1
ATOM 2671 N N . ILE A 1 344 ? -50.393 -0.756 55.874 1.00 61.09 344 ILE A N 1
ATOM 2672 C CA . ILE A 1 344 ? -51.595 0.079 55.975 1.00 61.09 344 ILE A CA 1
ATOM 2673 C C . ILE A 1 344 ? -52.748 -0.849 56.369 1.00 61.09 344 ILE A C 1
ATOM 2675 O O . ILE A 1 344 ? -53.018 -1.826 55.671 1.00 61.09 344 ILE A O 1
ATOM 2679 N N . ASP A 1 345 ? -53.394 -0.576 57.502 1.00 66.38 345 ASP A N 1
ATOM 2680 C CA . ASP A 1 345 ? -54.550 -1.346 57.959 1.00 66.38 345 ASP A CA 1
ATOM 2681 C C . ASP A 1 345 ? -55.791 -0.953 57.144 1.00 66.38 345 ASP A C 1
ATOM 2683 O O . ASP A 1 345 ? -56.308 0.159 57.260 1.00 66.38 345 ASP A O 1
ATOM 2687 N N . ILE A 1 346 ? -56.274 -1.879 56.312 1.00 69.69 346 ILE A N 1
ATOM 2688 C CA . ILE A 1 346 ? -57.431 -1.667 55.434 1.00 69.69 346 ILE A CA 1
ATOM 2689 C C . ILE A 1 346 ? -58.731 -1.424 56.218 1.00 69.69 346 ILE A C 1
ATOM 2691 O O . ILE A 1 346 ? -59.683 -0.868 55.669 1.00 69.69 346 ILE A O 1
ATOM 2695 N N . ASN A 1 347 ? -58.782 -1.796 57.504 1.00 76.38 347 ASN A N 1
ATOM 2696 C CA . ASN A 1 347 ? -59.957 -1.583 58.349 1.00 76.38 347 ASN A CA 1
ATOM 2697 C C . ASN A 1 347 ? -60.213 -0.103 58.652 1.00 76.38 347 ASN A C 1
ATOM 2699 O O . ASN A 1 347 ? -61.351 0.263 58.940 1.00 76.38 347 ASN A O 1
ATOM 2703 N N . ILE A 1 348 ? -59.201 0.763 58.524 1.00 79.25 348 ILE A N 1
ATOM 2704 C CA . ILE A 1 348 ? -59.361 2.212 58.709 1.00 79.25 348 ILE A CA 1
ATOM 2705 C C . ILE A 1 348 ? -60.414 2.763 57.732 1.00 79.25 348 ILE A C 1
ATOM 2707 O O . ILE A 1 348 ? -61.253 3.572 58.125 1.00 79.25 348 ILE A O 1
ATOM 2711 N N . TYR A 1 349 ? -60.454 2.257 56.496 1.00 80.94 349 TYR A N 1
ATOM 2712 C CA . TYR A 1 349 ? -61.391 2.705 55.458 1.00 80.94 349 TYR A CA 1
ATOM 2713 C C . TYR A 1 349 ? -62.839 2.223 55.658 1.00 80.94 349 TYR A C 1
ATOM 2715 O O . TYR A 1 349 ? -63.735 2.657 54.936 1.00 80.94 349 TYR A O 1
ATOM 2723 N N . LYS A 1 350 ? -63.089 1.345 56.640 1.00 81.12 350 LYS A N 1
ATOM 2724 C CA . LYS A 1 350 ? -64.436 0.883 57.024 1.00 81.12 350 LYS A CA 1
ATOM 2725 C C . LYS A 1 350 ? -65.051 1.713 58.153 1.00 81.12 350 LYS A C 1
ATOM 2727 O O . LYS A 1 350 ? -66.211 1.508 58.497 1.00 81.12 350 LYS A O 1
ATOM 2732 N N . THR A 1 351 ? -64.281 2.622 58.749 1.00 83.31 351 THR A N 1
ATOM 2733 C CA . THR A 1 351 ? -64.736 3.454 59.868 1.00 83.31 351 THR A CA 1
ATOM 2734 C C . THR A 1 351 ? -65.510 4.675 59.379 1.00 83.31 351 THR A C 1
ATOM 2736 O O . THR A 1 351 ? -65.203 5.248 58.333 1.00 83.31 351 THR A O 1
ATOM 2739 N N . GLN A 1 352 ? -66.523 5.093 60.140 1.00 81.31 352 GLN A N 1
ATOM 2740 C CA . GLN A 1 352 ? -67.286 6.298 59.827 1.00 81.31 352 GLN A CA 1
ATOM 2741 C C . GLN A 1 352 ? -66.410 7.545 60.006 1.00 81.31 352 GLN A C 1
ATOM 2743 O O . GLN A 1 352 ? -65.873 7.796 61.085 1.00 81.31 352 GLN A O 1
ATOM 2748 N N . GLN A 1 353 ? -66.305 8.354 58.952 1.00 81.69 353 GLN A N 1
ATOM 2749 C CA . GLN A 1 353 ? -65.618 9.643 59.005 1.00 81.69 353 GLN A CA 1
ATOM 2750 C C . GLN A 1 353 ? -66.437 10.707 59.761 1.00 81.69 353 GLN A C 1
ATOM 2752 O O . GLN A 1 353 ? -67.673 10.643 59.757 1.00 81.69 353 GLN A O 1
ATOM 2757 N N . PRO A 1 354 ? -65.782 11.697 60.405 1.00 81.44 354 PRO A N 1
ATOM 2758 C CA . PRO A 1 354 ? -66.470 12.740 61.159 1.00 81.44 354 PRO A CA 1
ATOM 2759 C C . PRO A 1 354 ? -67.447 13.522 60.275 1.00 81.44 354 PRO A C 1
ATOM 2761 O O . PRO A 1 354 ? -67.142 13.870 59.131 1.00 81.44 354 PRO A O 1
ATOM 2764 N N . SER A 1 355 ? -68.623 13.829 60.824 1.00 75.06 355 SER A N 1
ATOM 2765 C CA . SER A 1 355 ? -69.615 14.658 60.142 1.00 75.06 355 SER A CA 1
ATOM 2766 C C . SER A 1 355 ? -69.253 16.140 60.282 1.00 75.06 355 SER A C 1
ATOM 2768 O O . SER A 1 355 ? -69.060 16.661 61.380 1.00 75.06 355 SER A O 1
ATOM 2770 N N . TYR A 1 356 ? -69.156 16.835 59.150 1.00 74.38 356 TYR A N 1
ATOM 2771 C CA . TYR A 1 356 ? -68.957 18.284 59.109 1.00 74.38 356 TYR A CA 1
ATOM 2772 C C . TYR A 1 356 ? -70.293 18.991 58.887 1.00 74.38 356 TYR A C 1
ATOM 2774 O O . TYR A 1 356 ? -71.068 18.588 58.017 1.00 74.38 356 TYR A O 1
ATOM 2782 N N . HIS A 1 357 ? -70.540 20.076 59.627 1.00 67.31 357 HIS A N 1
ATOM 2783 C CA . HIS A 1 357 ? -71.754 20.879 59.482 1.00 67.31 357 HIS A CA 1
ATOM 2784 C C . HIS A 1 357 ? -71.894 21.410 58.046 1.00 67.31 357 HIS A C 1
ATOM 2786 O O . HIS A 1 357 ? -71.049 22.168 57.562 1.00 67.31 357 HIS A O 1
ATOM 2792 N N . PHE A 1 358 ? -72.982 21.043 57.369 1.00 66.31 358 PHE A N 1
ATOM 2793 C CA . PHE A 1 358 ? -73.258 21.472 56.002 1.00 66.31 358 PHE A CA 1
ATOM 2794 C C . PHE A 1 358 ? -73.929 22.855 56.003 1.00 66.31 358 PHE A C 1
ATOM 2796 O O . PHE A 1 358 ? -75.126 22.991 56.240 1.00 66.31 358 PHE A O 1
ATOM 2803 N N . TYR A 1 359 ? -73.144 23.918 55.797 1.00 60.06 359 TYR A N 1
ATOM 2804 C CA . TYR A 1 359 ? -73.641 25.299 55.826 1.00 60.06 359 TYR A CA 1
ATOM 2805 C C . TYR A 1 359 ? -74.038 25.785 54.421 1.00 60.06 359 TYR A C 1
ATOM 2807 O O . TYR A 1 359 ? -73.190 26.228 53.648 1.00 60.06 359 TYR A O 1
ATOM 2815 N N . ILE A 1 360 ? -75.334 25.721 54.095 1.00 61.62 360 ILE A N 1
ATOM 2816 C CA . ILE A 1 360 ? -75.881 26.115 52.776 1.00 61.62 360 ILE A CA 1
ATOM 2817 C C . ILE A 1 360 ? -76.197 27.620 52.704 1.00 61.62 360 ILE A C 1
ATOM 2819 O O . ILE A 1 360 ? -76.195 28.214 51.627 1.00 61.62 360 ILE A O 1
ATOM 2823 N N . SER A 1 361 ? -76.449 28.267 53.847 1.00 55.53 361 SER A N 1
ATOM 2824 C CA . SER A 1 361 ? -76.794 29.693 53.891 1.00 55.53 361 SER A CA 1
ATOM 2825 C C . SER A 1 361 ? -75.647 30.542 53.312 1.00 55.53 361 SER A C 1
ATOM 2827 O O . SER A 1 361 ? -74.495 30.425 53.725 1.00 55.53 361 SER A O 1
ATOM 2829 N N . GLY A 1 362 ? -75.913 31.348 52.283 1.00 59.69 362 GLY A N 1
ATOM 2830 C CA . GLY A 1 362 ? -74.883 32.135 51.584 1.00 59.69 362 GLY A CA 1
ATOM 2831 C C . GLY A 1 362 ? -73.975 31.355 50.617 1.00 59.69 362 GLY A C 1
ATOM 2832 O O . GLY A 1 362 ? -73.012 31.929 50.106 1.00 59.69 362 GLY A O 1
ATOM 2833 N N . ALA A 1 363 ? -74.256 30.075 50.340 1.00 67.19 363 ALA A N 1
ATOM 2834 C CA . ALA A 1 363 ? -73.584 29.306 49.295 1.00 67.19 363 ALA A CA 1
ATOM 2835 C C . ALA A 1 363 ? -74.390 29.296 47.989 1.00 67.19 363 ALA A C 1
ATOM 2837 O O . ALA A 1 363 ? -75.608 29.143 47.983 1.00 67.19 363 ALA A O 1
ATOM 2838 N N . THR A 1 364 ? -73.697 29.446 46.862 1.00 70.56 364 THR A N 1
ATOM 2839 C CA . THR A 1 364 ? -74.291 29.408 45.520 1.00 70.56 364 THR A CA 1
ATOM 2840 C C . THR A 1 364 ? -74.014 28.060 44.878 1.00 70.56 364 THR A C 1
ATOM 2842 O O . THR A 1 364 ? -72.868 27.608 44.837 1.00 70.56 364 THR A O 1
ATOM 2845 N N . ARG A 1 365 ? -75.055 27.407 44.364 1.00 72.62 365 ARG A N 1
ATOM 2846 C CA . ARG A 1 365 ? -74.887 26.155 43.628 1.00 72.62 365 ARG A CA 1
ATOM 2847 C C . ARG A 1 365 ? -74.115 26.441 42.341 1.00 72.62 365 ARG A C 1
ATOM 2849 O O . ARG A 1 365 ? -74.555 27.261 41.539 1.00 72.62 365 ARG A O 1
ATOM 2856 N N . ALA A 1 366 ? -72.969 25.794 42.159 1.00 69.56 366 ALA A N 1
ATOM 2857 C CA . ALA A 1 366 ? -72.136 25.979 40.977 1.00 69.56 366 ALA A CA 1
ATOM 2858 C C . ALA A 1 366 ? -71.573 24.635 40.527 1.00 69.56 366 ALA A C 1
ATOM 2860 O O . ALA A 1 366 ? -70.875 23.973 41.294 1.00 69.56 366 ALA A O 1
ATOM 2861 N N . LEU A 1 367 ? -71.867 24.274 39.278 1.00 71.50 367 LEU A N 1
ATOM 2862 C CA . LEU A 1 367 ? -71.372 23.053 38.654 1.00 71.50 367 LEU A CA 1
ATOM 2863 C C . LEU A 1 367 ? -69.843 23.090 38.539 1.00 71.50 367 LEU A C 1
ATOM 2865 O O . LEU A 1 367 ? -69.248 24.141 38.276 1.00 71.50 367 LEU A O 1
ATOM 2869 N N . SER A 1 368 ? -69.220 21.927 38.710 1.00 70.50 368 SER A N 1
ATOM 2870 C CA . SER A 1 368 ? -67.798 21.687 38.431 1.00 70.50 368 SER A CA 1
ATOM 2871 C C . SER A 1 368 ? -67.439 22.158 37.008 1.00 70.50 368 SER A C 1
ATOM 2873 O O . SER A 1 368 ? -68.065 21.735 36.037 1.00 70.50 368 SER A O 1
ATOM 2875 N N . GLY A 1 369 ? -66.462 23.062 36.861 1.00 67.94 369 GLY A N 1
ATOM 2876 C CA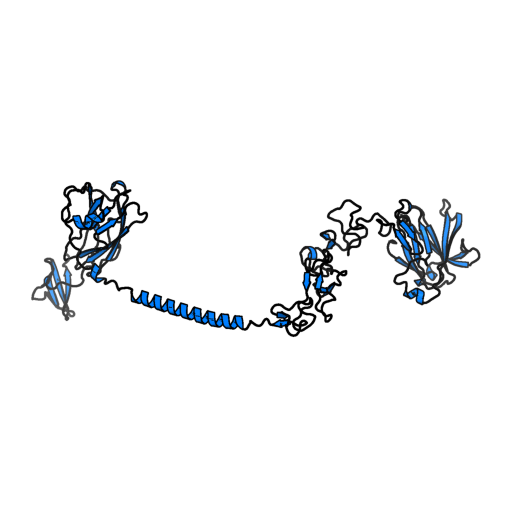 . GLY A 1 369 ? -66.048 23.590 35.559 1.00 67.94 369 GLY A CA 1
ATOM 2877 C C . GLY A 1 369 ? -65.167 24.846 35.612 1.00 67.94 369 GLY A C 1
ATOM 2878 O O . GLY A 1 369 ? -65.027 25.525 36.626 1.00 67.94 369 GLY A O 1
ATOM 2879 N N . LYS A 1 370 ? -64.582 25.234 34.468 1.00 65.06 370 LYS A N 1
ATOM 2880 C CA . LYS A 1 370 ? -63.706 26.427 34.382 1.00 65.06 370 LYS A CA 1
ATOM 2881 C C . LYS A 1 370 ? -64.391 27.718 34.864 1.00 65.06 370 LYS A C 1
ATOM 2883 O O . LYS A 1 370 ? -63.717 28.595 35.400 1.00 65.06 370 LYS A O 1
ATOM 2888 N N . GLN A 1 371 ? -65.713 27.822 34.707 1.00 68.50 371 GLN A N 1
ATOM 2889 C CA . GLN A 1 371 ? -66.510 28.975 35.143 1.00 68.50 371 GLN A CA 1
ATOM 2890 C C . GLN A 1 371 ? -66.588 29.106 36.673 1.00 68.50 371 GLN A C 1
ATOM 2892 O O . GLN A 1 371 ? -66.515 30.219 37.190 1.00 68.50 371 GLN A O 1
ATOM 2897 N N . SER A 1 372 ? -66.652 27.984 37.397 1.00 69.69 372 SER A N 1
ATOM 2898 C CA . SER A 1 372 ? -66.622 27.927 38.865 1.00 69.69 372 SER A CA 1
ATOM 2899 C C . SER A 1 372 ? -65.198 27.901 39.433 1.00 69.69 372 SER A C 1
ATOM 2901 O O . SER A 1 372 ? -65.016 27.859 40.643 1.00 69.69 372 SER A O 1
ATOM 2903 N N . ARG A 1 373 ? -64.175 28.005 38.568 1.00 78.00 373 ARG A N 1
ATOM 2904 C CA . ARG A 1 373 ? -62.739 28.034 38.908 1.00 78.00 373 ARG A CA 1
ATOM 2905 C C . ARG A 1 373 ? -62.223 26.767 39.598 1.00 78.00 373 ARG A C 1
ATOM 2907 O O . ARG A 1 373 ? -61.124 26.784 40.155 1.00 78.00 373 ARG A O 1
ATOM 2914 N N . TYR A 1 374 ? -62.948 25.658 39.488 1.00 84.19 374 TYR A N 1
ATOM 2915 C CA . TYR A 1 374 ? -62.511 24.344 39.953 1.00 84.19 374 TYR A CA 1
ATOM 2916 C C . TYR A 1 374 ? -63.090 23.227 39.088 1.00 84.19 374 TYR A C 1
ATOM 2918 O O . TYR A 1 374 ? -64.083 23.429 38.397 1.00 84.19 374 TYR A O 1
ATOM 2926 N N . SER A 1 375 ? -62.481 22.044 39.117 1.00 85.56 375 SER A N 1
ATOM 2927 C CA . SER A 1 375 ? -63.095 20.837 38.558 1.00 85.56 375 SER A CA 1
ATOM 2928 C C . SER A 1 375 ? -62.869 19.629 39.450 1.00 85.56 375 SER A C 1
ATOM 2930 O O . SER A 1 375 ? -61.760 19.433 39.933 1.00 85.56 375 SER A O 1
ATOM 2932 N N . ILE A 1 376 ? -63.908 18.816 39.604 1.00 86.69 376 ILE A N 1
ATOM 2933 C CA . ILE A 1 376 ? -63.890 17.462 40.165 1.00 86.69 376 ILE A CA 1
ATOM 2934 C C . ILE A 1 376 ? -64.359 16.512 39.060 1.00 86.69 376 ILE A C 1
ATOM 2936 O O . ILE A 1 376 ? -65.379 16.798 38.431 1.00 86.69 376 ILE A O 1
ATOM 2940 N N . THR A 1 377 ? -63.604 15.447 38.776 1.00 85.25 377 THR A N 1
ATOM 2941 C CA . THR A 1 377 ? -63.944 14.433 37.756 1.00 85.25 377 THR A CA 1
ATOM 2942 C C . THR A 1 377 ? -63.482 13.037 38.205 1.00 85.25 377 THR A C 1
ATOM 2944 O O . THR A 1 377 ? -62.327 12.921 38.597 1.00 85.25 377 THR A O 1
ATOM 2947 N N . PRO A 1 378 ? -64.309 11.981 38.125 1.00 87.44 378 PRO A N 1
ATOM 2948 C CA . PRO A 1 378 ? -65.729 12.014 37.788 1.00 87.44 378 PRO A CA 1
ATOM 2949 C C . PRO A 1 378 ? -66.577 12.566 38.951 1.00 87.44 378 PRO A C 1
ATOM 2951 O O . PRO A 1 378 ? -66.168 12.550 40.108 1.00 87.44 378 PRO A O 1
ATOM 2954 N N . THR A 1 379 ? -67.760 13.104 38.641 1.00 83.38 379 THR A N 1
ATOM 2955 C CA . THR A 1 379 ? -68.770 13.510 39.645 1.00 83.38 379 THR A CA 1
ATOM 2956 C C . THR A 1 379 ? -69.841 12.442 39.869 1.00 83.38 379 THR A C 1
ATOM 2958 O O . THR A 1 379 ? -70.635 12.554 40.804 1.00 83.38 379 THR A O 1
ATOM 2961 N N . ARG A 1 380 ? -69.870 11.411 39.016 1.00 83.81 380 ARG A N 1
ATOM 2962 C CA . ARG A 1 380 ? -70.666 10.197 39.188 1.00 83.81 380 ARG A CA 1
ATOM 2963 C C . ARG A 1 380 ? -69.712 9.070 39.563 1.00 83.81 380 ARG A C 1
ATOM 2965 O O . ARG A 1 380 ? -68.776 8.845 38.810 1.00 83.81 380 ARG A O 1
ATOM 2972 N N . LEU A 1 381 ? -69.946 8.428 40.703 1.00 86.62 381 LEU A N 1
ATOM 2973 C CA . LEU A 1 381 ? -69.144 7.307 41.189 1.00 86.62 381 LEU A CA 1
ATOM 2974 C C . LEU A 1 381 ? -69.986 6.034 41.126 1.00 86.62 381 LEU A C 1
ATOM 2976 O O . LEU A 1 381 ? -71.050 5.959 41.755 1.00 86.62 381 LEU A O 1
ATOM 2980 N N . ASP A 1 382 ? -69.521 5.060 40.355 1.00 83.19 382 ASP A N 1
ATOM 2981 C CA . ASP A 1 382 ? -70.140 3.740 40.209 1.00 83.19 382 ASP A CA 1
ATOM 2982 C C . ASP A 1 382 ? -69.299 2.609 40.821 1.00 83.19 382 ASP A C 1
ATOM 2984 O O . ASP A 1 382 ? -69.772 1.479 40.969 1.00 83.19 382 ASP A O 1
ATOM 2988 N N . PHE A 1 383 ? -68.073 2.923 41.247 1.00 81.75 383 PHE A N 1
ATOM 2989 C CA . PHE A 1 383 ? -67.105 1.998 41.820 1.00 81.75 383 PHE A CA 1
ATOM 2990 C C . PHE A 1 383 ? -66.818 0.789 40.905 1.00 81.75 383 PHE A C 1
ATOM 2992 O O . PHE A 1 383 ? -66.589 -0.327 41.393 1.00 81.75 383 PHE A O 1
ATOM 2999 N N . GLY A 1 384 ? -66.829 1.014 39.582 1.00 66.56 384 GLY A N 1
ATOM 3000 C CA . GLY A 1 384 ? -66.490 0.053 38.528 1.00 66.56 384 GLY A CA 1
ATOM 3001 C C . GLY A 1 384 ? -67.594 -0.959 38.214 1.00 66.56 384 GLY A C 1
ATOM 3002 O O . GLY A 1 384 ? -67.300 -2.125 37.935 1.00 66.56 384 GLY A O 1
ATOM 3003 N N . ASN A 1 385 ? -68.863 -0.567 38.338 1.00 61.75 385 ASN A N 1
ATOM 3004 C CA . ASN A 1 385 ? -69.991 -1.496 38.325 1.00 61.75 385 ASN A CA 1
ATOM 3005 C C . ASN A 1 385 ? -70.700 -1.608 36.965 1.00 61.75 385 ASN A C 1
ATOM 3007 O O . ASN A 1 385 ? -71.861 -1.228 36.851 1.00 61.75 385 ASN A O 1
ATOM 3011 N N . ASP A 1 386 ? -70.050 -2.226 35.976 1.00 56.75 386 ASP A N 1
ATOM 3012 C CA . ASP A 1 386 ? -70.735 -2.577 34.719 1.00 56.75 386 ASP A CA 1
ATOM 3013 C C . ASP A 1 386 ? -71.279 -4.021 34.714 1.00 56.75 386 ASP A C 1
ATOM 3015 O O . ASP A 1 386 ? -72.196 -4.332 33.958 1.00 56.75 386 ASP A O 1
ATOM 3019 N N . THR A 1 387 ? -70.757 -4.932 35.557 1.00 56.03 387 THR A N 1
ATOM 3020 C CA . THR A 1 387 ? -71.158 -6.364 35.525 1.00 56.03 387 THR A CA 1
ATOM 3021 C C . THR A 1 387 ? -71.125 -7.138 36.857 1.00 56.03 387 THR A C 1
ATOM 3023 O O . THR A 1 387 ? -71.566 -8.289 36.885 1.00 56.03 387 THR A O 1
ATOM 3026 N N . LYS A 1 388 ? -70.630 -6.579 37.978 1.00 61.81 388 LYS A N 1
ATOM 3027 C CA . LYS A 1 388 ? -70.469 -7.327 39.249 1.00 61.81 388 LYS A CA 1
ATOM 3028 C C . LYS A 1 388 ? -70.962 -6.555 40.471 1.00 61.81 388 LYS A C 1
ATOM 3030 O O . LYS A 1 388 ? -70.279 -5.647 40.944 1.00 61.81 388 LYS A O 1
ATOM 3035 N N . LEU A 1 389 ? -72.054 -7.039 41.062 1.00 66.31 389 LEU A N 1
ATOM 3036 C CA . LEU A 1 389 ? -72.608 -6.575 42.341 1.00 66.31 389 LEU A CA 1
ATOM 3037 C C . LEU A 1 389 ? -71.550 -6.545 43.464 1.00 66.31 389 LEU A C 1
ATOM 3039 O O . LEU A 1 389 ? -70.647 -7.385 43.517 1.00 66.31 389 LEU A O 1
ATOM 3043 N N . THR A 1 390 ? -71.653 -5.573 44.371 1.00 70.56 390 THR A N 1
ATOM 3044 C CA . THR A 1 390 ? -70.735 -5.425 45.513 1.00 70.56 390 THR A CA 1
ATOM 3045 C C . THR A 1 390 ? -71.095 -6.428 46.611 1.00 70.56 390 THR A C 1
ATOM 3047 O O . THR A 1 390 ? -72.231 -6.459 47.079 1.00 70.56 390 THR A O 1
ATOM 3050 N N . ALA A 1 391 ? -70.143 -7.269 47.025 1.00 72.56 391 ALA A N 1
ATOM 3051 C CA . ALA A 1 391 ? -70.349 -8.201 48.134 1.00 72.56 391 ALA A CA 1
ATOM 3052 C C . ALA A 1 391 ? -70.484 -7.448 49.469 1.00 72.56 391 ALA A C 1
ATOM 3054 O O . ALA A 1 391 ? -69.814 -6.438 49.693 1.00 72.56 391 ALA A O 1
ATOM 3055 N N . ILE A 1 392 ? -71.328 -7.957 50.365 1.00 76.19 392 ILE A N 1
ATOM 3056 C CA . ILE A 1 392 ? -71.538 -7.366 51.692 1.00 76.19 392 ILE A CA 1
ATOM 3057 C C . ILE A 1 392 ? -70.234 -7.435 52.505 1.00 76.19 392 ILE A C 1
ATOM 3059 O O . ILE A 1 392 ? -69.540 -8.449 52.499 1.00 76.19 392 ILE A O 1
ATOM 3063 N N . GLY A 1 393 ? -69.878 -6.335 53.172 1.00 73.88 393 GLY A N 1
ATOM 3064 C CA . GLY A 1 393 ? -68.668 -6.189 53.988 1.00 73.88 393 GLY A CA 1
ATOM 3065 C C . GLY A 1 393 ? -67.375 -5.916 53.205 1.00 73.88 393 GLY A C 1
ATOM 3066 O O . GLY A 1 393 ? -66.323 -5.686 53.819 1.00 73.88 393 GLY A O 1
ATOM 3067 N N . HIS A 1 394 ? -67.432 -5.911 51.868 1.00 79.94 394 HIS A N 1
ATOM 3068 C CA . HIS A 1 394 ? -66.300 -5.564 51.012 1.00 79.94 394 HIS A CA 1
ATOM 3069 C C . HIS A 1 394 ? -66.234 -4.060 50.742 1.00 79.94 394 HIS A C 1
ATOM 3071 O O . HIS A 1 394 ? -67.240 -3.410 50.460 1.00 79.94 394 HIS A O 1
ATOM 3077 N N . THR A 1 395 ? -65.015 -3.525 50.785 1.00 84.12 395 THR A N 1
ATOM 3078 C CA . THR A 1 395 ? -64.732 -2.123 50.477 1.00 84.12 395 THR A CA 1
ATOM 3079 C C . THR A 1 395 ? -64.316 -1.993 49.013 1.00 84.12 395 THR A C 1
ATOM 3081 O O . THR A 1 395 ? -63.356 -2.636 48.588 1.00 84.12 395 THR A O 1
ATOM 3084 N N . ARG A 1 396 ? -65.018 -1.162 48.240 1.00 85.69 396 ARG A N 1
ATOM 3085 C CA . ARG A 1 396 ? -64.603 -0.739 46.892 1.00 85.69 396 ARG A CA 1
ATOM 3086 C C . ARG A 1 396 ? -64.099 0.692 46.925 1.00 85.69 396 ARG A C 1
ATOM 3088 O O . ARG A 1 396 ? -64.388 1.420 47.870 1.00 85.69 396 ARG A O 1
ATOM 3095 N N . PHE A 1 397 ? -63.350 1.090 45.903 1.00 88.25 397 PHE A N 1
ATOM 3096 C CA . PHE A 1 397 ? -62.840 2.447 45.803 1.00 88.25 397 PHE A CA 1
ATOM 3097 C C . PHE A 1 397 ? -62.903 2.984 44.382 1.00 88.25 397 PHE A C 1
ATOM 3099 O O . PHE A 1 397 ? -62.798 2.233 43.415 1.00 88.25 397 PHE A O 1
ATOM 3106 N N . GLU A 1 398 ? -63.030 4.298 44.278 1.00 88.50 398 GLU A N 1
ATOM 3107 C CA . GLU A 1 398 ? -62.961 5.032 43.024 1.00 88.50 398 GLU A CA 1
ATOM 3108 C C . GLU A 1 398 ? -62.176 6.327 43.238 1.00 88.50 398 GLU A C 1
ATOM 3110 O O . GLU A 1 398 ? -62.239 6.950 44.303 1.00 88.50 398 GLU A O 1
ATOM 3115 N N . LYS A 1 399 ? -61.379 6.711 42.240 1.00 90.25 399 LYS A N 1
ATOM 3116 C CA . LYS A 1 399 ? -60.512 7.887 42.306 1.00 90.25 399 LYS A CA 1
ATOM 3117 C C . LYS A 1 399 ? -61.154 9.055 41.573 1.00 90.25 399 LYS A C 1
ATOM 3119 O O . LYS A 1 399 ? -61.599 8.909 40.441 1.00 90.25 399 LYS A O 1
ATOM 3124 N N . MET A 1 400 ? -61.121 10.221 42.203 1.00 90.31 400 MET A N 1
ATOM 3125 C CA . MET A 1 400 ? -61.524 11.493 41.622 1.00 90.31 400 MET A CA 1
ATOM 3126 C C . MET A 1 400 ? -60.327 12.425 41.508 1.00 90.31 400 MET A C 1
ATOM 3128 O O . MET A 1 400 ? -59.493 12.523 42.408 1.00 90.31 400 MET A O 1
ATOM 3132 N N . GLU A 1 401 ? -60.286 13.168 40.419 1.00 90.50 401 GLU A N 1
ATOM 3133 C CA . GLU A 1 401 ? -59.329 14.224 40.162 1.00 90.50 401 GLU A CA 1
ATOM 3134 C C . GLU A 1 401 ? -59.937 15.584 40.479 1.00 90.50 401 GLU A C 1
ATOM 3136 O O . GLU A 1 401 ? -60.956 15.986 39.913 1.00 90.50 401 GLU A O 1
ATOM 3141 N N . VAL A 1 402 ? -59.275 16.316 41.371 1.00 88.56 402 VAL A N 1
ATOM 3142 C CA . VAL A 1 402 ? -59.656 17.661 41.784 1.00 88.56 402 VAL A CA 1
ATOM 3143 C C . VAL A 1 402 ? -58.608 18.661 41.311 1.00 88.56 402 VAL A C 1
ATOM 3145 O O . VAL A 1 402 ? -57.421 18.550 41.627 1.00 88.56 402 VAL A O 1
ATOM 3148 N N . LYS A 1 403 ? -59.044 19.693 40.588 1.00 86.88 403 LYS A N 1
ATOM 3149 C CA . LYS A 1 403 ? -58.182 20.762 40.082 1.00 86.88 403 LYS A CA 1
ATOM 3150 C C . LYS A 1 403 ? -58.694 22.136 40.492 1.00 86.88 403 LYS A C 1
ATOM 3152 O O . LYS A 1 403 ? -59.863 22.462 40.304 1.00 86.88 403 LYS A O 1
ATOM 3157 N N . ASN A 1 404 ? -57.783 22.962 41.000 1.00 85.06 404 ASN A N 1
ATOM 3158 C CA . ASN A 1 404 ? -58.032 24.363 41.319 1.00 85.06 404 ASN A CA 1
ATOM 3159 C C . ASN A 1 404 ? -57.581 25.252 40.142 1.00 85.06 404 ASN A C 1
ATOM 3161 O O . ASN A 1 404 ? -56.385 25.362 39.870 1.00 85.06 404 ASN A O 1
ATOM 3165 N N . TYR A 1 405 ? -58.523 25.906 39.457 1.00 82.25 405 TYR A N 1
ATOM 3166 C CA . TYR A 1 405 ? -58.241 26.868 38.380 1.00 82.25 405 TYR A CA 1
ATOM 3167 C C . TYR A 1 405 ? -58.088 28.310 38.885 1.00 82.25 405 TYR A C 1
ATOM 3169 O O . TYR A 1 405 ? -57.913 29.238 38.088 1.00 82.25 405 TYR A O 1
ATOM 3177 N N . SER A 1 406 ? -58.139 28.537 40.199 1.00 76.00 406 SER A N 1
ATOM 3178 C CA . SER A 1 406 ? -57.883 29.855 40.771 1.00 76.00 406 SER A CA 1
ATOM 3179 C C . SER A 1 406 ? -56.437 30.274 40.520 1.00 76.00 406 SER A C 1
ATOM 3181 O O . SER A 1 406 ? -55.487 29.546 40.804 1.00 76.00 406 SER A O 1
ATOM 3183 N N . LYS A 1 407 ? -56.254 31.496 40.007 1.00 74.88 407 LYS A N 1
ATOM 3184 C CA . LYS A 1 407 ? -54.929 32.018 39.637 1.00 74.88 407 LYS A CA 1
ATOM 3185 C C . LYS A 1 407 ? -54.016 32.266 40.841 1.00 74.88 407 LYS A C 1
ATOM 3187 O O . LYS A 1 407 ? -52.802 32.176 40.688 1.00 74.88 407 LYS A O 1
ATOM 3192 N N . ASN A 1 408 ? -54.570 32.632 41.995 1.00 73.06 408 ASN A N 1
ATOM 3193 C CA . ASN A 1 408 ? -53.809 33.070 43.172 1.00 73.06 408 ASN A CA 1
ATOM 3194 C C . ASN A 1 408 ? -54.452 32.685 44.516 1.00 73.06 408 ASN A C 1
ATOM 3196 O O . ASN A 1 408 ? -53.981 33.134 45.555 1.00 73.06 408 ASN A O 1
ATOM 3200 N N . LYS A 1 409 ? -55.512 31.871 44.515 1.00 73.25 409 LYS A N 1
ATOM 3201 C CA . LYS A 1 409 ? -56.260 31.522 45.728 1.00 73.25 409 LYS A CA 1
ATOM 3202 C C . LYS A 1 409 ? -56.185 30.035 46.021 1.00 73.25 409 LYS A C 1
ATOM 3204 O O . LYS A 1 409 ? -56.324 29.214 45.115 1.00 73.25 409 LYS A O 1
ATOM 3209 N N . TRP A 1 410 ? -56.011 29.716 47.294 1.00 76.44 410 TRP A N 1
ATOM 3210 C CA . TRP A 1 410 ? -56.168 28.365 47.809 1.00 76.44 410 TRP A CA 1
ATOM 3211 C C . TRP A 1 410 ? -57.641 27.972 47.856 1.00 76.44 410 TRP A C 1
ATOM 3213 O O . TRP A 1 410 ? -58.524 28.824 48.009 1.00 76.44 410 TRP A O 1
ATOM 3223 N N . MET A 1 411 ? -57.871 26.673 47.733 1.00 80.31 411 MET A N 1
ATOM 3224 C CA . MET A 1 411 ? -59.184 26.050 47.726 1.00 80.31 411 MET A CA 1
ATOM 3225 C C . MET A 1 411 ? -59.243 24.983 48.801 1.00 80.31 411 MET A C 1
ATOM 3227 O O . MET A 1 411 ? -58.370 24.123 48.836 1.00 80.31 411 MET A O 1
ATOM 3231 N N . MET A 1 412 ? -60.276 25.021 49.634 1.00 81.75 412 MET A N 1
ATOM 3232 C CA . MET A 1 412 ? -60.601 23.926 50.544 1.00 81.75 412 MET A CA 1
ATOM 3233 C C . MET A 1 412 ? -61.866 23.230 50.055 1.00 81.75 412 MET A C 1
ATOM 3235 O O . MET A 1 412 ? -62.835 23.910 49.719 1.00 81.75 412 MET A O 1
ATOM 3239 N N . ILE A 1 413 ? -61.858 21.900 50.036 1.00 84.00 413 ILE A N 1
ATOM 3240 C CA . ILE A 1 413 ? -63.019 21.061 49.736 1.00 84.00 413 ILE A CA 1
ATOM 3241 C C . ILE A 1 413 ? -63.287 20.155 50.930 1.00 84.00 413 ILE A C 1
ATOM 3243 O O . ILE A 1 413 ? -62.359 19.537 51.450 1.00 84.00 413 ILE A O 1
ATOM 3247 N N . ILE A 1 414 ? -64.549 20.079 51.348 1.00 83.62 414 ILE A N 1
ATOM 3248 C CA . ILE A 1 414 ? -65.016 19.162 52.389 1.00 83.62 414 ILE A CA 1
ATOM 3249 C C . ILE A 1 414 ? -66.047 18.220 51.769 1.00 83.62 414 ILE A C 1
ATOM 3251 O O . ILE A 1 414 ? -67.072 18.678 51.255 1.00 83.62 414 ILE A O 1
ATOM 3255 N N . PHE A 1 415 ? -65.785 16.913 51.838 1.00 86.75 415 PHE A N 1
ATOM 3256 C CA . PHE A 1 415 ? -66.741 15.872 51.459 1.00 86.75 415 PHE A CA 1
ATOM 3257 C C . PHE A 1 415 ? -67.598 15.496 52.673 1.00 86.75 415 PHE A C 1
ATOM 3259 O O . PHE A 1 415 ? -67.087 15.021 53.692 1.00 86.75 415 PHE A O 1
ATOM 3266 N N . HIS A 1 416 ? -68.909 15.730 52.587 1.00 83.25 416 HIS A N 1
ATOM 3267 C CA . HIS A 1 416 ? -69.826 15.487 53.699 1.00 83.25 416 HIS A CA 1
ATOM 3268 C C . HIS A 1 416 ? -70.392 14.070 53.608 1.00 83.25 416 HIS A C 1
ATOM 3270 O O . HIS A 1 416 ? -71.334 13.814 52.862 1.00 83.25 416 HIS A O 1
ATOM 3276 N N . THR A 1 417 ? -69.818 13.142 54.369 1.00 83.12 417 THR A N 1
ATOM 3277 C CA . THR A 1 417 ? -70.266 11.748 54.389 1.00 83.12 417 THR A CA 1
ATOM 3278 C C . THR A 1 417 ? -71.563 11.597 55.195 1.00 83.12 417 THR A C 1
ATOM 3280 O O . THR A 1 417 ? -71.691 12.182 56.276 1.00 83.12 417 THR A O 1
ATOM 3283 N N . PRO A 1 418 ? -72.549 10.825 54.705 1.00 79.25 418 PRO A N 1
ATOM 3284 C CA . PRO A 1 418 ? -73.711 10.462 55.508 1.00 79.25 418 PRO A CA 1
ATOM 3285 C C . PRO A 1 418 ? -73.292 9.519 56.642 1.00 79.25 418 PRO A C 1
ATOM 3287 O O . PRO A 1 418 ? -72.361 8.728 56.487 1.00 79.25 418 PRO A O 1
ATOM 3290 N N . ASN A 1 419 ? -73.993 9.595 57.772 1.00 79.75 419 ASN A N 1
ATOM 3291 C CA . ASN A 1 419 ? -73.884 8.614 58.847 1.00 79.75 419 ASN A CA 1
ATOM 3292 C C . ASN A 1 419 ? -75.048 7.626 58.706 1.00 79.75 419 ASN A C 1
ATOM 3294 O O . ASN A 1 419 ? -76.185 7.982 59.015 1.00 79.75 419 ASN A O 1
ATOM 3298 N N . ASN A 1 420 ? -74.779 6.437 58.165 1.00 77.50 420 ASN A N 1
ATOM 3299 C CA . ASN A 1 420 ? -75.789 5.419 57.885 1.00 77.50 420 ASN A CA 1
ATOM 3300 C C . ASN A 1 420 ? -75.265 4.031 58.317 1.00 77.50 420 ASN A C 1
ATOM 3302 O O . ASN A 1 420 ? -74.125 3.703 57.991 1.00 77.50 420 ASN A O 1
ATOM 3306 N N . PRO A 1 421 ? -76.056 3.210 59.037 1.00 77.69 421 PRO A N 1
ATOM 3307 C CA . PRO A 1 421 ? -75.649 1.852 59.406 1.00 77.69 421 PRO A CA 1
ATOM 3308 C C . PRO A 1 421 ? -75.510 0.887 58.213 1.00 77.69 421 PRO A C 1
ATOM 3310 O O . PRO A 1 421 ? -74.781 -0.094 58.313 1.00 77.69 421 PRO A O 1
ATOM 3313 N N . GLU A 1 422 ? -76.177 1.142 57.086 1.00 78.69 422 GLU A N 1
ATOM 3314 C CA . GLU A 1 422 ? -76.195 0.248 55.920 1.00 78.69 422 GLU A CA 1
ATOM 3315 C C . GLU A 1 422 ? -74.952 0.372 55.030 1.00 78.69 422 GLU A C 1
ATOM 3317 O O . GLU A 1 422 ? -74.593 -0.570 54.323 1.00 78.69 422 GLU A O 1
ATOM 3322 N N . TYR A 1 423 ? -74.283 1.526 55.035 1.00 84.38 423 TYR A N 1
ATOM 3323 C CA . TYR A 1 423 ? -73.099 1.773 54.215 1.00 84.38 423 TYR A CA 1
ATOM 3324 C C . TYR A 1 423 ? -72.210 2.866 54.810 1.00 84.38 423 TYR A C 1
ATOM 3326 O O . TYR A 1 423 ? -72.685 3.834 55.400 1.00 84.38 423 TYR A O 1
ATOM 3334 N N . THR A 1 424 ? -70.904 2.755 54.580 1.00 87.69 424 THR A N 1
ATOM 3335 C CA . THR A 1 424 ? -69.905 3.734 55.023 1.00 87.69 424 THR A CA 1
ATOM 3336 C C . THR A 1 424 ? -69.128 4.278 53.835 1.00 87.69 424 THR A C 1
ATOM 3338 O O . THR A 1 424 ? -68.596 3.509 53.033 1.00 87.69 424 THR A O 1
ATOM 3341 N N . PHE A 1 425 ? -69.034 5.608 53.758 1.00 88.62 425 PHE A N 1
ATOM 3342 C CA . PHE A 1 425 ? -68.162 6.315 52.824 1.00 88.62 425 PHE A CA 1
ATOM 3343 C C . PHE A 1 425 ? -66.931 6.850 53.547 1.00 88.62 425 PHE A C 1
ATOM 3345 O O . PHE A 1 425 ? -67.052 7.476 54.602 1.00 88.62 425 PHE A O 1
ATOM 3352 N N . TYR A 1 426 ? -65.764 6.656 52.941 1.00 89.81 426 TYR A N 1
ATOM 3353 C CA . TYR A 1 426 ? -64.498 7.173 53.443 1.00 89.81 426 TYR A CA 1
ATOM 3354 C C . TYR A 1 426 ? -63.753 7.884 52.312 1.00 89.81 426 TYR A C 1
ATOM 3356 O O . TYR A 1 426 ? -63.393 7.265 51.318 1.00 89.81 426 TYR A O 1
ATOM 3364 N N . PHE A 1 427 ? -63.520 9.187 52.442 1.00 89.88 427 PHE A N 1
ATOM 3365 C CA . PHE A 1 427 ? -62.749 9.976 51.481 1.00 89.88 427 PHE A CA 1
ATOM 3366 C C . PHE A 1 427 ? -61.318 10.168 51.980 1.00 89.88 427 PHE A C 1
ATOM 3368 O O . PHE A 1 427 ? -61.105 10.607 53.110 1.00 89.88 427 PHE A O 1
ATOM 3375 N N . ASP A 1 428 ? -60.337 9.872 51.135 1.00 87.81 428 ASP A N 1
ATOM 3376 C CA . ASP A 1 428 ? -58.919 10.056 51.429 1.00 87.81 428 ASP A CA 1
ATOM 3377 C C . ASP A 1 428 ? -58.294 11.071 50.451 1.00 87.81 428 ASP A C 1
ATOM 3379 O O . ASP A 1 428 ? -58.064 10.725 49.283 1.00 87.81 428 ASP A O 1
ATOM 3383 N N . PRO A 1 429 ? -58.060 12.331 50.876 1.00 87.75 429 PRO A N 1
ATOM 3384 C CA . PRO A 1 429 ? -58.464 12.940 52.153 1.00 87.75 429 PRO A CA 1
ATOM 3385 C C . PRO A 1 429 ? -59.925 13.449 52.155 1.00 87.75 429 PRO A C 1
ATOM 3387 O O . PRO A 1 429 ? -60.447 13.881 51.128 1.00 87.75 429 PRO A O 1
ATOM 3390 N N . GLN A 1 430 ? -60.572 13.486 53.329 1.00 84.19 430 GLN A N 1
ATOM 3391 C CA . GLN A 1 430 ? -61.940 14.018 53.501 1.00 84.19 430 GLN A CA 1
ATOM 3392 C C . GLN A 1 430 ? -62.004 15.551 53.404 1.00 84.19 430 GLN A C 1
ATOM 3394 O O . GLN A 1 430 ? -62.988 16.116 52.918 1.00 84.19 430 GLN A O 1
ATOM 3399 N N . VAL A 1 431 ? -60.945 16.220 53.869 1.00 83.94 431 VAL A N 1
ATOM 3400 C CA . VAL A 1 431 ? -60.736 17.663 53.724 1.00 83.94 431 VAL A CA 1
ATOM 3401 C C . VAL A 1 431 ? -59.500 17.868 52.865 1.00 83.94 431 VAL A C 1
ATOM 3403 O O . VAL A 1 431 ? -58.387 17.540 53.274 1.00 83.94 431 VAL A O 1
ATOM 3406 N N . LEU A 1 432 ? -59.698 18.408 51.668 1.00 84.69 432 LEU A N 1
ATOM 3407 C CA . LEU A 1 432 ? -58.634 18.632 50.699 1.00 84.69 432 LEU A CA 1
ATOM 3408 C C . LEU A 1 432 ? -58.334 20.123 50.585 1.00 84.69 432 LEU A C 1
ATOM 3410 O O . LEU A 1 432 ? -59.238 20.921 50.346 1.00 84.69 432 LEU A O 1
ATOM 3414 N N . ILE A 1 433 ? -57.061 20.494 50.702 1.00 81.38 433 ILE A N 1
ATOM 3415 C CA . ILE A 1 433 ? -56.590 21.871 50.535 1.00 81.38 433 ILE A CA 1
ATOM 3416 C C . ILE A 1 433 ? -55.656 21.926 49.321 1.00 81.38 433 ILE A C 1
ATOM 3418 O O . ILE A 1 433 ? -54.640 21.238 49.281 1.00 81.38 433 ILE A O 1
ATOM 3422 N N . ILE A 1 434 ? -55.990 22.752 48.328 1.00 81.25 434 ILE A N 1
ATOM 3423 C CA . ILE A 1 434 ? -55.275 22.848 47.049 1.00 81.25 434 ILE A CA 1
ATOM 3424 C C . ILE A 1 434 ? -54.770 24.273 46.822 1.00 81.25 434 ILE A C 1
ATOM 3426 O O . ILE A 1 434 ? -55.557 25.219 46.708 1.00 81.25 434 ILE A O 1
ATOM 3430 N N . ARG A 1 435 ? -53.451 24.422 46.655 1.00 79.38 435 ARG A N 1
ATOM 3431 C CA . ARG A 1 435 ? -52.808 25.688 46.258 1.00 79.38 435 ARG A CA 1
ATOM 3432 C C . ARG A 1 435 ? -53.099 26.060 44.789 1.00 79.38 435 ARG A C 1
ATOM 3434 O O . ARG A 1 435 ? -53.324 25.172 43.964 1.00 79.38 435 ARG A O 1
ATOM 3441 N N . PRO A 1 436 ? -53.074 27.354 44.426 1.00 77.50 436 PRO A N 1
ATOM 3442 C CA . PRO A 1 436 ? -53.263 27.787 43.039 1.00 77.50 436 PRO A CA 1
ATOM 3443 C C . PRO A 1 436 ? -52.117 27.326 42.113 1.00 77.50 436 PRO A C 1
ATOM 3445 O O . PRO A 1 436 ? -51.002 27.083 42.568 1.00 77.50 436 PRO A O 1
ATOM 3448 N N . ARG A 1 437 ? -52.379 27.280 40.795 1.00 74.06 437 ARG A N 1
ATOM 3449 C CA . ARG A 1 437 ? -51.396 27.037 39.705 1.00 74.06 437 ARG A CA 1
ATOM 3450 C C . ARG A 1 437 ? -50.662 25.686 39.705 1.00 74.06 437 ARG A C 1
ATOM 3452 O O . ARG A 1 437 ? -49.617 25.571 39.069 1.00 74.06 437 ARG A O 1
ATOM 3459 N N . ILE A 1 438 ? -51.191 24.648 40.349 1.00 77.56 438 ILE A N 1
ATOM 3460 C CA . ILE A 1 438 ? -50.649 23.297 40.141 1.00 77.56 438 ILE A CA 1
ATOM 3461 C C . ILE A 1 438 ? -51.102 22.782 38.770 1.00 77.56 438 ILE A C 1
ATOM 3463 O O . ILE A 1 438 ? -52.289 22.807 38.441 1.00 77.56 438 ILE A O 1
ATOM 3467 N N . ALA A 1 439 ? -50.137 22.331 37.965 1.00 67.69 439 ALA A N 1
ATOM 3468 C CA . ALA A 1 439 ? -50.394 21.783 36.638 1.00 67.69 439 ALA A CA 1
ATOM 3469 C C . ALA A 1 439 ? -51.159 20.446 36.700 1.00 67.69 439 ALA A C 1
ATOM 3471 O O . ALA A 1 439 ? -52.105 20.254 35.928 1.00 67.69 439 ALA A O 1
ATOM 3472 N N . SER A 1 440 ? -50.794 19.571 37.645 1.00 79.25 440 SER A N 1
ATOM 3473 C CA . SER A 1 440 ? -51.423 18.271 37.895 1.00 79.25 440 SER A CA 1
ATOM 3474 C C . SER A 1 440 ? -52.680 18.358 38.785 1.00 79.25 440 SER A C 1
ATOM 3476 O O . SER A 1 440 ? -52.746 19.181 39.704 1.00 79.25 440 SER A O 1
ATOM 3478 N N . PRO A 1 441 ? -53.706 17.531 38.528 1.00 82.00 441 PRO A N 1
ATOM 3479 C CA . PRO A 1 441 ? -54.830 17.372 39.445 1.00 82.00 441 PRO A CA 1
ATOM 3480 C C . PRO A 1 441 ? -54.397 16.645 40.730 1.00 82.00 441 PRO A C 1
ATOM 3482 O O . PRO A 1 441 ? -53.466 15.843 40.716 1.00 82.00 441 PRO A O 1
ATOM 3485 N N . HIS A 1 442 ? -55.080 16.919 41.843 1.00 88.00 442 HIS A N 1
ATOM 3486 C CA . HIS A 1 442 ? -54.958 16.116 43.062 1.00 88.00 442 HIS A CA 1
ATOM 3487 C C . HIS A 1 442 ? -55.915 14.935 43.001 1.00 88.00 442 HIS A C 1
ATOM 3489 O O . HIS A 1 442 ? -57.085 15.108 42.666 1.00 88.00 442 HIS A O 1
ATOM 3495 N N . THR A 1 443 ? -55.436 13.756 43.380 1.00 89.44 443 THR A N 1
ATOM 3496 C CA . THR A 1 443 ? -56.263 12.554 43.474 1.00 89.44 443 THR A CA 1
ATOM 3497 C C . THR A 1 443 ? -56.889 12.447 44.862 1.00 89.44 443 THR A C 1
ATOM 3499 O O . THR A 1 443 ? -56.177 12.455 45.863 1.00 89.44 443 THR A O 1
ATOM 3502 N N . VAL A 1 444 ? -58.212 12.311 44.914 1.00 89.75 444 VAL A N 1
ATOM 3503 C CA . VAL A 1 444 ? -58.981 11.925 46.104 1.00 89.75 444 VAL A CA 1
ATOM 3504 C C . VAL A 1 444 ? -59.543 10.538 45.860 1.00 89.75 444 VAL A C 1
ATOM 3506 O O . VAL A 1 444 ? -60.129 10.296 44.809 1.00 89.75 444 VAL A O 1
ATOM 3509 N N . THR A 1 445 ? -59.402 9.633 46.821 1.00 90.69 445 THR A N 1
ATOM 3510 C CA . THR A 1 445 ? -60.007 8.298 46.718 1.00 90.69 445 THR A CA 1
ATOM 3511 C C . THR A 1 445 ? -61.257 8.238 47.584 1.00 90.69 445 THR A C 1
ATOM 3513 O O . THR A 1 445 ? -61.193 8.528 48.775 1.00 90.69 445 THR A O 1
ATOM 3516 N N . CYS A 1 446 ? -62.396 7.880 46.996 1.00 89.75 446 CYS A N 1
ATOM 3517 C CA . CYS A 1 446 ? -63.607 7.547 47.734 1.00 89.75 446 CYS A CA 1
ATOM 3518 C C . CYS A 1 446 ? -63.653 6.033 47.922 1.00 89.75 446 CYS A C 1
ATOM 3520 O O . CYS A 1 446 ? -63.584 5.298 46.942 1.00 89.75 446 CYS A O 1
ATOM 3522 N N . TYR A 1 447 ? -63.776 5.576 49.161 1.00 89.56 447 TYR A N 1
ATOM 3523 C CA . TYR A 1 447 ? -64.033 4.188 49.512 1.00 89.56 447 TYR A CA 1
ATOM 3524 C C . TYR A 1 447 ? -65.494 4.040 49.935 1.00 89.56 447 TYR A C 1
ATOM 3526 O O . TYR A 1 447 ? -66.017 4.882 50.669 1.00 89.56 447 TYR A O 1
ATOM 3534 N N . ILE A 1 448 ? -66.134 2.955 49.512 1.00 87.06 448 ILE A N 1
ATOM 3535 C CA . ILE A 1 448 ? -67.472 2.563 49.950 1.00 87.06 448 ILE A CA 1
ATOM 3536 C C . ILE A 1 448 ? -67.431 1.152 50.523 1.00 87.06 448 ILE A C 1
ATOM 3538 O O . ILE A 1 448 ? -66.873 0.244 49.910 1.00 87.06 448 ILE A O 1
ATOM 3542 N N . THR A 1 449 ? -68.047 0.960 51.684 1.00 86.25 449 THR A N 1
ATOM 3543 C CA . THR A 1 449 ? -68.328 -0.365 52.252 1.00 86.25 449 THR A CA 1
ATOM 3544 C C . THR A 1 449 ? -69.829 -0.487 52.461 1.00 86.25 449 THR A C 1
ATOM 3546 O O . THR A 1 449 ? -70.415 0.389 53.090 1.00 86.25 449 THR A O 1
ATOM 3549 N N . ILE A 1 450 ? -70.449 -1.546 51.937 1.00 83.12 450 ILE A N 1
ATOM 3550 C CA . ILE A 1 450 ? -71.879 -1.821 52.128 1.00 83.12 450 ILE A CA 1
ATOM 3551 C C . ILE A 1 450 ? -72.023 -2.944 53.157 1.00 83.12 450 ILE A C 1
ATOM 3553 O O . ILE A 1 450 ? -71.410 -4.000 53.003 1.00 83.12 450 ILE A O 1
ATOM 3557 N N . HIS A 1 451 ? -72.817 -2.720 54.199 1.00 81.12 451 HIS A N 1
ATOM 3558 C CA . HIS A 1 451 ? -72.944 -3.610 55.359 1.00 81.12 451 HIS A CA 1
ATOM 3559 C C . HIS A 1 451 ? -74.157 -4.545 55.287 1.00 81.12 451 HIS A C 1
ATOM 3561 O O . HIS A 1 451 ? -74.201 -5.530 56.017 1.00 81.12 451 HIS A O 1
ATOM 3567 N N . CYS A 1 452 ? -75.114 -4.290 54.390 1.00 74.38 452 CYS A N 1
ATOM 3568 C CA . CYS A 1 452 ? -76.300 -5.128 54.188 1.00 74.38 452 CYS A CA 1
ATOM 3569 C C . CYS A 1 452 ? -76.796 -5.112 52.724 1.00 74.38 452 CYS A C 1
ATOM 3571 O O . CYS A 1 452 ? -76.159 -4.551 51.831 1.00 74.38 452 CYS A O 1
ATOM 3573 N N . THR A 1 453 ? -77.924 -5.770 52.440 1.00 73.31 453 THR A N 1
ATOM 3574 C CA . THR A 1 453 ? -78.543 -5.783 51.103 1.00 73.31 453 THR A CA 1
ATOM 3575 C C . THR A 1 453 ? -79.214 -4.444 50.780 1.00 73.31 453 THR A C 1
ATOM 3577 O O . THR A 1 453 ? -80.424 -4.301 50.957 1.00 73.31 453 THR A O 1
ATOM 3580 N N . THR A 1 454 ? -78.450 -3.483 50.257 1.00 68.88 454 THR A N 1
ATOM 3581 C CA . THR A 1 454 ? -78.962 -2.154 49.874 1.00 68.88 454 THR A CA 1
ATOM 3582 C C . THR A 1 454 ? -78.688 -1.851 48.399 1.00 68.88 454 THR A C 1
ATOM 3584 O O . THR A 1 454 ? -77.636 -2.189 47.853 1.00 68.88 454 THR A O 1
ATOM 3587 N N . ARG A 1 455 ? -79.650 -1.192 47.738 1.00 69.31 455 ARG A N 1
ATOM 3588 C CA . ARG A 1 455 ? -79.483 -0.616 46.394 1.00 69.31 455 ARG A CA 1
ATOM 3589 C C . ARG A 1 455 ? -79.365 0.895 46.502 1.00 69.31 455 ARG A C 1
ATOM 3591 O O . ARG A 1 455 ? -80.310 1.554 46.934 1.00 69.31 455 ARG A O 1
ATOM 3598 N N . ILE A 1 456 ? -78.227 1.444 46.094 1.00 73.75 456 ILE A N 1
ATOM 3599 C CA . ILE A 1 456 ? -77.960 2.881 46.129 1.00 73.75 456 ILE A CA 1
ATOM 3600 C C . ILE A 1 456 ? -78.140 3.422 44.711 1.00 73.75 456 ILE A C 1
ATOM 3602 O O . ILE A 1 456 ? -77.296 3.212 43.842 1.00 73.75 456 ILE A O 1
ATOM 3606 N N . ARG A 1 457 ? -79.255 4.119 44.470 1.00 72.00 457 ARG A N 1
ATOM 3607 C CA . ARG A 1 457 ? -79.585 4.718 43.167 1.00 72.00 457 ARG A CA 1
ATOM 3608 C C . ARG A 1 457 ? -79.520 6.235 43.249 1.00 72.00 457 ARG A C 1
ATOM 3610 O O . ARG A 1 457 ? -80.317 6.841 43.959 1.00 72.00 457 ARG A O 1
ATOM 3617 N N . ASP A 1 458 ? -78.568 6.821 42.527 1.00 72.50 458 ASP A N 1
ATOM 3618 C CA . ASP A 1 458 ? -78.357 8.268 42.426 1.00 72.50 458 ASP A CA 1
ATOM 3619 C C . ASP A 1 458 ? -78.280 8.996 43.790 1.00 72.50 458 ASP A C 1
ATOM 3621 O O . ASP A 1 458 ? -78.780 10.116 43.950 1.00 72.50 458 ASP A O 1
ATOM 3625 N N . LEU A 1 459 ? -77.632 8.380 44.789 1.00 79.31 459 LEU A N 1
ATOM 3626 C CA . LEU A 1 459 ? -77.411 9.010 46.093 1.00 79.31 459 LEU A CA 1
ATOM 3627 C C . LEU A 1 459 ? -76.530 10.249 45.923 1.00 79.31 459 LEU A C 1
ATOM 3629 O O . LEU A 1 459 ? -75.446 10.179 45.351 1.00 79.31 459 LEU A O 1
ATOM 3633 N N . LYS A 1 460 ? -76.984 11.386 46.452 1.00 79.25 460 LYS A N 1
ATOM 3634 C CA . LYS A 1 460 ? -76.272 12.662 46.355 1.00 79.25 460 LYS A CA 1
ATOM 3635 C C . LYS A 1 460 ? -75.446 12.910 47.611 1.00 79.25 460 LYS A C 1
ATOM 3637 O O . LYS A 1 460 ? -76.016 13.184 48.664 1.00 79.25 460 LYS A O 1
ATOM 3642 N N . ILE A 1 461 ? -74.121 12.844 47.494 1.00 79.62 461 ILE A N 1
ATOM 3643 C CA . ILE A 1 461 ? -73.200 13.256 48.560 1.00 79.62 461 ILE A CA 1
ATOM 3644 C C . ILE A 1 461 ? -72.805 14.717 48.330 1.00 79.62 461 ILE A C 1
ATOM 3646 O O . ILE A 1 461 ? -72.129 15.002 47.336 1.00 79.62 461 ILE A O 1
ATOM 3650 N N . PRO A 1 462 ? -73.192 15.650 49.216 1.00 78.56 462 PRO A N 1
ATOM 3651 C CA . PRO A 1 462 ? -72.816 17.039 49.055 1.00 78.56 462 PRO A CA 1
ATOM 3652 C C . PRO A 1 462 ? -71.332 17.247 49.359 1.00 78.56 462 PRO A C 1
ATOM 3654 O O . PRO A 1 462 ? -70.774 16.688 50.307 1.00 78.56 462 PRO A O 1
ATOM 3657 N N . TYR A 1 463 ? -70.700 18.125 48.591 1.00 77.25 463 TYR A N 1
ATOM 3658 C CA . TYR A 1 463 ? -69.399 18.687 48.926 1.00 77.25 463 TYR A CA 1
ATOM 3659 C C . TYR A 1 463 ? -69.481 20.212 48.954 1.00 77.25 463 TYR A C 1
ATOM 3661 O O . TYR A 1 463 ? -70.256 20.830 48.218 1.00 77.25 463 TYR A O 1
ATOM 3669 N N . SER A 1 464 ? -68.687 20.830 49.825 1.00 77.44 464 SER A N 1
ATOM 3670 C CA . SER A 1 464 ? -68.588 22.286 49.930 1.00 77.44 464 SER A CA 1
ATOM 3671 C C . SER A 1 464 ? -67.178 22.752 49.587 1.00 77.44 464 SER A C 1
ATOM 3673 O O . SER A 1 464 ? -66.193 22.132 49.990 1.00 77.44 464 SER A O 1
ATOM 3675 N N . THR A 1 465 ? -67.077 23.840 48.821 1.00 65.38 465 THR A N 1
ATOM 3676 C CA . THR A 1 465 ? -65.794 24.445 48.436 1.00 65.38 465 THR A CA 1
ATOM 3677 C C . THR A 1 465 ? -65.682 25.877 48.950 1.00 65.38 465 THR A C 1
ATOM 3679 O O . THR A 1 465 ? -66.636 26.658 48.830 1.00 65.38 465 THR A O 1
ATOM 3682 N N . PHE A 1 466 ? -64.503 26.243 49.453 1.00 65.88 466 PHE A N 1
ATOM 3683 C CA . PHE A 1 466 ? -64.200 27.561 50.013 1.00 65.88 466 PHE A CA 1
ATOM 3684 C C . PHE A 1 466 ? -63.027 28.208 49.259 1.00 65.88 466 PHE A C 1
ATOM 3686 O O . PHE A 1 466 ? -61.949 27.619 49.164 1.00 65.88 466 PHE A O 1
ATOM 3693 N N . GLU A 1 467 ? -63.221 29.426 48.735 1.00 54.97 467 GLU A N 1
ATOM 3694 C CA . GLU A 1 467 ? -62.144 30.236 48.139 1.00 54.97 467 GLU A CA 1
ATOM 3695 C C . GLU A 1 467 ? -61.459 31.121 49.208 1.00 54.97 467 GLU A C 1
ATOM 3697 O O . GLU A 1 467 ? -62.151 31.882 49.887 1.00 54.97 467 GLU A O 1
ATOM 3702 N N . ASN A 1 468 ? -60.111 31.120 49.252 1.00 55.66 468 ASN A N 1
ATOM 3703 C CA . ASN A 1 468 ? -59.209 31.927 50.118 1.00 55.66 468 ASN A CA 1
ATOM 3704 C C . ASN A 1 468 ? -58.823 31.341 51.499 1.00 55.66 468 ASN A C 1
ATOM 3706 O O . ASN A 1 468 ? -58.918 32.040 52.501 1.00 55.66 468 ASN A O 1
ATOM 3710 N N . TRP A 1 469 ? -58.340 30.101 51.563 1.00 54.53 469 TRP A N 1
ATOM 3711 C CA . TRP A 1 469 ? -57.872 29.487 52.819 1.00 54.53 469 TRP A CA 1
ATOM 3712 C C . TRP A 1 469 ? -56.350 29.647 53.035 1.00 54.53 469 TRP A C 1
ATOM 3714 O O . TRP A 1 469 ? -55.588 29.238 52.161 1.00 54.53 469 TRP A O 1
ATOM 3724 N N . MET A 1 470 ? -55.880 30.215 54.153 1.00 55.81 470 MET A N 1
ATOM 3725 C CA . MET A 1 470 ? -54.452 30.302 54.528 1.00 55.81 470 MET A CA 1
ATOM 3726 C C . MET A 1 470 ? -54.118 29.459 55.778 1.00 55.81 470 MET A C 1
ATOM 3728 O O . MET A 1 470 ? -55.000 29.058 56.531 1.00 55.81 470 MET A O 1
ATOM 3732 N N . ASP A 1 471 ? -52.832 29.174 56.023 1.00 51.88 471 ASP A N 1
ATOM 3733 C CA . ASP A 1 471 ? -52.384 28.290 57.123 1.00 51.88 471 ASP A CA 1
ATOM 3734 C C . ASP A 1 471 ? -52.679 28.846 58.536 1.00 51.88 471 ASP A C 1
ATOM 3736 O O . ASP A 1 471 ? -52.954 28.082 59.469 1.00 51.88 471 ASP A O 1
ATOM 3740 N N . ASP A 1 472 ? -52.723 30.175 58.695 1.00 54.75 472 ASP A N 1
ATOM 3741 C CA . ASP A 1 472 ? -53.117 30.840 59.949 1.00 54.75 472 ASP A CA 1
ATOM 3742 C C . ASP A 1 472 ? -54.615 30.655 60.292 1.00 54.75 472 ASP A C 1
ATOM 3744 O O . ASP A 1 472 ? -55.019 30.776 61.456 1.00 54.75 472 ASP A O 1
ATOM 3748 N N . ASP A 1 473 ? -55.447 30.265 59.317 1.00 53.44 473 ASP A N 1
ATOM 3749 C CA . ASP A 1 473 ? -56.894 30.070 59.480 1.00 53.44 473 ASP A CA 1
ATOM 3750 C C . ASP A 1 473 ? -57.245 28.760 60.212 1.00 53.44 473 ASP A C 1
ATOM 3752 O O . ASP A 1 473 ? -58.346 28.614 60.755 1.00 53.44 473 ASP A O 1
ATOM 3756 N N . ARG A 1 474 ? -56.279 27.836 60.357 1.00 53.50 474 ARG A N 1
ATOM 3757 C CA . ARG A 1 474 ? -56.442 26.587 61.126 1.00 53.50 474 ARG A CA 1
ATOM 3758 C C . ARG A 1 474 ? -56.702 26.842 62.616 1.00 53.50 474 ARG A C 1
ATOM 3760 O O . ARG A 1 474 ? -57.426 26.078 63.251 1.00 53.50 474 ARG A O 1
ATOM 3767 N N . LYS A 1 475 ? -56.134 27.916 63.182 1.00 53.19 475 LYS A N 1
ATOM 3768 C CA . LYS A 1 475 ? -56.311 28.304 64.600 1.00 53.19 475 LYS A CA 1
ATOM 3769 C C . LYS A 1 475 ? -57.546 29.189 64.831 1.00 53.19 475 LYS A C 1
ATOM 3771 O O . LYS A 1 475 ? -58.087 29.202 65.933 1.00 53.19 475 LYS A O 1
ATOM 3776 N N . LYS A 1 476 ? -58.020 29.888 63.794 1.00 50.03 476 LYS A N 1
ATOM 3777 C CA . LYS A 1 476 ? -59.144 30.844 63.826 1.00 50.03 476 LYS A CA 1
ATOM 3778 C C . LYS A 1 476 ? -60.514 30.236 63.476 1.00 50.03 476 LYS A C 1
ATOM 3780 O O . LYS A 1 476 ? -61.542 30.837 63.784 1.00 50.03 476 LYS A O 1
ATOM 3785 N N . MET A 1 477 ? -60.556 29.020 62.924 1.00 48.66 477 MET A N 1
ATOM 3786 C CA . MET A 1 477 ? -61.790 28.309 62.535 1.00 48.66 477 MET A CA 1
ATOM 3787 C C . MET A 1 477 ? -62.828 28.082 63.647 1.00 48.66 477 MET A C 1
ATOM 3789 O O . MET A 1 477 ? -63.989 27.824 63.344 1.00 48.66 477 MET A O 1
ATOM 3793 N N . LYS A 1 478 ? -62.464 28.215 64.929 1.00 49.81 478 LYS A N 1
ATOM 3794 C CA . LYS A 1 478 ? -63.435 28.158 66.036 1.00 49.81 478 LYS A CA 1
ATOM 3795 C C . LYS A 1 478 ? -64.274 29.440 66.208 1.00 49.81 478 LYS A C 1
ATOM 3797 O O . LYS A 1 478 ? -65.255 29.379 66.940 1.00 49.81 478 LYS A O 1
ATOM 3802 N N . SER A 1 479 ? -63.952 30.569 65.554 1.00 48.38 479 SER A N 1
ATOM 3803 C CA . SER A 1 479 ? -64.717 31.829 65.707 1.00 48.38 479 SER A CA 1
ATOM 3804 C C . SER A 1 479 ? -65.111 32.580 64.416 1.00 48.38 479 SER A C 1
ATOM 3806 O O . SER A 1 479 ? -65.832 33.571 64.507 1.00 48.38 479 SER A O 1
ATOM 3808 N N . LEU A 1 480 ? -64.701 32.144 63.212 1.00 49.81 480 LEU A N 1
ATOM 3809 C CA . LEU A 1 480 ? -64.610 33.030 62.027 1.00 49.81 480 LEU A CA 1
ATOM 3810 C C . LEU A 1 480 ? -65.277 32.555 60.717 1.00 49.81 480 LEU A C 1
ATOM 3812 O O . LEU A 1 480 ? -64.840 32.919 59.629 1.00 49.81 480 LEU A O 1
ATOM 3816 N N . CYS A 1 481 ? -66.418 31.865 60.753 1.00 52.19 481 CYS A N 1
ATOM 3817 C CA . CYS A 1 481 ? -67.225 31.654 59.532 1.00 52.19 481 CYS A CA 1
ATOM 3818 C C . CYS A 1 481 ? -67.944 32.931 59.006 1.00 52.19 481 CYS A C 1
ATOM 3820 O O . CYS A 1 481 ? -68.955 32.808 58.309 1.00 52.19 481 CYS A O 1
ATOM 3822 N N . LYS A 1 482 ? -67.441 34.143 59.305 1.00 43.50 482 LYS A N 1
ATOM 3823 C CA . LYS A 1 482 ? -68.025 35.447 58.918 1.00 43.50 482 LYS A CA 1
ATOM 3824 C C . LYS A 1 482 ? -67.478 36.040 57.603 1.00 43.50 482 LYS A C 1
ATOM 3826 O O . LYS A 1 482 ? -68.244 36.706 56.919 1.00 43.50 482 LYS A O 1
ATOM 3831 N N . ASP A 1 483 ? -66.237 35.745 57.191 1.00 49.59 483 ASP A N 1
ATOM 3832 C CA . ASP A 1 483 ? -65.566 36.459 56.073 1.00 49.59 483 ASP A CA 1
ATOM 3833 C C . ASP A 1 483 ? -65.410 35.667 54.756 1.00 49.59 483 ASP A C 1
ATOM 3835 O O . ASP A 1 483 ? -64.755 36.111 53.806 1.00 49.59 483 ASP A O 1
ATOM 3839 N N . VAL A 1 484 ? -66.044 34.497 54.637 1.00 55.94 484 VAL A N 1
ATOM 3840 C CA . VAL A 1 484 ? -66.040 33.734 53.377 1.00 55.94 484 VAL A CA 1
ATOM 3841 C C . VAL A 1 484 ? -66.972 34.407 52.363 1.00 55.94 484 VAL A C 1
ATOM 3843 O O . VAL A 1 484 ? -68.186 34.230 52.417 1.00 55.94 484 VAL A O 1
ATOM 3846 N N . ARG A 1 485 ? -66.407 35.158 51.409 1.00 55.19 485 ARG A N 1
ATOM 3847 C CA . ARG A 1 485 ? -67.185 35.941 50.425 1.00 55.19 485 ARG A CA 1
ATOM 3848 C C . ARG A 1 485 ? -67.888 35.112 49.342 1.00 55.19 485 ARG A C 1
ATOM 3850 O O . ARG A 1 485 ? -68.829 35.610 48.734 1.00 55.19 485 ARG A O 1
ATOM 3857 N N . ARG A 1 486 ? -67.421 33.892 49.046 1.00 58.97 486 ARG A N 1
ATOM 3858 C CA . ARG A 1 486 ? -68.032 32.989 48.054 1.00 58.97 486 ARG A CA 1
ATOM 3859 C C . ARG A 1 486 ? -67.932 31.545 48.522 1.00 58.97 486 ARG A C 1
ATOM 3861 O O . ARG A 1 486 ? -66.837 31.055 48.789 1.00 58.97 486 ARG A O 1
ATOM 3868 N N . ARG A 1 487 ? -69.082 30.886 48.623 1.00 67.00 487 ARG A N 1
ATOM 3869 C CA . ARG A 1 487 ? -69.220 29.464 48.940 1.00 67.00 487 ARG A CA 1
ATOM 3870 C C . ARG A 1 487 ? -69.918 28.799 47.771 1.00 67.00 487 ARG A C 1
ATOM 3872 O O . ARG A 1 487 ? -70.922 29.328 47.287 1.00 67.00 487 ARG A O 1
ATOM 3879 N N . HIS A 1 488 ? -69.396 27.660 47.342 1.00 72.00 488 HIS A N 1
ATOM 3880 C CA . HIS A 1 488 ? -70.070 26.814 46.368 1.00 72.00 488 HIS A CA 1
ATOM 3881 C C . HIS A 1 488 ? -70.343 25.448 46.977 1.00 72.00 488 HIS A C 1
ATOM 3883 O O . HIS A 1 488 ? -69.555 24.956 47.787 1.00 72.00 488 HIS A O 1
ATOM 3889 N N . TYR A 1 489 ? -71.473 24.864 46.598 1.00 78.25 489 TYR A N 1
ATOM 3890 C CA . TYR A 1 489 ? -71.797 23.481 46.906 1.00 78.25 489 TYR A CA 1
ATOM 3891 C C . TYR A 1 489 ? -72.338 22.800 45.652 1.00 78.25 489 TYR A C 1
ATOM 3893 O O . TYR A 1 489 ? -72.995 23.437 44.820 1.00 78.25 489 TYR A O 1
ATOM 3901 N N . ASP A 1 490 ? -72.057 21.511 45.536 1.00 78.12 490 ASP A N 1
ATOM 3902 C CA . ASP A 1 490 ? -72.671 20.620 44.558 1.00 78.12 490 ASP A CA 1
ATOM 3903 C C . ASP A 1 490 ? -72.673 19.188 45.116 1.00 78.12 490 ASP A C 1
ATOM 3905 O O . ASP A 1 490 ? -72.242 18.963 46.251 1.00 78.12 490 ASP A O 1
ATOM 3909 N N . ASN A 1 491 ? -73.191 18.228 44.351 1.00 82.69 491 ASN A N 1
ATOM 3910 C CA . ASN A 1 491 ? -73.306 16.840 44.788 1.00 82.69 491 ASN A CA 1
ATOM 3911 C C . ASN A 1 491 ? -72.511 15.886 43.895 1.00 82.69 491 ASN A C 1
ATOM 3913 O O . ASN A 1 491 ? -72.593 15.965 42.670 1.00 82.69 491 ASN A O 1
ATOM 3917 N N . LEU A 1 492 ? -71.834 14.925 44.522 1.00 82.81 492 LEU A N 1
ATOM 3918 C CA . LEU A 1 492 ? -71.431 13.682 43.871 1.00 82.81 492 LEU A CA 1
ATOM 3919 C C . LEU A 1 492 ? -72.651 12.771 43.765 1.00 82.81 492 LEU A C 1
ATOM 3921 O O . LEU A 1 492 ? -73.434 12.685 44.711 1.00 82.81 492 LEU A O 1
ATOM 3925 N N . VAL A 1 493 ? -72.816 12.096 42.633 1.00 82.44 493 VAL A N 1
ATOM 3926 C CA . VAL A 1 493 ? -73.900 11.133 42.418 1.00 82.44 493 VAL A CA 1
ATOM 3927 C C . VAL A 1 493 ? -73.329 9.730 42.524 1.00 82.44 493 VAL A C 1
ATOM 3929 O O . VAL A 1 493 ? -72.418 9.377 41.785 1.00 82.44 493 VAL A O 1
ATOM 3932 N N . ILE A 1 494 ? -73.871 8.924 43.425 1.00 81.69 494 ILE A N 1
ATOM 3933 C CA . ILE A 1 494 ? -73.398 7.570 43.686 1.00 81.69 494 ILE A CA 1
ATOM 3934 C C . ILE A 1 494 ? -74.436 6.566 43.217 1.00 81.69 494 ILE A C 1
ATOM 3936 O O . ILE A 1 494 ? -75.608 6.665 43.580 1.00 81.69 494 ILE A O 1
ATOM 3940 N N . THR A 1 495 ? -73.999 5.603 42.409 1.00 77.12 495 THR A N 1
ATOM 3941 C CA . THR A 1 495 ? -74.849 4.517 41.910 1.00 77.12 495 THR A CA 1
ATOM 3942 C C . THR A 1 495 ? -74.140 3.186 42.110 1.00 77.12 495 THR A C 1
ATOM 3944 O O . THR A 1 495 ? -73.119 2.935 41.487 1.00 77.12 495 THR A O 1
ATOM 3947 N N . THR A 1 496 ? -74.650 2.323 42.986 1.00 74.75 496 THR A N 1
ATOM 3948 C CA . THR A 1 496 ? -74.078 0.986 43.195 1.00 74.75 496 THR A CA 1
ATOM 3949 C C . THR A 1 496 ? -75.103 0.037 43.811 1.00 74.75 496 THR A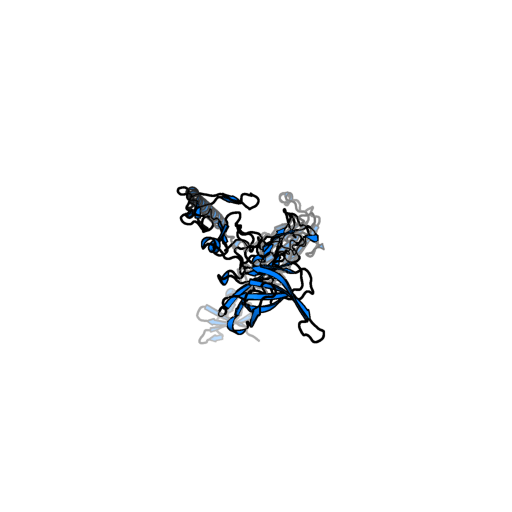 C 1
ATOM 3951 O O . THR A 1 496 ? -75.963 0.455 44.587 1.00 74.75 496 THR A O 1
ATOM 3954 N N . ASP A 1 497 ? -75.001 -1.248 43.474 1.00 64.25 497 ASP A N 1
ATOM 3955 C CA . ASP A 1 497 ? -75.899 -2.295 43.961 1.00 64.25 497 ASP A CA 1
ATOM 3956 C C . ASP A 1 497 ? -75.109 -3.348 44.755 1.00 64.25 497 ASP A C 1
ATOM 3958 O O . ASP A 1 497 ? -74.065 -3.843 44.308 1.00 64.25 497 ASP A O 1
ATOM 3962 N N . ALA A 1 498 ? -75.622 -3.716 45.932 1.00 65.06 498 ALA A N 1
ATOM 3963 C CA . ALA A 1 498 ? -75.118 -4.850 46.697 1.00 65.06 498 ALA A CA 1
ATOM 3964 C C . ALA A 1 498 ? -75.650 -6.188 46.154 1.00 65.06 498 ALA A C 1
ATOM 3966 O O . ALA A 1 498 ? -76.734 -6.259 45.570 1.00 65.06 498 ALA A O 1
ATOM 3967 N N . MET A 1 499 ? -74.894 -7.269 46.368 1.00 58.75 499 MET A N 1
ATOM 3968 C CA . MET A 1 499 ? -75.364 -8.635 46.111 1.00 58.75 499 MET A CA 1
ATOM 3969 C C . MET A 1 499 ? -76.603 -8.951 46.960 1.00 58.75 499 MET A C 1
ATOM 3971 O O . MET A 1 499 ? -76.646 -8.616 48.142 1.00 58.75 499 MET A O 1
ATOM 3975 N N . ASN A 1 500 ? -77.587 -9.646 46.377 1.00 56.84 500 ASN A N 1
ATOM 3976 C CA . ASN A 1 500 ? -78.679 -10.236 47.154 1.00 56.84 500 ASN A CA 1
ATOM 3977 C C . ASN A 1 500 ? -78.094 -11.297 48.101 1.00 56.84 500 ASN A C 1
ATOM 3979 O O . ASN A 1 500 ? -77.313 -12.146 47.663 1.00 56.84 500 ASN A O 1
ATOM 3983 N N . THR A 1 501 ? -78.469 -11.279 49.379 1.00 51.12 501 THR A N 1
ATOM 3984 C CA . THR A 1 501 ? -78.092 -12.351 50.306 1.00 51.12 501 THR A CA 1
ATOM 3985 C C . THR A 1 501 ? -78.823 -13.632 49.933 1.00 51.12 501 THR A C 1
ATOM 3987 O O . THR A 1 501 ? -80.033 -13.640 49.726 1.00 51.12 501 THR A O 1
ATOM 3990 N N . VAL A 1 502 ? -78.080 -14.736 49.877 1.00 49.03 502 VAL A N 1
ATOM 3991 C CA . VAL A 1 502 ? -78.646 -16.097 49.827 1.00 49.03 502 VAL A CA 1
ATOM 3992 C C . VAL A 1 502 ? -79.003 -16.590 51.240 1.00 49.03 502 VAL A C 1
ATOM 3994 O O . VAL A 1 502 ? -79.588 -17.655 51.406 1.00 49.03 502 VAL A O 1
ATOM 3997 N N . HIS A 1 503 ? -78.653 -15.813 52.271 1.00 53.81 503 HIS A N 1
ATOM 3998 C CA . HIS A 1 503 ? -79.031 -16.081 53.649 1.00 53.81 503 HIS A CA 1
ATOM 3999 C C . HIS A 1 503 ? -80.425 -15.539 53.922 1.00 53.81 503 HIS A C 1
ATOM 4001 O O . HIS A 1 503 ? -80.692 -14.344 53.789 1.00 53.81 503 HIS A O 1
ATOM 4007 N N . LEU A 1 504 ? -81.294 -16.482 54.252 1.00 59.56 504 LEU A N 1
ATOM 4008 C CA . LEU A 1 504 ? -82.689 -16.281 54.555 1.00 59.56 504 LEU A CA 1
ATOM 4009 C C . LEU A 1 504 ? -82.789 -15.852 56.018 1.00 59.56 504 LEU A C 1
ATOM 4011 O O . LEU A 1 504 ? -82.343 -16.586 56.900 1.00 59.56 504 LEU A O 1
ATOM 4015 N N . ASP A 1 505 ? -83.295 -14.646 56.257 1.00 65.12 505 ASP A N 1
ATOM 4016 C CA . ASP A 1 505 ? -83.482 -14.148 57.616 1.00 65.12 505 ASP A CA 1
ATOM 4017 C C . ASP A 1 505 ? -84.655 -14.895 58.263 1.00 65.12 505 ASP A C 1
ATOM 4019 O O . ASP A 1 505 ? -85.803 -14.774 57.827 1.00 65.12 505 ASP A O 1
ATOM 4023 N N . MET A 1 506 ? -84.345 -15.731 59.253 1.00 64.44 506 MET A N 1
ATOM 4024 C CA . MET A 1 506 ? -85.329 -16.579 59.924 1.00 64.44 506 MET A CA 1
ATOM 4025 C C . MET A 1 506 ? -86.300 -15.764 60.779 1.00 64.44 506 MET A C 1
ATOM 4027 O O . MET A 1 506 ? -87.434 -16.200 60.959 1.00 64.44 506 MET A O 1
ATOM 4031 N N . ASP A 1 507 ? -85.895 -14.579 61.243 1.00 69.19 507 ASP A N 1
ATOM 4032 C CA . ASP A 1 507 ? -86.736 -13.716 62.078 1.00 69.19 507 ASP A CA 1
ATOM 4033 C C . ASP A 1 507 ? -87.849 -13.044 61.250 1.00 69.19 507 ASP A C 1
ATOM 4035 O O . ASP A 1 507 ? -88.893 -12.653 61.773 1.00 69.19 507 ASP A O 1
ATOM 4039 N N . GLU A 1 508 ? -87.661 -12.957 59.930 1.00 71.19 508 GLU A N 1
ATOM 4040 C CA . GLU A 1 508 ? -88.632 -12.405 58.978 1.00 71.19 508 GLU A CA 1
ATOM 4041 C C . GLU A 1 508 ? -89.511 -13.477 58.304 1.00 71.19 508 GLU A C 1
ATOM 4043 O O . GLU A 1 508 ? -90.346 -13.155 57.444 1.00 71.19 508 GLU A O 1
ATOM 4048 N N . LEU A 1 509 ? -89.320 -14.752 58.663 1.00 76.88 509 LEU A N 1
ATOM 4049 C CA . LEU A 1 509 ? -90.049 -15.892 58.122 1.00 76.88 509 LEU A CA 1
ATOM 4050 C C . LEU A 1 509 ? -91.133 -16.356 59.096 1.00 76.88 509 LEU A C 1
ATOM 4052 O O . LEU A 1 509 ? -90.846 -16.954 60.128 1.00 76.88 509 LEU A O 1
ATOM 4056 N N . ASN A 1 510 ? -92.396 -16.158 58.727 1.00 79.88 510 ASN A N 1
ATOM 4057 C CA . ASN A 1 510 ? -93.523 -16.668 59.499 1.00 79.88 510 ASN A CA 1
ATOM 4058 C C . ASN A 1 510 ? -94.103 -17.912 58.814 1.00 79.88 510 ASN A C 1
ATOM 4060 O O . ASN A 1 510 ? -94.606 -17.819 57.696 1.00 79.88 510 ASN A O 1
ATOM 4064 N N . MET A 1 511 ? -94.009 -19.073 59.457 1.00 81.69 511 MET A N 1
ATOM 4065 C CA . MET A 1 511 ? -94.352 -20.379 58.887 1.00 81.69 511 MET A CA 1
ATOM 4066 C C . MET A 1 511 ? -95.557 -20.990 59.607 1.00 81.69 511 MET A C 1
ATOM 4068 O O . MET A 1 511 ? -95.664 -20.881 60.825 1.00 81.69 511 MET A O 1
ATOM 4072 N N . SER A 1 512 ? -96.446 -21.664 58.873 1.00 81.56 512 SER A N 1
ATOM 4073 C CA . SER A 1 512 ? -97.510 -22.469 59.478 1.00 81.56 512 SER A CA 1
ATOM 4074 C C . SER A 1 512 ? -96.928 -23.628 60.289 1.00 81.56 512 SER A C 1
ATOM 4076 O O . SER A 1 512 ? -95.955 -24.253 59.879 1.00 81.56 512 SER A O 1
ATOM 4078 N N . GLU A 1 513 ? -97.549 -23.967 61.418 1.00 78.38 513 GLU A N 1
ATOM 4079 C CA . GLU A 1 513 ? -97.084 -25.084 62.256 1.00 78.38 513 GLU A CA 1
ATOM 4080 C C . GLU A 1 513 ? -97.276 -26.450 61.574 1.00 78.38 513 GLU A C 1
ATOM 4082 O O . GLU A 1 513 ? -96.504 -27.385 61.797 1.00 78.38 513 GLU A O 1
ATOM 4087 N N . THR A 1 514 ? -98.284 -26.570 60.705 1.00 80.19 514 THR A N 1
ATOM 4088 C CA . THR A 1 514 ? -98.604 -27.807 59.990 1.00 80.19 514 THR A CA 1
ATOM 4089 C C . THR A 1 514 ? -98.090 -27.775 58.545 1.00 80.19 514 THR A C 1
ATOM 4091 O O . THR A 1 514 ? -98.265 -26.766 57.850 1.00 80.19 514 THR A O 1
ATOM 4094 N N . PRO A 1 515 ? -97.444 -28.857 58.064 1.00 85.00 515 PRO A N 1
ATOM 4095 C CA . PRO A 1 515 ? -97.015 -28.956 56.676 1.00 85.00 515 PRO A CA 1
ATOM 4096 C C . PRO A 1 515 ? -98.213 -29.214 55.751 1.00 85.00 515 PRO A C 1
ATOM 4098 O O . PRO A 1 515 ? -99.123 -29.969 56.085 1.00 85.00 515 PRO A O 1
ATOM 4101 N N . ILE A 1 516 ? -98.187 -28.607 54.565 1.00 86.56 516 ILE A N 1
ATOM 4102 C CA . ILE A 1 516 ? -99.191 -28.790 53.506 1.00 86.56 516 ILE A CA 1
ATOM 4103 C C . ILE A 1 516 ? -98.893 -30.003 52.612 1.00 86.56 516 ILE A C 1
ATOM 4105 O O . ILE A 1 516 ? -99.792 -30.509 51.947 1.00 86.56 516 ILE A O 1
ATOM 4109 N N . ALA A 1 517 ? -97.639 -30.465 52.579 1.00 80.88 517 ALA A N 1
ATOM 4110 C CA . ALA A 1 517 ? -97.221 -31.665 51.858 1.00 80.88 517 ALA A CA 1
ATOM 4111 C C . ALA A 1 517 ? -95.920 -32.233 52.447 1.00 80.88 517 ALA A C 1
ATOM 4113 O O . ALA A 1 517 ? -95.056 -31.480 52.900 1.00 80.88 517 ALA A O 1
ATOM 4114 N N . GLU A 1 518 ? -95.745 -33.552 52.395 1.00 83.81 518 GLU A N 1
ATOM 4115 C CA . GLU A 1 518 ? -94.529 -34.243 52.837 1.00 83.81 518 GLU A CA 1
ATOM 4116 C C . GLU A 1 518 ? -94.058 -35.201 51.737 1.00 83.81 518 GLU A C 1
ATOM 4118 O O . GLU A 1 518 ? -94.854 -35.940 51.159 1.00 83.81 518 GLU A O 1
ATOM 4123 N N . GLY A 1 519 ? -92.768 -35.149 51.403 1.00 74.69 519 GLY A N 1
ATOM 4124 C CA . GLY A 1 519 ? -92.162 -36.006 50.385 1.00 74.69 519 GLY A CA 1
ATOM 4125 C C . GLY A 1 519 ? -90.800 -36.533 50.824 1.00 74.69 519 GLY A C 1
ATOM 4126 O O . GLY A 1 519 ? -90.252 -36.106 51.836 1.00 74.69 519 GLY A O 1
ATOM 4127 N N . ALA A 1 520 ? -90.211 -37.424 50.021 1.00 68.19 520 ALA A N 1
ATOM 4128 C CA . ALA A 1 520 ? -88.951 -38.114 50.338 1.00 68.19 520 ALA A CA 1
ATOM 4129 C C . ALA A 1 520 ? -87.745 -37.187 50.612 1.00 68.19 520 ALA A C 1
ATOM 4131 O O . ALA A 1 520 ? -86.724 -37.638 51.115 1.00 68.19 520 ALA A O 1
ATOM 4132 N N . MET A 1 521 ? -87.852 -35.899 50.271 1.00 67.19 521 MET A N 1
ATOM 4133 C CA . MET A 1 521 ? -86.819 -34.888 50.496 1.00 67.19 521 MET A CA 1
ATOM 4134 C C . MET A 1 521 ? -87.326 -33.715 51.347 1.00 67.19 521 MET A C 1
ATOM 4136 O O . MET A 1 521 ? -86.948 -32.580 51.084 1.00 67.19 521 MET A O 1
ATOM 4140 N N . GLY A 1 522 ? -88.223 -33.950 52.310 1.00 79.44 522 GLY A N 1
ATOM 4141 C CA . GLY A 1 522 ? -88.602 -32.964 53.329 1.00 79.44 522 GLY A CA 1
ATOM 4142 C C . GLY A 1 522 ? -90.066 -32.511 53.310 1.00 79.44 522 GLY A C 1
ATOM 4143 O O . GLY A 1 522 ? -90.879 -32.952 52.492 1.00 79.44 522 GLY A O 1
ATOM 4144 N N . ARG A 1 523 ? -90.391 -31.604 54.239 1.00 85.75 523 ARG A N 1
ATOM 4145 C CA . ARG A 1 523 ? -91.750 -31.102 54.509 1.00 85.75 523 ARG A CA 1
ATOM 4146 C C . ARG A 1 523 ? -91.959 -29.727 53.894 1.00 85.75 523 ARG A C 1
ATOM 4148 O O . ARG A 1 523 ? -91.083 -28.877 53.989 1.00 85.75 523 ARG A O 1
ATOM 4155 N N . VAL A 1 524 ? -93.113 -29.491 53.284 1.00 84.75 524 VAL A N 1
ATOM 4156 C CA . VAL A 1 524 ? -93.490 -28.193 52.715 1.00 84.75 524 VAL A CA 1
ATOM 4157 C C . VAL A 1 524 ? -94.543 -27.549 53.603 1.00 84.75 524 VAL A C 1
ATOM 4159 O O . VAL A 1 524 ? -95.560 -28.165 53.901 1.00 84.75 524 VAL A O 1
ATOM 4162 N N . TYR A 1 525 ? -94.310 -26.303 53.983 1.00 86.75 525 TYR A N 1
ATOM 4163 C CA . TYR A 1 525 ? -95.177 -25.460 54.793 1.00 86.75 525 TYR A CA 1
ATOM 4164 C C . TYR A 1 525 ? -95.652 -24.270 53.966 1.00 86.75 525 TYR A C 1
ATOM 4166 O O . TYR A 1 525 ? -95.017 -23.896 52.977 1.00 86.75 525 TYR A O 1
ATOM 4174 N N . ILE A 1 526 ? -96.751 -23.650 54.378 1.00 85.75 526 ILE A N 1
ATOM 4175 C CA . ILE A 1 526 ? -97.147 -22.346 53.852 1.00 85.75 526 ILE A CA 1
ATOM 4176 C C . ILE A 1 526 ? -96.729 -21.274 54.853 1.00 85.75 526 ILE A C 1
ATOM 4178 O O . ILE A 1 526 ? -96.757 -21.491 56.061 1.00 85.75 526 ILE A O 1
ATOM 4182 N N . GLY A 1 527 ? -96.308 -20.116 54.374 1.00 83.25 527 GLY A N 1
ATOM 4183 C CA . GLY A 1 527 ? -95.926 -19.030 55.259 1.00 83.25 527 GLY A CA 1
ATOM 4184 C C . GLY A 1 527 ? -95.804 -17.710 54.533 1.00 83.25 527 GLY A C 1
ATOM 4185 O O . GLY A 1 527 ? -96.081 -17.610 53.340 1.00 83.25 527 GLY A O 1
ATOM 4186 N N . ASN A 1 528 ? -95.368 -16.697 55.265 1.00 80.06 528 ASN A N 1
ATOM 4187 C CA . ASN A 1 528 ? -95.093 -15.373 54.745 1.00 80.06 528 ASN A CA 1
ATOM 4188 C C . ASN A 1 528 ? -93.626 -15.029 54.988 1.00 80.06 528 ASN A C 1
ATOM 4190 O O . ASN A 1 528 ? -93.148 -15.110 56.118 1.00 80.06 528 ASN A O 1
ATOM 4194 N N . TYR A 1 529 ? -92.934 -14.585 53.942 1.00 76.44 529 TYR A N 1
ATOM 4195 C CA . TYR A 1 529 ? -91.619 -13.958 54.064 1.00 76.44 529 TYR A CA 1
ATOM 4196 C C . TYR A 1 529 ? -91.755 -12.486 53.683 1.00 76.44 529 TYR A C 1
ATOM 4198 O O . TYR A 1 529 ? -92.179 -12.179 52.565 1.00 76.44 529 TYR A O 1
ATOM 4206 N N . ARG A 1 530 ? -91.473 -11.575 54.626 1.00 74.81 530 ARG A N 1
ATOM 4207 C CA . ARG A 1 530 ? -91.692 -10.119 54.463 1.00 74.81 530 ARG A CA 1
ATOM 4208 C C . ARG A 1 530 ? -93.092 -9.773 53.929 1.00 74.81 530 ARG A C 1
ATOM 4210 O O . ARG A 1 530 ? -93.236 -9.011 52.974 1.00 74.81 530 ARG A O 1
ATOM 4217 N N . SER A 1 531 ? -94.121 -10.373 54.531 1.00 72.12 531 SER A N 1
ATOM 4218 C CA . SER A 1 531 ? -95.541 -10.163 54.186 1.00 72.12 531 SER A CA 1
ATOM 4219 C C . SER A 1 531 ? -95.968 -10.678 52.805 1.00 72.12 531 SER A C 1
ATOM 4221 O O . SER A 1 531 ? -97.044 -10.322 52.328 1.00 72.12 531 SER A O 1
ATOM 4223 N N . VAL A 1 532 ? -95.156 -11.522 52.160 1.00 71.50 532 VAL A N 1
ATOM 4224 C CA . VAL A 1 532 ? -95.496 -12.142 50.875 1.00 71.50 532 VAL A CA 1
ATOM 4225 C C . VAL A 1 532 ? -95.736 -13.640 51.061 1.00 71.50 532 VAL A C 1
ATOM 4227 O O . VAL A 1 532 ? -94.855 -14.297 51.620 1.00 71.50 532 VAL A O 1
ATOM 4230 N N . PRO A 1 533 ? -96.872 -14.189 50.581 1.00 76.88 533 PRO A N 1
ATOM 4231 C CA . PRO A 1 533 ? -97.176 -15.607 50.715 1.00 76.88 533 PRO A CA 1
ATOM 4232 C C . PRO A 1 533 ? -96.209 -16.463 49.899 1.00 76.88 533 PRO A C 1
ATOM 4234 O O . PRO A 1 533 ? -95.944 -16.221 48.717 1.00 76.88 533 PRO A O 1
ATOM 4237 N N . VAL A 1 534 ? -95.664 -17.478 50.557 1.00 81.56 534 VAL A N 1
ATOM 4238 C CA . VAL A 1 534 ? -94.634 -18.368 50.030 1.00 81.56 534 VAL A CA 1
ATOM 4239 C C . VAL A 1 534 ? -94.868 -19.807 50.490 1.00 81.56 534 VAL A C 1
ATOM 4241 O O . VAL A 1 534 ? -95.432 -20.060 51.554 1.00 81.56 534 VAL A O 1
ATOM 4244 N N . ALA A 1 535 ? -94.411 -20.765 49.686 1.00 81.62 535 ALA A N 1
ATOM 4245 C CA . ALA A 1 535 ? -94.225 -22.144 50.116 1.00 81.62 535 ALA A CA 1
ATOM 4246 C C . ALA A 1 535 ? -92.798 -22.312 50.652 1.00 81.62 535 ALA A C 1
ATOM 4248 O O . ALA A 1 535 ? -91.834 -21.867 50.024 1.00 81.62 535 ALA A O 1
ATOM 4249 N N . ILE A 1 536 ? -92.664 -22.947 51.812 1.00 81.56 536 ILE A N 1
ATOM 4250 C CA . ILE A 1 536 ? -91.401 -23.109 52.526 1.00 81.56 536 ILE A CA 1
ATOM 4251 C C . ILE A 1 536 ? -91.113 -24.597 52.649 1.00 81.56 536 ILE A C 1
ATOM 4253 O O . ILE A 1 536 ? -91.813 -25.311 53.359 1.00 81.56 536 ILE A O 1
ATOM 4257 N N . LYS A 1 537 ? -90.083 -25.086 51.965 1.00 83.38 537 LYS A N 1
ATOM 4258 C CA . LYS A 1 537 ? -89.657 -26.481 52.060 1.00 83.38 537 LYS A CA 1
ATOM 4259 C C . LYS A 1 537 ? -88.539 -26.613 53.090 1.00 83.38 537 LYS A C 1
ATOM 4261 O O . LYS A 1 537 ? -87.463 -26.046 52.913 1.00 83.38 537 LYS A O 1
ATOM 4266 N N . HIS A 1 538 ? -88.807 -27.354 54.156 1.00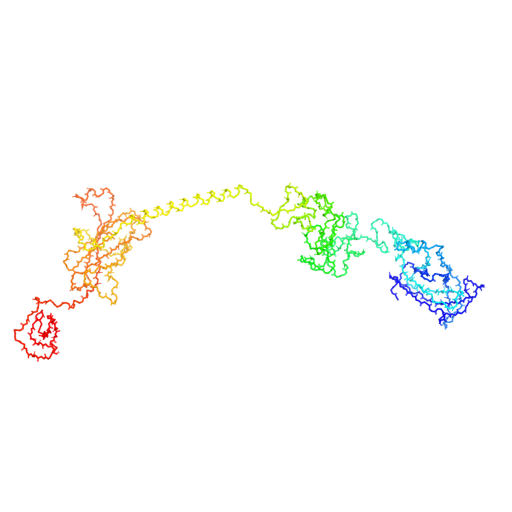 79.69 538 HIS A N 1
ATOM 4267 C CA . HIS A 1 538 ? -87.855 -27.727 55.192 1.00 79.69 538 HIS A CA 1
ATOM 4268 C C . HIS A 1 538 ? -87.170 -29.044 54.816 1.00 79.69 538 HIS A C 1
ATOM 4270 O O . HIS A 1 538 ? -87.830 -30.076 54.661 1.00 79.69 538 HIS A O 1
ATOM 4276 N N . LEU A 1 539 ? -85.848 -28.990 54.659 1.00 77.94 539 LEU A N 1
ATOM 4277 C CA . LEU A 1 539 ? -84.991 -30.142 54.391 1.00 77.94 539 LEU A CA 1
ATOM 4278 C C . LEU A 1 539 ? -84.341 -30.586 55.712 1.00 77.94 539 LEU A C 1
ATOM 4280 O O . LEU A 1 539 ? -83.856 -29.735 56.465 1.00 77.94 539 LEU A O 1
ATOM 4284 N N . ASP A 1 540 ? -84.317 -31.893 55.997 1.00 62.59 540 ASP A N 1
ATOM 4285 C CA . ASP A 1 540 ? -83.716 -32.432 57.226 1.00 62.59 540 ASP A CA 1
ATOM 4286 C C . ASP A 1 540 ? -82.236 -32.022 57.319 1.00 62.59 540 ASP A C 1
ATOM 4288 O O . ASP A 1 540 ? -81.393 -32.467 56.543 1.00 62.59 540 ASP A O 1
ATOM 4292 N N . GLY A 1 541 ? -81.943 -31.098 58.241 1.00 56.34 541 GLY A N 1
ATOM 4293 C CA . GLY A 1 541 ? -80.656 -30.395 58.322 1.00 56.34 541 GLY A CA 1
ATOM 4294 C C . GLY A 1 541 ? -80.734 -28.883 58.587 1.00 56.34 541 GLY A C 1
ATOM 4295 O O . GLY A 1 541 ? -79.695 -28.229 58.569 1.00 56.34 541 GLY A O 1
ATOM 4296 N N . ARG A 1 542 ? -81.927 -28.323 58.868 1.00 55.72 542 ARG A N 1
ATOM 4297 C CA . ARG A 1 542 ? -82.181 -26.880 59.115 1.00 55.72 542 ARG A CA 1
ATOM 4298 C C . ARG A 1 542 ? -81.901 -25.976 57.908 1.00 55.72 542 ARG A C 1
ATOM 4300 O O . ARG A 1 542 ? -81.481 -24.832 58.068 1.00 55.72 542 ARG A O 1
ATOM 4307 N N . VAL A 1 543 ? -82.146 -26.474 56.699 1.00 57.41 543 VAL A N 1
ATOM 4308 C CA . VAL A 1 543 ? -82.092 -25.663 55.476 1.00 57.41 543 VAL A CA 1
ATOM 4309 C C . VAL A 1 543 ? -83.519 -25.425 54.994 1.00 57.41 543 VAL A C 1
ATOM 4311 O O . VAL A 1 543 ? -84.267 -26.376 54.761 1.00 57.41 543 VAL A O 1
ATOM 4314 N N . TYR A 1 544 ? -83.897 -24.154 54.854 1.00 61.56 544 TYR A N 1
ATOM 4315 C CA . TYR A 1 544 ? -85.194 -23.746 54.318 1.00 61.56 544 TYR A CA 1
ATOM 4316 C C . TYR A 1 544 ? -85.033 -23.247 52.887 1.00 61.56 544 TYR A C 1
ATOM 4318 O O . TYR A 1 544 ? -84.204 -22.381 52.612 1.00 61.56 544 TYR A O 1
ATOM 4326 N N . GLN A 1 545 ? -85.852 -23.770 51.980 1.00 63.06 545 GLN A N 1
ATOM 4327 C CA . GLN A 1 545 ? -85.977 -23.256 50.622 1.00 63.06 545 GLN A CA 1
ATOM 4328 C C . GLN A 1 545 ? -87.341 -22.581 50.471 1.00 63.06 545 GLN A C 1
ATOM 4330 O O . GLN A 1 545 ? -88.370 -23.197 50.745 1.00 63.06 545 GLN A O 1
ATOM 4335 N N . ILE A 1 546 ? -87.353 -21.320 50.037 1.00 61.12 546 ILE A N 1
ATOM 4336 C CA . ILE A 1 546 ? -88.586 -20.549 49.852 1.00 61.12 546 ILE A CA 1
ATOM 4337 C C . ILE A 1 546 ? -88.890 -20.397 48.369 1.00 61.12 546 ILE A C 1
ATOM 4339 O O . ILE A 1 546 ? -88.045 -19.946 47.596 1.00 61.12 546 ILE A O 1
ATOM 4343 N N . GLN A 1 547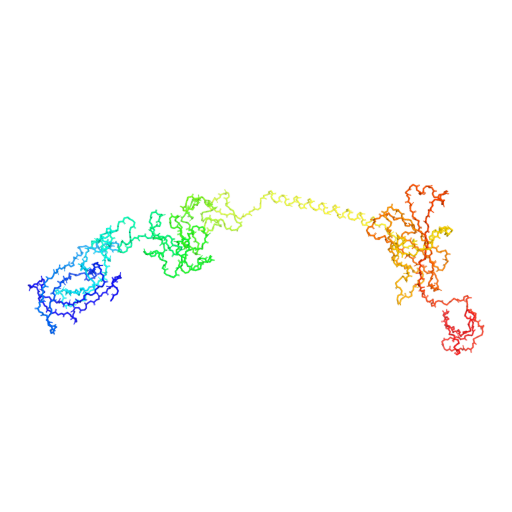 ? -90.125 -20.714 47.989 1.00 61.81 547 GLN A N 1
ATOM 4344 C CA . GLN A 1 547 ? -90.645 -20.496 46.648 1.00 61.81 547 GLN A CA 1
ATOM 4345 C C . GLN A 1 547 ? -91.897 -19.619 46.719 1.00 61.81 547 GLN A C 1
ATOM 4347 O O . GLN A 1 547 ? -92.852 -19.917 47.438 1.00 61.81 547 GLN A O 1
ATOM 4352 N N . ARG A 1 548 ? -91.888 -18.501 45.985 1.00 61.19 548 ARG A N 1
ATOM 4353 C CA . ARG A 1 548 ? -93.069 -17.639 45.855 1.00 61.19 548 ARG A CA 1
ATOM 4354 C C . ARG A 1 548 ? -94.161 -18.364 45.084 1.00 61.19 548 ARG A C 1
ATOM 4356 O O . ARG A 1 548 ? -93.876 -19.000 44.071 1.00 61.19 548 ARG A O 1
ATOM 4363 N N . TRP A 1 549 ? -95.402 -18.187 45.527 1.00 51.41 549 TRP A N 1
ATOM 4364 C CA . TRP A 1 549 ? -96.555 -18.490 44.692 1.00 51.41 549 TRP A CA 1
ATOM 4365 C C . TRP A 1 549 ? -96.578 -17.464 43.557 1.00 51.41 549 TRP A C 1
ATOM 4367 O O . TRP A 1 549 ? -96.756 -16.268 43.786 1.00 51.41 549 TRP A O 1
ATOM 4377 N N . LEU A 1 550 ? -96.283 -17.927 42.346 1.00 41.50 550 LEU A N 1
ATOM 4378 C CA . LEU A 1 550 ? -96.557 -17.176 41.130 1.00 41.50 550 LEU A CA 1
ATOM 4379 C C . LEU A 1 550 ? -98.058 -17.321 40.866 1.00 41.50 550 LEU A C 1
ATOM 4381 O O . LEU A 1 550 ? -98.536 -18.449 40.760 1.00 41.50 550 LEU A O 1
ATOM 4385 N N . ASN A 1 551 ? -98.777 -16.200 40.806 1.00 36.84 551 ASN A N 1
ATOM 4386 C CA . ASN A 1 551 ? -100.014 -16.150 40.028 1.00 36.84 551 ASN A CA 1
ATOM 4387 C C . ASN A 1 551 ? -99.662 -16.118 38.544 1.00 36.84 551 ASN A C 1
ATOM 4389 O O . ASN A 1 551 ? -98.691 -15.396 38.207 1.00 36.84 551 ASN A O 1
#

Nearest PDB structures (foldseek):
  2rr3-assembly1_A  TM=6.746E-01  e=3.992E-04  Homo sapiens
  8enu-assembly1_H  TM=3.584E-01  e=7.836E-04  Homo sapiens
  7akk-assembly1_E  TM=3.142E-01  e=5.740E-04  Homo sapiens
  3f6i-assembly2_B  TM=3.345E-01  e=9.954E-03  Escherichia coli
  3fq4-assembly2_B  TM=4.175E-01  e=6.443E-02  Homo sapiens